Protein AF-0000000078830901 (afdb_homodimer)

Nearest PDB structures (foldseek):
  3o0t-assembly2_A-2  TM=8.264E-01  e=8.244E-10  Homo sapiens
  6cni-assembly1_A  TM=8.103E-01  e=1.243E-09  Homo sapiens
  3mxo-assembly2_A-2  TM=8.100E-01  e=1.572E-09  Homo sapiens
  6cni-assembly1_B  TM=8.307E-01  e=1.482E-09  Homo sapiens
  3mxo-assembly2_B  TM=8.062E-01  e=1.987E-09  Homo sapiens

Structure (mmCIF, N/CA/C/O backbone):
data_AF-0000000078830901-model_v1
#
loop_
_entity.id
_entity.type
_entity.pdbx_description
1 polymer 'Histidine phosphatase family protein'
#
loop_
_atom_site.group_PDB
_atom_site.id
_atom_site.type_symbol
_atom_site.label_atom_id
_atom_site.label_alt_id
_atom_site.label_comp_id
_atom_site.label_asym_id
_atom_site.label_entity_id
_atom_site.label_seq_id
_atom_site.pdbx_PDB_ins_code
_atom_site.Cartn_x
_atom_site.Cartn_y
_atom_site.Cartn_z
_atom_site.occupancy
_atom_site.B_iso_or_equiv
_atom_site.auth_seq_id
_atom_site.auth_comp_id
_atom_site.auth_asym_id
_atom_site.auth_atom_id
_atom_site.pdbx_PDB_model_num
ATOM 1 N N . MET A 1 1 ? 20.297 -3.539 -0.907 1 90.19 1 MET A N 1
ATOM 2 C CA . MET A 1 1 ? 19.047 -2.793 -1.006 1 90.19 1 MET A CA 1
ATOM 3 C C . MET A 1 1 ? 18.828 -1.934 0.234 1 90.19 1 MET A C 1
ATOM 5 O O . MET A 1 1 ? 19.125 -2.357 1.351 1 90.19 1 MET A O 1
ATOM 9 N N . GLY A 1 2 ? 18.562 -0.616 -0.024 1 96.75 2 GLY A N 1
ATOM 10 C CA . GLY A 1 2 ? 18.219 0.285 1.065 1 96.75 2 GLY A CA 1
ATOM 11 C C . GLY A 1 2 ? 16.734 0.511 1.205 1 96.75 2 GLY A C 1
ATOM 12 O O . GLY A 1 2 ? 15.953 0.179 0.302 1 96.75 2 GLY A O 1
ATOM 13 N N . VAL A 1 3 ? 16.359 1.011 2.408 1 97.69 3 VAL A N 1
ATOM 14 C CA . VAL A 1 3 ? 14.938 1.214 2.664 1 97.69 3 VAL A CA 1
ATOM 15 C C . VAL A 1 3 ? 14.711 2.609 3.24 1 97.69 3 VAL A C 1
ATOM 17 O O . VAL A 1 3 ? 15.461 3.059 4.109 1 97.69 3 VAL A O 1
ATOM 20 N N . VAL A 1 4 ? 13.75 3.285 2.725 1 98.56 4 VAL A N 1
ATOM 21 C CA . VAL A 1 4 ? 13.227 4.5 3.344 1 98.56 4 VAL A CA 1
ATOM 22 C C . VAL A 1 4 ? 11.82 4.242 3.883 1 98.56 4 VAL A C 1
ATOM 24 O O . VAL A 1 4 ? 10.906 3.914 3.121 1 98.56 4 VAL A O 1
ATOM 27 N N . TYR A 1 5 ? 11.672 4.367 5.184 1 98.69 5 TYR A N 1
ATOM 28 C CA . TYR A 1 5 ? 10.375 4.281 5.836 1 98.69 5 TYR A CA 1
ATOM 29 C C . TYR A 1 5 ? 9.742 5.66 5.977 1 98.69 5 TYR A C 1
ATOM 31 O O . TYR A 1 5 ? 10.281 6.535 6.656 1 98.69 5 TYR A O 1
ATOM 39 N N . LEU A 1 6 ? 8.641 5.867 5.324 1 98.88 6 LEU A N 1
ATOM 40 C CA . LEU A 1 6 ? 7.867 7.098 5.453 1 98.88 6 LEU A CA 1
ATOM 41 C C . LEU A 1 6 ? 6.777 6.949 6.508 1 98.88 6 LEU A C 1
ATOM 43 O O . LEU A 1 6 ? 5.91 6.078 6.395 1 98.88 6 LEU A O 1
ATOM 47 N N . VAL A 1 7 ? 6.82 7.793 7.527 1 98.88 7 VAL A N 1
ATOM 48 C CA . VAL A 1 7 ? 5.867 7.73 8.633 1 98.88 7 VAL A CA 1
ATOM 49 C C . VAL A 1 7 ? 4.977 8.969 8.617 1 98.88 7 VAL A C 1
ATOM 51 O O . VAL A 1 7 ? 5.469 10.102 8.695 1 98.88 7 VAL A O 1
ATOM 54 N N . ARG A 1 8 ? 3.713 8.773 8.516 1 98.88 8 ARG A N 1
ATOM 55 C CA . ARG A 1 8 ? 2.803 9.898 8.711 1 98.88 8 ARG A CA 1
ATOM 56 C C . ARG A 1 8 ? 2.781 10.336 10.172 1 98.88 8 ARG A C 1
ATOM 58 O O . ARG A 1 8 ? 2.793 9.492 11.078 1 98.88 8 ARG A O 1
ATOM 65 N N . HIS A 1 9 ? 2.697 11.547 10.398 1 98.5 9 HIS A N 1
ATOM 66 C CA . HIS A 1 9 ? 2.666 12.039 11.773 1 98.5 9 HIS A CA 1
ATOM 67 C C . HIS A 1 9 ? 1.438 11.516 12.516 1 98.5 9 HIS A C 1
ATOM 69 O O . HIS A 1 9 ? 0.473 11.07 11.891 1 98.5 9 HIS A O 1
ATOM 75 N N . GLY A 1 10 ? 1.514 11.594 13.875 1 98 10 GLY A N 1
ATOM 76 C CA . GLY A 1 10 ? 0.371 11.25 14.703 1 98 10 GLY A CA 1
ATOM 77 C C . GLY A 1 10 ? -0.759 12.25 14.609 1 98 10 GLY A C 1
ATOM 78 O O . GLY A 1 10 ? -0.618 13.297 13.969 1 98 10 GLY A O 1
ATOM 79 N N . GLN A 1 11 ? -1.845 11.93 15.266 1 96.25 11 GLN A N 1
ATOM 80 C CA . GLN A 1 11 ? -3.01 12.812 15.266 1 96.25 11 GLN A CA 1
ATOM 81 C C . GLN A 1 11 ? -2.654 14.195 15.797 1 96.25 11 GLN A C 1
ATOM 83 O O . GLN A 1 11 ? -2.043 14.32 16.859 1 96.25 11 GLN A O 1
ATOM 88 N N . ALA A 1 12 ? -2.998 15.164 15 1 91.94 12 ALA A N 1
ATOM 89 C CA . ALA A 1 12 ? -2.754 16.547 15.398 1 91.94 12 ALA A CA 1
ATOM 90 C C . ALA A 1 12 ? -3.9 17.078 16.25 1 91.94 12 ALA A C 1
ATOM 92 O O . ALA A 1 12 ? -5.02 16.562 16.188 1 91.94 12 ALA A O 1
ATOM 93 N N . SER A 1 13 ? -3.615 17.984 17.109 1 82.38 13 SER A N 1
ATOM 94 C CA . SER A 1 13 ? -4.594 18.578 18 1 82.38 13 SER A CA 1
ATOM 95 C C . SER A 1 13 ? -5.516 19.547 17.25 1 82.38 13 SER A C 1
ATOM 97 O O . SER A 1 13 ? -5.047 20.391 16.484 1 82.38 13 SER A O 1
ATOM 99 N N . PHE A 1 14 ? -6.781 19.062 17.109 1 61.84 14 PHE A N 1
ATOM 100 C CA . PHE A 1 14 ? -7.809 19.922 16.531 1 61.84 14 PHE A CA 1
ATOM 101 C C . PHE A 1 14 ? -8.25 20.984 17.516 1 61.84 14 PHE A C 1
ATOM 103 O O . PHE A 1 14 ? -8.453 20.703 18.703 1 61.84 14 PHE A O 1
ATOM 110 N N . GLY A 1 15 ? -8.023 22.281 17.281 1 55.53 15 GLY A N 1
ATOM 111 C CA . GLY A 1 15 ? -8.625 23.328 18.094 1 55.53 15 GLY A CA 1
ATOM 112 C C . GLY A 1 15 ? -7.617 24.047 18.969 1 55.53 15 GLY A C 1
ATOM 113 O O . GLY A 1 15 ? -7.957 25.016 19.641 1 55.53 15 GLY A O 1
ATOM 114 N N . ALA A 1 16 ? -6.531 23.312 19.156 1 53.91 16 ALA A N 1
ATOM 115 C CA . ALA A 1 16 ? -5.594 24.062 20 1 53.91 16 ALA A CA 1
ATOM 116 C C . ALA A 1 16 ? -5.121 25.328 19.281 1 53.91 16 ALA A C 1
ATOM 118 O O . ALA A 1 16 ? -5.273 25.453 18.062 1 53.91 16 ALA A O 1
ATOM 119 N N . ALA A 1 17 ? -4.957 26.281 20.016 1 54.12 17 ALA A N 1
ATOM 120 C CA . ALA A 1 17 ? -4.504 27.578 19.484 1 54.12 17 ALA A CA 1
ATOM 121 C C . ALA A 1 17 ? -3.449 27.375 18.406 1 54.12 17 ALA A C 1
ATOM 123 O O . ALA A 1 17 ? -3.434 28.109 17.406 1 54.12 17 ALA A O 1
ATOM 124 N N . ASN A 1 18 ? -2.58 26.312 18.578 1 63.12 18 ASN A N 1
ATOM 125 C CA . ASN A 1 18 ? -1.597 25.922 17.578 1 63.12 18 ASN A CA 1
ATOM 126 C C . ASN A 1 18 ? -1.885 24.516 17.031 1 63.12 18 ASN A C 1
ATOM 128 O O . ASN A 1 18 ? -1.74 23.531 17.75 1 63.12 18 ASN A O 1
ATOM 132 N N . TYR A 1 19 ? -2.432 24.453 15.758 1 69.44 19 TYR A N 1
ATOM 133 C CA . TYR A 1 19 ? -2.912 23.219 15.172 1 69.44 19 TYR A CA 1
ATOM 134 C C . TYR A 1 19 ? -1.748 22.297 14.805 1 69.44 19 TYR A C 1
ATOM 136 O O . TYR A 1 19 ? -1.925 21.094 14.648 1 69.44 19 TYR A O 1
ATOM 144 N N . ASP A 1 20 ? -0.624 22.922 14.875 1 86.5 20 ASP A N 1
ATOM 145 C CA . ASP A 1 20 ? 0.517 22.094 14.469 1 86.5 20 ASP A CA 1
ATOM 146 C C . ASP A 1 20 ? 1.185 21.453 15.68 1 86.5 20 ASP A C 1
ATOM 148 O O . ASP A 1 20 ? 2.365 21.688 15.945 1 86.5 20 ASP A O 1
ATOM 152 N N . GLN A 1 21 ? 0.426 20.734 16.5 1 92.5 21 GLN A N 1
ATOM 153 C CA . GLN A 1 21 ? 0.861 19.938 17.641 1 92.5 21 GLN A CA 1
ATOM 154 C C . GLN A 1 21 ? 0.118 18.609 17.688 1 92.5 21 GLN A C 1
ATOM 156 O O . GLN A 1 21 ? -1.025 18.5 17.234 1 92.5 21 GLN A O 1
ATOM 161 N N . LEU A 1 22 ? 0.834 17.672 18.25 1 95.69 22 LEU A N 1
ATOM 162 C CA . LEU A 1 22 ? 0.164 16.375 18.391 1 95.69 22 LEU A CA 1
ATOM 163 C C . LEU A 1 22 ? -0.873 16.438 19.516 1 95.69 22 LEU A C 1
ATOM 165 O O . LEU A 1 22 ? -0.676 17.125 20.516 1 95.69 22 LEU A O 1
ATOM 169 N N . SER A 1 23 ? -1.956 15.812 19.359 1 95.25 23 SER A N 1
ATOM 170 C CA . SER A 1 23 ? -2.857 15.516 20.469 1 95.25 23 SER A CA 1
ATOM 171 C C . SER A 1 23 ? -2.254 14.477 21.406 1 95.25 23 SER A C 1
ATOM 173 O O . SER A 1 23 ? -1.196 13.914 21.125 1 95.25 23 SER A O 1
ATOM 175 N N . GLU A 1 24 ? -2.865 14.281 22.562 1 95.81 24 GLU A N 1
ATOM 176 C CA . GLU A 1 24 ? -2.432 13.203 23.438 1 95.81 24 GLU A CA 1
ATOM 177 C C . GLU A 1 24 ? -2.471 11.852 22.734 1 95.81 24 GLU A C 1
ATOM 179 O O . GLU A 1 24 ? -1.55 11.047 22.875 1 95.81 24 GLU A O 1
ATOM 184 N N . THR A 1 25 ? -3.504 11.648 21.984 1 96.94 25 THR A N 1
ATOM 185 C CA . THR A 1 25 ? -3.625 10.43 21.188 1 96.94 25 THR A CA 1
ATOM 186 C C . THR A 1 25 ? -2.463 10.305 20.219 1 96.94 25 THR A C 1
ATOM 188 O O . THR A 1 25 ? -1.896 9.219 20.047 1 96.94 25 THR A O 1
ATOM 191 N N . GLY A 1 26 ? -2.109 11.391 19.562 1 97.62 26 GLY A N 1
ATOM 192 C CA . GLY A 1 26 ? -0.997 11.398 18.625 1 97.62 26 GLY A CA 1
ATOM 193 C C . GLY A 1 26 ? 0.316 10.977 19.266 1 97.62 26 GLY A C 1
ATOM 194 O O . GLY A 1 26 ? 1.112 10.266 18.641 1 97.62 26 GLY A O 1
ATOM 195 N N . LEU A 1 27 ? 0.481 11.414 20.469 1 98.06 27 LEU A N 1
ATOM 196 C CA . LEU A 1 27 ? 1.697 11.055 21.188 1 98.06 27 LEU A CA 1
ATOM 197 C C . LEU A 1 27 ? 1.72 9.562 21.5 1 98.06 27 LEU A C 1
ATOM 199 O O . LEU A 1 27 ? 2.75 8.898 21.328 1 98.06 27 LEU A O 1
ATOM 203 N N . VAL A 1 28 ? 0.589 9.062 21.922 1 98.5 28 VAL A N 1
ATOM 204 C CA . VAL A 1 28 ? 0.492 7.637 22.219 1 98.5 28 VAL A CA 1
ATOM 205 C C . VAL A 1 28 ? 0.688 6.816 20.953 1 98.5 28 VAL A C 1
ATOM 207 O O . VAL A 1 28 ? 1.378 5.793 20.969 1 98.5 28 VAL A O 1
ATOM 210 N N . GLN A 1 29 ? 0.143 7.242 19.859 1 98.62 29 GLN A N 1
ATOM 211 C CA . GLN A 1 29 ? 0.316 6.578 18.562 1 98.62 29 GLN A CA 1
ATOM 212 C C . GLN A 1 29 ? 1.793 6.449 18.203 1 98.62 29 GLN A C 1
ATOM 214 O O . GLN A 1 29 ? 2.254 5.371 17.828 1 98.62 29 GLN A O 1
ATOM 219 N N . ALA A 1 30 ? 2.484 7.562 18.344 1 98.69 30 ALA A N 1
ATOM 220 C CA . ALA A 1 30 ? 3.902 7.586 18 1 98.69 30 ALA A CA 1
ATOM 221 C C . ALA A 1 30 ? 4.695 6.613 18.875 1 98.69 30 ALA A C 1
ATOM 223 O O . ALA A 1 30 ? 5.57 5.902 18.375 1 98.69 30 ALA A O 1
ATOM 224 N N . ARG A 1 31 ? 4.363 6.605 20.125 1 98.56 31 ARG A N 1
ATOM 225 C CA . ARG A 1 31 ? 5.035 5.691 21.047 1 98.56 31 ARG A CA 1
ATOM 226 C C . ARG A 1 31 ? 4.777 4.238 20.656 1 98.56 31 ARG A C 1
ATOM 228 O O . ARG A 1 31 ? 5.703 3.43 20.609 1 98.56 31 ARG A O 1
ATOM 235 N N . VAL A 1 32 ? 3.523 3.916 20.375 1 98.38 32 VAL A N 1
ATOM 236 C CA . VAL A 1 32 ? 3.135 2.555 20.031 1 98.38 32 VAL A CA 1
ATOM 237 C C . VAL A 1 32 ? 3.836 2.133 18.734 1 98.38 32 VAL A C 1
ATOM 239 O O . VAL A 1 32 ? 4.301 0.997 18.625 1 98.38 32 VAL A O 1
ATOM 242 N N . LEU A 1 33 ? 3.924 3.047 17.797 1 98.31 33 LEU A N 1
ATOM 243 C CA . LEU A 1 33 ? 4.664 2.758 16.578 1 98.31 33 LEU A CA 1
ATOM 244 C C . LEU A 1 33 ? 6.121 2.418 16.891 1 98.31 33 LEU A C 1
ATOM 246 O O . LEU A 1 33 ? 6.652 1.428 16.375 1 98.31 33 LEU A O 1
ATOM 250 N N . GLY A 1 34 ? 6.754 3.277 17.719 1 98.25 34 GLY A N 1
ATOM 251 C CA . GLY A 1 34 ? 8.133 3.02 18.094 1 98.25 34 GLY A CA 1
ATOM 252 C C . GLY A 1 34 ? 8.336 1.655 18.719 1 98.25 34 GLY A C 1
ATOM 253 O O . GLY A 1 34 ? 9.289 0.948 18.391 1 98.25 34 GLY A O 1
ATOM 254 N N . GLU A 1 35 ? 7.441 1.291 19.625 1 97.56 35 GLU A N 1
ATOM 255 C CA . GLU A 1 35 ? 7.496 -0.012 20.281 1 97.56 35 GLU A CA 1
ATOM 256 C C . GLU A 1 35 ? 7.363 -1.146 19.266 1 97.56 35 GLU A C 1
ATOM 258 O O . GLU A 1 35 ? 8.062 -2.152 19.359 1 97.56 35 GLU A O 1
ATOM 263 N N . SER A 1 36 ? 6.488 -0.964 18.312 1 95.88 36 SER A N 1
ATOM 264 C CA . SER A 1 36 ? 6.25 -1.988 17.312 1 95.88 36 SER A CA 1
ATOM 265 C C . SER A 1 36 ? 7.461 -2.156 16.391 1 95.88 36 SER A C 1
ATOM 267 O O . SER A 1 36 ? 7.727 -3.258 15.906 1 95.88 36 SER A O 1
ATOM 269 N N . LEU A 1 37 ? 8.172 -1.111 16.172 1 96.62 37 LEU A N 1
ATOM 270 C CA . LEU A 1 37 ? 9.281 -1.117 15.234 1 96.62 37 LEU A CA 1
ATOM 271 C C . LEU A 1 37 ? 10.547 -1.667 15.891 1 96.62 37 LEU A C 1
ATOM 273 O O . LEU A 1 37 ? 11.484 -2.061 15.195 1 96.62 37 LEU A O 1
ATOM 277 N N . ARG A 1 38 ? 10.602 -1.671 17.156 1 94.5 38 ARG A N 1
ATOM 278 C CA . ARG A 1 38 ? 11.805 -1.983 17.922 1 94.5 38 ARG A CA 1
ATOM 279 C C . ARG A 1 38 ? 12.383 -3.332 17.5 1 94.5 38 ARG A C 1
ATOM 281 O O . ARG A 1 38 ? 13.586 -3.451 17.266 1 94.5 38 ARG A O 1
ATOM 288 N N . GLU A 1 39 ? 11.562 -4.336 17.25 1 88.38 39 GLU A N 1
ATOM 289 C CA . GLU A 1 39 ? 12.078 -5.68 17 1 88.38 39 GLU A CA 1
ATOM 290 C C . GLU A 1 39 ? 12.188 -5.957 15.508 1 88.38 39 GLU A C 1
ATOM 292 O O . GLU A 1 39 ? 12.758 -6.969 15.102 1 88.38 39 GLU A O 1
ATOM 297 N N . ARG A 1 40 ? 11.703 -5.055 14.758 1 91.06 40 ARG A N 1
ATOM 298 C CA . ARG A 1 40 ? 11.586 -5.453 13.359 1 91.06 40 ARG A CA 1
ATOM 299 C C . ARG A 1 40 ? 12.414 -4.543 12.453 1 91.06 40 ARG A C 1
ATOM 301 O O . ARG A 1 40 ? 12.766 -4.922 11.336 1 91.06 40 ARG A O 1
ATOM 308 N N . LEU A 1 41 ? 12.727 -3.363 12.883 1 91.75 41 LEU A N 1
ATOM 309 C CA . LEU A 1 41 ? 13.445 -2.426 12.023 1 91.75 41 LEU A CA 1
ATOM 310 C C . LEU A 1 41 ? 14.914 -2.812 11.906 1 91.75 41 LEU A C 1
ATOM 312 O O . LEU A 1 41 ? 15.539 -3.205 12.891 1 91.75 41 LEU A O 1
ATOM 316 N N . PRO A 1 42 ? 15.344 -2.697 10.758 1 89 42 PRO A N 1
ATOM 317 C CA . PRO A 1 42 ? 16.797 -2.781 10.633 1 89 42 PRO A CA 1
ATOM 318 C C . PRO A 1 42 ? 17.516 -1.578 11.234 1 89 42 PRO A C 1
ATOM 320 O O . PRO A 1 42 ? 16.875 -0.691 11.805 1 89 42 PRO A O 1
ATOM 323 N N . ARG A 1 43 ? 18.812 -1.627 11.094 1 91.94 43 ARG A N 1
ATOM 324 C CA . ARG A 1 43 ? 19.578 -0.472 11.555 1 91.94 43 ARG A CA 1
ATOM 325 C C . ARG A 1 43 ? 19.125 0.801 10.844 1 91.94 43 ARG A C 1
ATOM 327 O O . ARG A 1 43 ? 19 0.824 9.617 1 91.94 43 ARG A O 1
ATOM 334 N N . VAL A 1 44 ? 18.906 1.818 11.609 1 96.19 44 VAL A N 1
ATOM 335 C CA . VAL A 1 44 ? 18.484 3.107 11.07 1 96.19 44 VAL A CA 1
ATOM 336 C C . VAL A 1 44 ? 19.688 4.016 10.883 1 96.19 44 VAL A C 1
ATOM 338 O O . VAL A 1 44 ? 20.312 4.445 11.859 1 96.19 44 VAL A O 1
ATOM 341 N N . ASP A 1 45 ? 19.953 4.32 9.672 1 97.44 45 ASP A N 1
ATOM 342 C CA . ASP A 1 45 ? 21.156 5.09 9.344 1 97.44 45 ASP A CA 1
ATOM 343 C C . ASP A 1 45 ? 20.844 6.59 9.328 1 97.44 45 ASP A C 1
ATOM 345 O O . ASP A 1 45 ? 21.75 7.41 9.484 1 97.44 45 ASP A O 1
ATOM 349 N N . ALA A 1 46 ? 19.625 6.965 9.141 1 98.25 46 ALA A N 1
ATOM 350 C CA . ALA A 1 46 ? 19.234 8.375 9.109 1 98.25 46 ALA A CA 1
ATOM 351 C C . ALA A 1 46 ? 17.797 8.547 9.594 1 98.25 46 ALA A C 1
ATOM 353 O O . ALA A 1 46 ? 16.938 7.703 9.328 1 98.25 46 ALA A O 1
ATOM 354 N N . VAL A 1 47 ? 17.578 9.562 10.336 1 98.69 47 VAL A N 1
ATOM 355 C CA . VAL A 1 47 ? 16.25 10.008 10.719 1 98.69 47 VAL A CA 1
ATOM 356 C C . VAL A 1 47 ? 16 11.422 10.203 1 98.69 47 VAL A C 1
ATOM 358 O O . VAL A 1 47 ? 16.812 12.32 10.422 1 98.69 47 VAL A O 1
ATOM 361 N N . VAL A 1 48 ? 14.898 11.578 9.484 1 98.88 48 VAL A N 1
ATOM 362 C CA . VAL A 1 48 ? 14.57 12.875 8.891 1 98.88 48 VAL A CA 1
ATOM 363 C C . VAL A 1 48 ? 13.141 13.266 9.266 1 98.88 48 VAL A C 1
ATOM 365 O O . VAL A 1 48 ? 12.258 12.406 9.352 1 98.88 48 VAL A O 1
ATOM 368 N N . THR A 1 49 ? 12.891 14.516 9.547 1 98.75 49 THR A N 1
ATOM 369 C CA . THR A 1 49 ? 11.547 15.047 9.727 1 98.75 49 THR A CA 1
ATOM 370 C C . THR A 1 49 ? 11.32 16.266 8.836 1 98.75 49 THR A C 1
ATOM 372 O O . THR A 1 49 ? 12.273 16.938 8.438 1 98.75 49 THR A O 1
ATOM 375 N N . GLY A 1 50 ? 10.086 16.469 8.484 1 98.62 50 GLY A N 1
ATOM 376 C CA . GLY A 1 50 ? 9.766 17.828 8.07 1 98.62 50 GLY A CA 1
ATOM 377 C C . GLY A 1 50 ? 10.023 18.859 9.148 1 98.62 50 GLY A C 1
ATOM 378 O O . GLY A 1 50 ? 10.508 18.516 10.234 1 98.62 50 GLY A O 1
ATOM 379 N N . THR A 1 51 ? 9.656 20.125 8.867 1 98.25 51 THR A N 1
ATOM 380 C CA . THR A 1 51 ? 9.953 21.203 9.797 1 98.25 51 THR A CA 1
ATOM 381 C C . THR A 1 51 ? 8.75 21.5 10.695 1 98.25 51 THR A C 1
ATOM 383 O O . THR A 1 51 ? 8.836 22.328 11.602 1 98.25 51 THR A O 1
ATOM 386 N N . MET A 1 52 ? 7.672 20.828 10.516 1 96.75 52 MET A N 1
ATOM 387 C CA . MET A 1 52 ? 6.461 21.062 11.297 1 96.75 52 MET A CA 1
ATOM 388 C C . MET A 1 52 ? 6.566 20.422 12.672 1 96.75 52 MET A C 1
ATOM 390 O O . MET A 1 52 ? 7.195 19.375 12.82 1 96.75 52 MET A O 1
ATOM 394 N N . ALA A 1 53 ? 5.91 21.016 13.641 1 96.94 53 ALA A N 1
ATOM 395 C CA . ALA A 1 53 ? 5.992 20.531 15.016 1 96.94 53 ALA A CA 1
ATOM 396 C C . ALA A 1 53 ? 5.465 19.094 15.133 1 96.94 53 ALA A C 1
ATOM 398 O O . ALA A 1 53 ? 6.035 18.266 15.844 1 96.94 53 ALA A O 1
ATOM 399 N N . ARG A 1 54 ? 4.387 18.797 14.461 1 96.88 54 ARG A N 1
ATOM 400 C CA . ARG A 1 54 ? 3.781 17.469 14.531 1 96.88 54 ARG A CA 1
ATOM 401 C C . ARG A 1 54 ? 4.734 16.406 14 1 96.88 54 ARG A C 1
ATOM 403 O O . ARG A 1 54 ? 4.723 15.266 14.461 1 96.88 54 ARG A O 1
ATOM 410 N N . HIS A 1 55 ? 5.562 16.734 12.992 1 98.25 55 HIS A N 1
ATOM 411 C CA . HIS A 1 55 ? 6.57 15.797 12.5 1 98.25 55 HIS A CA 1
ATOM 412 C C . HIS A 1 55 ? 7.617 15.508 13.57 1 98.25 55 HIS A C 1
ATOM 414 O O . HIS A 1 55 ? 7.918 14.352 13.852 1 98.25 55 HIS A O 1
ATOM 420 N N . ARG A 1 56 ? 8.094 16.578 14.156 1 98 56 ARG A N 1
ATOM 421 C CA . ARG A 1 56 ? 9.156 16.484 15.148 1 98 56 ARG A CA 1
ATOM 422 C C . ARG A 1 56 ? 8.68 15.75 16.391 1 98 56 ARG A C 1
ATOM 424 O O . ARG A 1 56 ? 9.375 14.883 16.922 1 98 56 ARG A O 1
ATOM 431 N N . GLN A 1 57 ? 7.504 16.125 16.859 1 98.12 57 GLN A N 1
ATOM 432 C CA . GLN A 1 57 ? 6.949 15.5 18.047 1 98.12 57 GLN A CA 1
ATOM 433 C C . GLN A 1 57 ? 6.715 14.008 17.828 1 98.12 57 GLN A C 1
ATOM 435 O O . GLN A 1 57 ? 6.973 13.195 18.719 1 98.12 57 GLN A O 1
ATOM 440 N N . THR A 1 58 ? 6.215 13.633 16.641 1 98.56 58 THR A N 1
ATOM 441 C CA . THR A 1 58 ? 6.035 12.227 16.312 1 98.56 58 THR A CA 1
ATOM 442 C C . THR A 1 58 ? 7.371 11.492 16.328 1 98.56 58 THR A C 1
ATOM 444 O O . THR A 1 58 ? 7.477 10.406 16.906 1 98.56 58 THR A O 1
ATOM 447 N N . ALA A 1 59 ? 8.367 12.102 15.711 1 98.75 59 ALA A N 1
ATOM 448 C CA . ALA A 1 59 ? 9.695 11.5 15.664 1 98.75 59 ALA A CA 1
ATOM 449 C C . ALA A 1 59 ? 10.258 11.297 17.062 1 98.75 59 ALA A C 1
ATOM 451 O O . ALA A 1 59 ? 10.75 10.211 17.391 1 98.75 59 ALA A O 1
ATOM 452 N N . GLU A 1 60 ? 10.18 12.312 17.844 1 98.44 60 GLU A N 1
ATOM 453 C CA . GLU A 1 60 ? 10.734 12.266 19.188 1 98.44 60 GLU A CA 1
ATOM 454 C C . GLU A 1 60 ? 10.117 11.125 20 1 98.44 60 GLU A C 1
ATOM 456 O O . GLU A 1 60 ? 10.836 10.305 20.578 1 98.44 60 GLU A O 1
ATOM 461 N N . ALA A 1 61 ? 8.789 11.07 20.047 1 98.5 61 ALA A N 1
ATOM 462 C CA . ALA A 1 61 ? 8.086 10.047 20.812 1 98.5 61 ALA A CA 1
ATOM 463 C C . ALA A 1 61 ? 8.383 8.656 20.266 1 98.5 61 ALA A C 1
ATOM 465 O O . ALA A 1 61 ? 8.609 7.707 21.016 1 98.5 61 ALA A O 1
ATOM 466 N N . CYS A 1 62 ? 8.367 8.516 18.953 1 98.62 62 CYS A N 1
ATOM 467 C CA . CYS A 1 62 ? 8.602 7.234 18.297 1 98.62 62 CYS A CA 1
ATOM 468 C C . CYS A 1 62 ? 10.023 6.746 18.547 1 98.62 62 CYS A C 1
ATOM 470 O O . CYS A 1 62 ? 10.227 5.59 18.922 1 98.62 62 CYS A O 1
ATOM 472 N N . LEU A 1 63 ? 10.992 7.641 18.359 1 98.44 63 LEU A N 1
ATOM 473 C CA . LEU A 1 63 ? 12.398 7.266 18.484 1 98.44 63 LEU A CA 1
ATOM 474 C C . LEU A 1 63 ? 12.727 6.902 19.938 1 98.44 63 LEU A C 1
ATOM 476 O O . LEU A 1 63 ? 13.523 5.996 20.188 1 98.44 63 LEU A O 1
ATOM 480 N N . ALA A 1 64 ? 12.172 7.648 20.859 1 98.12 64 ALA A N 1
ATOM 481 C CA . ALA A 1 64 ? 12.367 7.32 22.266 1 98.12 64 ALA A CA 1
ATOM 482 C C . ALA A 1 64 ? 11.898 5.902 22.562 1 98.12 64 ALA A C 1
ATOM 484 O O . ALA A 1 64 ? 12.609 5.129 23.219 1 98.12 64 ALA A O 1
ATOM 485 N N . ALA A 1 65 ? 10.711 5.547 22.094 1 98 65 ALA A N 1
ATOM 486 C CA . ALA A 1 65 ? 10.148 4.219 22.328 1 98 65 ALA A CA 1
ATOM 487 C C . ALA A 1 65 ? 10.938 3.152 21.562 1 98 65 ALA A C 1
ATOM 489 O O . ALA A 1 65 ? 11.078 2.023 22.047 1 98 65 ALA A O 1
ATOM 490 N N . LEU A 1 66 ? 11.352 3.508 20.422 1 97.25 66 LEU A N 1
ATOM 491 C CA . LEU A 1 66 ? 12.148 2.623 19.562 1 97.25 66 LEU A CA 1
ATOM 492 C C . LEU A 1 66 ? 13.516 2.365 20.188 1 97.25 66 LEU A C 1
ATOM 494 O O . LEU A 1 66 ? 14.125 1.322 19.938 1 97.25 66 LEU A O 1
ATOM 498 N N . GLY A 1 67 ? 13.977 3.238 20.984 1 96.56 67 GLY A N 1
ATOM 499 C CA . GLY A 1 67 ? 15.328 3.186 21.516 1 96.56 67 GLY A CA 1
ATOM 500 C C . GLY A 1 67 ? 16.391 3.562 20.484 1 96.56 67 GLY A C 1
ATOM 501 O O . GLY A 1 67 ? 17.469 2.973 20.453 1 96.56 67 GLY A O 1
ATOM 502 N N . CYS A 1 68 ? 16.016 4.41 19.594 1 93.69 68 CYS A N 1
ATOM 503 C CA . CYS A 1 68 ? 16.922 4.875 18.547 1 93.69 68 CYS A CA 1
ATOM 504 C C . CYS A 1 68 ? 17.531 6.219 18.906 1 93.69 68 CYS A C 1
ATOM 506 O O . CYS A 1 68 ? 16.812 7.199 19.109 1 93.69 68 CYS A O 1
ATOM 508 N N . GLY A 1 69 ? 18.828 6.32 18.906 1 92.44 69 GLY A N 1
ATOM 509 C CA . GLY A 1 69 ? 19.547 7.523 19.312 1 92.44 69 GLY A CA 1
ATOM 510 C C . GLY A 1 69 ? 19.969 8.398 18.141 1 92.44 69 GLY A C 1
ATOM 511 O O . GLY A 1 69 ? 20.609 9.43 18.344 1 92.44 69 GLY A O 1
ATOM 512 N N . THR A 1 70 ? 19.625 8 16.969 1 92.81 70 THR A N 1
ATOM 513 C CA . THR A 1 70 ? 19.984 8.797 15.797 1 92.81 70 THR A CA 1
ATOM 514 C C . THR A 1 70 ? 19.297 10.148 15.828 1 92.81 70 THR A C 1
ATOM 516 O O . THR A 1 70 ? 18.078 10.234 16.062 1 92.81 70 THR A O 1
ATOM 519 N N . VAL A 1 71 ? 20.047 11.219 15.609 1 95.12 71 VAL A N 1
ATOM 520 C CA . VAL A 1 71 ? 19.5 12.578 15.648 1 95.12 71 VAL A CA 1
ATOM 521 C C . VAL A 1 71 ? 18.719 12.867 14.375 1 95.12 71 VAL A C 1
ATOM 523 O O . VAL A 1 71 ? 19.203 12.617 13.266 1 95.12 71 VAL A O 1
ATOM 526 N N . ALA A 1 72 ? 17.594 13.383 14.547 1 97.5 72 ALA A N 1
ATOM 527 C CA . ALA A 1 72 ? 16.75 13.703 13.398 1 97.5 72 ALA A CA 1
ATOM 528 C C . ALA A 1 72 ? 17.219 14.984 12.719 1 97.5 72 ALA A C 1
ATOM 530 O O . ALA A 1 72 ? 17.516 15.977 13.383 1 97.5 72 ALA A O 1
ATOM 531 N N . VAL A 1 73 ? 17.312 14.945 11.406 1 98 73 VAL A N 1
ATOM 532 C CA . VAL A 1 73 ? 17.594 16.125 10.602 1 98 73 VAL A CA 1
ATOM 533 C C . VAL A 1 73 ? 16.312 16.672 9.992 1 98 73 VAL A C 1
ATOM 535 O O . VAL A 1 73 ? 15.5 15.906 9.461 1 98 73 VAL A O 1
ATOM 538 N N . GLN A 1 74 ? 16.172 17.953 10.117 1 98.19 74 GLN A N 1
ATOM 539 C CA . GLN A 1 74 ? 14.953 18.578 9.602 1 98.19 74 GLN A CA 1
ATOM 540 C C . GLN A 1 74 ? 15.164 19.094 8.18 1 98.19 74 GLN A C 1
ATOM 542 O O . GLN A 1 74 ? 16.219 19.656 7.875 1 98.19 74 GLN A O 1
ATOM 547 N N . THR A 1 75 ? 14.195 18.875 7.367 1 98.06 75 THR A N 1
ATOM 548 C CA . THR A 1 75 ? 14.203 19.484 6.039 1 98.06 75 THR A CA 1
ATOM 549 C C . THR A 1 75 ? 12.789 19.859 5.602 1 98.06 75 THR A C 1
ATOM 551 O O . THR A 1 75 ? 11.859 19.078 5.781 1 98.06 75 THR A O 1
ATOM 554 N N . ALA A 1 76 ? 12.648 21 4.965 1 98.44 76 ALA A N 1
ATOM 555 C CA . ALA A 1 76 ? 11.359 21.469 4.48 1 98.44 76 ALA A CA 1
ATOM 556 C C . ALA A 1 76 ? 10.875 20.641 3.295 1 98.44 76 ALA A C 1
ATOM 558 O O . ALA A 1 76 ? 9.703 20.703 2.916 1 98.44 76 ALA A O 1
ATOM 559 N N . GLY A 1 77 ? 11.758 19.875 2.707 1 98.69 77 GLY A N 1
ATOM 560 C CA . GLY A 1 77 ? 11.414 19.016 1.586 1 98.69 77 GLY A CA 1
ATOM 561 C C . GLY A 1 77 ? 10.312 18.016 1.914 1 98.69 77 GLY A C 1
ATOM 562 O O . GLY A 1 77 ? 9.586 17.562 1.023 1 98.69 77 GLY A O 1
ATOM 563 N N . PHE A 1 78 ? 10.102 17.719 3.223 1 98.81 78 PHE A N 1
ATOM 564 C CA . PHE A 1 78 ? 9.133 16.703 3.633 1 98.81 78 PHE A CA 1
ATOM 565 C C . PHE A 1 78 ? 7.961 17.359 4.363 1 98.81 78 PHE A C 1
ATOM 567 O O . PHE A 1 78 ? 7.191 16.672 5.035 1 98.81 78 PHE A O 1
ATOM 574 N N . ASN A 1 79 ? 7.797 18.703 4.195 1 98.56 79 ASN A N 1
ATOM 575 C CA . ASN A 1 79 ? 6.66 19.391 4.785 1 98.56 79 ASN A CA 1
ATOM 576 C C . ASN A 1 79 ? 5.363 19.078 4.039 1 98.56 79 ASN A C 1
ATOM 578 O O . ASN A 1 79 ? 5.387 18.812 2.838 1 98.56 79 ASN A O 1
ATOM 582 N N . GLU A 1 80 ? 4.281 19.172 4.75 1 97.81 80 GLU A N 1
ATOM 583 C CA . GLU A 1 80 ? 2.951 19.109 4.145 1 97.81 80 GLU A CA 1
ATOM 584 C C . GLU A 1 80 ? 2.67 20.359 3.316 1 97.81 80 GLU A C 1
ATOM 586 O O . GLU A 1 80 ? 3.311 21.391 3.504 1 97.81 80 GLU A O 1
ATOM 591 N N . PHE A 1 81 ? 1.748 20.234 2.389 1 97.62 81 PHE A N 1
ATOM 592 C CA . PHE A 1 81 ? 1.273 21.375 1.626 1 97.62 81 PHE A CA 1
ATOM 593 C C . PHE A 1 81 ? 0.405 22.281 2.492 1 97.62 81 PHE A C 1
ATOM 595 O O . PHE A 1 81 ? -0.005 21.891 3.588 1 97.62 81 PHE A O 1
ATOM 602 N N . ASP A 1 82 ? 0.163 23.453 2.047 1 96.38 82 ASP A N 1
ATOM 603 C CA . ASP A 1 82 ? -0.645 24.438 2.76 1 96.38 82 ASP A CA 1
ATOM 604 C C . ASP A 1 82 ? -2.131 24.25 2.459 1 96.38 82 ASP A C 1
ATOM 606 O O . ASP A 1 82 ? -2.666 24.875 1.537 1 96.38 82 ASP A O 1
ATOM 610 N N . HIS A 1 83 ? -2.779 23.484 3.27 1 94.5 83 HIS A N 1
ATOM 611 C CA . HIS A 1 83 ? -4.184 23.172 3.035 1 94.5 83 HIS A CA 1
ATOM 612 C C . HIS A 1 83 ? -5.059 24.406 3.168 1 94.5 83 HIS A C 1
ATOM 614 O O . HIS A 1 83 ? -6.109 24.5 2.533 1 94.5 83 HIS A O 1
ATOM 620 N N . GLU A 1 84 ? -4.668 25.344 4.012 1 94.31 84 GLU A N 1
ATOM 621 C CA . GLU A 1 84 ? -5.438 26.562 4.168 1 94.31 84 GLU A CA 1
ATOM 622 C C . GLU A 1 84 ? -5.457 27.375 2.871 1 94.31 84 GLU A C 1
ATOM 624 O O . GLU A 1 84 ? -6.508 27.875 2.467 1 94.31 84 GLU A O 1
ATOM 629 N N . GLU A 1 85 ? -4.309 27.5 2.27 1 97.06 85 GLU A N 1
ATOM 630 C CA . GLU A 1 85 ? -4.266 28.219 0.999 1 97.06 85 GLU A CA 1
ATOM 631 C C . GLU A 1 85 ? -5.098 27.516 -0.065 1 97.06 85 GLU A C 1
ATOM 633 O O . GLU A 1 85 ? -5.793 28.156 -0.849 1 97.06 85 GLU A O 1
ATOM 638 N N . ILE A 1 86 ? -4.992 26.172 -0.111 1 97.5 86 ILE A N 1
ATOM 639 C CA . ILE A 1 86 ? -5.715 25.375 -1.102 1 97.5 86 ILE A CA 1
ATOM 640 C C . ILE A 1 86 ? -7.215 25.641 -0.984 1 97.5 86 ILE A C 1
ATOM 642 O O . ILE A 1 86 ? -7.887 25.891 -1.988 1 97.5 86 ILE A O 1
ATOM 646 N N . VAL A 1 87 ? -7.699 25.703 0.217 1 97.12 87 VAL A N 1
ATOM 647 C CA . VAL A 1 87 ? -9.117 25.953 0.454 1 97.12 87 VAL A CA 1
ATOM 648 C C . VAL A 1 87 ? -9.461 27.406 0.112 1 97.12 87 VAL A C 1
ATOM 650 O O . VAL A 1 87 ? -10.461 27.672 -0.558 1 97.12 87 VAL A O 1
ATOM 653 N N . ALA A 1 88 ? -8.586 28.312 0.479 1 97.69 88 ALA A N 1
ATOM 654 C CA . ALA A 1 88 ? -8.828 29.734 0.264 1 97.69 88 ALA A CA 1
ATOM 655 C C . ALA A 1 88 ? -8.844 30.078 -1.225 1 97.69 88 ALA A C 1
ATOM 657 O O . ALA A 1 88 ? -9.594 30.953 -1.661 1 97.69 88 ALA A O 1
ATOM 658 N N . ARG A 1 89 ? -7.996 29.391 -2 1 97.69 89 ARG A N 1
ATOM 659 C CA . ARG A 1 89 ? -7.961 29.656 -3.436 1 97.69 89 ARG A CA 1
ATOM 660 C C . ARG A 1 89 ? -9.188 29.062 -4.129 1 97.69 89 ARG A C 1
ATOM 662 O O . ARG A 1 89 ? -9.656 29.609 -5.129 1 97.69 89 ARG A O 1
ATOM 669 N N . HIS A 1 90 ? -9.703 27.969 -3.629 1 97.56 90 HIS A N 1
ATOM 670 C CA . HIS A 1 90 ? -10.938 27.391 -4.137 1 97.56 90 HIS A CA 1
ATOM 671 C C . HIS A 1 90 ? -12.141 28.25 -3.779 1 97.56 90 HIS A C 1
ATOM 673 O O . HIS A 1 90 ? -13.008 28.484 -4.621 1 97.56 90 HIS A O 1
ATOM 679 N N . THR A 1 91 ? -12.242 28.703 -2.551 1 97.62 91 THR A N 1
ATOM 680 C CA . THR A 1 91 ? -13.312 29.547 -2.027 1 97.62 91 THR A CA 1
ATOM 681 C C . THR A 1 91 ? -12.75 30.734 -1.243 1 97.62 91 THR A C 1
ATOM 683 O O . THR A 1 91 ? -12.57 30.641 -0.027 1 97.62 91 THR A O 1
ATOM 686 N N . PRO A 1 92 ? -12.539 31.828 -1.879 1 97.31 92 PRO A N 1
ATOM 687 C CA . PRO A 1 92 ? -11.758 32.938 -1.344 1 97.31 92 PRO A CA 1
ATOM 688 C C . PRO A 1 92 ? -12.297 33.469 -0.006 1 97.31 92 PRO A C 1
ATOM 690 O O . PRO A 1 92 ? -11.523 33.906 0.84 1 97.31 92 PRO A O 1
ATOM 693 N N . ARG A 1 93 ? -13.617 33.375 0.208 1 95.88 93 ARG A N 1
ATOM 694 C CA . ARG A 1 93 ? -14.172 33.875 1.46 1 95.88 93 ARG A CA 1
ATOM 695 C C . ARG A 1 93 ? -13.672 33.062 2.648 1 95.88 93 ARG A C 1
ATOM 697 O O . ARG A 1 93 ? -13.711 33.531 3.789 1 95.88 93 ARG A O 1
ATOM 704 N N . TYR A 1 94 ? -13.125 31.906 2.426 1 96.12 94 TYR A N 1
ATOM 705 C CA . TYR A 1 94 ? -12.664 31.031 3.506 1 96.12 94 TYR A CA 1
ATOM 706 C C . TYR A 1 94 ? -11.219 31.359 3.883 1 96.12 94 TYR A C 1
ATOM 708 O O . TYR A 1 94 ? -10.641 30.703 4.746 1 96.12 94 TYR A O 1
ATOM 716 N N . ALA A 1 95 ? -10.625 32.312 3.227 1 95.25 95 ALA A N 1
ATOM 717 C CA . ALA A 1 95 ? -9.352 32.844 3.707 1 95.25 95 ALA A CA 1
ATOM 718 C C . ALA A 1 95 ? -9.477 33.375 5.137 1 95.25 95 ALA A C 1
ATOM 720 O O . ALA A 1 95 ? -8.492 33.406 5.883 1 95.25 95 ALA A O 1
ATOM 721 N N . ASP A 1 96 ? -10.711 33.812 5.434 1 95.06 96 ASP A N 1
ATOM 722 C CA . ASP A 1 96 ? -11.047 34.156 6.812 1 95.06 96 ASP A CA 1
ATOM 723 C C . ASP A 1 96 ? -11.547 32.906 7.574 1 95.06 96 ASP A C 1
ATOM 725 O O . ASP A 1 96 ? -12.664 32.438 7.344 1 95.06 96 ASP A O 1
ATOM 729 N N . PRO A 1 97 ? -10.758 32.438 8.484 1 91.69 97 PRO A N 1
ATOM 730 C CA . PRO A 1 97 ? -11.141 31.234 9.195 1 91.69 97 PRO A CA 1
ATOM 731 C C . PRO A 1 97 ? -12.461 31.375 9.953 1 91.69 97 PRO A C 1
ATOM 733 O O . PRO A 1 97 ? -13.172 30.391 10.156 1 91.69 97 PRO A O 1
ATOM 736 N N . GLU A 1 98 ? -12.766 32.594 10.352 1 93.94 98 GLU A N 1
ATOM 737 C CA . GLU A 1 98 ? -14.008 32.812 11.07 1 93.94 98 GLU A CA 1
ATOM 738 C C . GLU A 1 98 ? -15.219 32.594 10.172 1 93.94 98 GLU A C 1
ATOM 740 O O . GLU A 1 98 ? -16.25 32.062 10.625 1 93.94 98 GLU A O 1
ATOM 745 N N . VAL A 1 99 ? -15.094 33 8.969 1 96.12 99 VAL A N 1
ATOM 746 C CA . VAL A 1 99 ? -16.172 32.781 8.008 1 96.12 99 VAL A CA 1
ATOM 747 C C . VAL A 1 99 ? -16.359 31.297 7.754 1 96.12 99 VAL A C 1
ATOM 749 O O . VAL A 1 99 ? -17.484 30.797 7.746 1 96.12 99 VAL A O 1
ATOM 752 N N . LEU A 1 100 ? -15.297 30.594 7.535 1 93.94 100 LEU A N 1
ATOM 753 C CA . LEU A 1 100 ? -15.344 29.156 7.324 1 93.94 100 LEU A CA 1
ATOM 754 C C . LEU A 1 100 ? -16.016 28.453 8.5 1 93.94 100 LEU A C 1
ATOM 756 O O . LEU A 1 100 ? -16.953 27.672 8.312 1 93.94 100 LEU A O 1
ATOM 760 N N . ARG A 1 101 ? -15.602 28.75 9.688 1 93.44 101 ARG A N 1
ATOM 761 C CA . ARG A 1 101 ? -16.156 28.141 10.891 1 93.44 101 ARG A CA 1
ATOM 762 C C . ARG A 1 101 ? -17.641 28.406 11.016 1 93.44 101 ARG A C 1
ATOM 764 O O . ARG A 1 101 ? -18.422 27.5 11.312 1 93.44 101 ARG A O 1
ATOM 771 N N . ALA A 1 102 ? -17.953 29.688 10.812 1 95.12 102 ALA A N 1
ATOM 772 C CA . ALA A 1 102 ? -19.344 30.094 10.93 1 95.12 102 ALA A CA 1
ATOM 773 C C . ALA A 1 102 ? -20.219 29.344 9.93 1 95.12 102 ALA A C 1
ATOM 775 O O . ALA A 1 102 ? -21.312 28.875 10.281 1 95.12 102 ALA A O 1
ATOM 776 N N . GLU A 1 103 ? -19.75 29.203 8.805 1 95.56 103 GLU A N 1
ATOM 777 C CA . GLU A 1 103 ? -20.562 28.562 7.77 1 95.56 103 GLU A CA 1
ATOM 778 C C . GLU A 1 103 ? -20.609 27.047 7.984 1 95.56 103 GLU A C 1
ATOM 780 O O . GLU A 1 103 ? -21.656 26.422 7.777 1 95.56 103 GLU A O 1
ATOM 785 N N . LEU A 1 104 ? -19.5 26.453 8.328 1 93.5 104 LEU A N 1
ATOM 786 C CA . LEU A 1 104 ? -19.484 25.016 8.609 1 93.5 104 LEU A CA 1
ATOM 787 C C . LEU A 1 104 ? -20.422 24.688 9.766 1 93.5 104 LEU A C 1
ATOM 789 O O . LEU A 1 104 ? -21.078 23.641 9.758 1 93.5 104 LEU A O 1
ATOM 793 N N . SER A 1 105 ? -20.516 25.625 10.75 1 94.19 105 SER A N 1
ATOM 794 C CA . SER A 1 105 ? -21.344 25.391 11.93 1 94.19 105 SER A CA 1
ATOM 795 C C . SER A 1 105 ? -22.828 25.359 11.57 1 94.19 105 SER A C 1
ATOM 797 O O . SER A 1 105 ? -23.641 24.828 12.328 1 94.19 105 SER A O 1
ATOM 799 N N . GLN A 1 106 ? -23.172 25.922 10.469 1 95.12 106 GLN A N 1
ATOM 800 C CA . GLN A 1 106 ? -24.562 26 10.023 1 95.12 106 GLN A CA 1
ATOM 801 C C . GLN A 1 106 ? -24.969 24.734 9.273 1 95.12 106 GLN A C 1
ATOM 803 O O . GLN A 1 106 ? -26.141 24.547 8.961 1 95.12 106 GLN A O 1
ATOM 808 N N . THR A 1 107 ? -24.047 23.922 9.016 1 94.38 107 THR A N 1
ATOM 809 C CA . THR A 1 107 ? -24.344 22.703 8.273 1 94.38 107 THR A CA 1
ATOM 810 C C . THR A 1 107 ? -24.734 21.562 9.219 1 94.38 107 THR A C 1
ATOM 812 O O . THR A 1 107 ? -24.438 21.625 10.414 1 94.38 107 THR A O 1
ATOM 815 N N . GLU A 1 108 ? -25.422 20.562 8.75 1 94.31 108 GLU A N 1
ATOM 816 C CA . GLU A 1 108 ? -25.859 19.406 9.531 1 94.31 108 GLU A CA 1
ATOM 817 C C . GLU A 1 108 ? -24.672 18.641 10.109 1 94.31 108 GLU A C 1
ATOM 819 O O . GLU A 1 108 ? -24.703 18.188 11.258 1 94.31 108 GLU A O 1
ATOM 824 N N . SER A 1 109 ? -23.656 18.531 9.281 1 93.62 109 SER A N 1
ATOM 825 C CA . SER A 1 109 ? -22.422 17.859 9.68 1 93.62 109 SER A CA 1
ATOM 826 C C . SER A 1 109 ? -21.203 18.672 9.258 1 93.62 109 SER A C 1
ATOM 828 O O . SER A 1 109 ? -20.672 18.5 8.156 1 93.62 109 SER A O 1
ATOM 830 N N . PRO A 1 110 ? -20.734 19.422 10.18 1 92 110 PRO A N 1
ATOM 831 C CA . PRO A 1 110 ? -19.594 20.297 9.859 1 92 110 PRO A CA 1
ATOM 832 C C . PRO A 1 110 ? -18.391 19.516 9.336 1 92 110 PRO A C 1
ATOM 834 O O . PRO A 1 110 ? -17.719 19.969 8.398 1 92 110 PRO A O 1
ATOM 837 N N . ARG A 1 111 ? -18.141 18.359 9.93 1 86.81 111 ARG A N 1
ATOM 838 C CA . ARG A 1 111 ? -17 17.547 9.508 1 86.81 111 ARG A CA 1
ATOM 839 C C . ARG A 1 111 ? -17.172 17.078 8.07 1 86.81 111 ARG A C 1
ATOM 841 O O . ARG A 1 111 ? -16.234 17.188 7.27 1 86.81 111 ARG A O 1
ATOM 848 N N . ARG A 1 112 ? -18.25 16.594 7.75 1 88.5 112 ARG A N 1
ATOM 849 C CA . ARG A 1 112 ? -18.531 16.109 6.402 1 88.5 112 ARG A CA 1
ATOM 850 C C . ARG A 1 112 ? -18.484 17.25 5.391 1 88.5 112 ARG A C 1
ATOM 852 O O . ARG A 1 112 ? -18 17.062 4.266 1 88.5 112 ARG A O 1
ATOM 859 N N . ALA A 1 113 ? -19.031 18.359 5.824 1 93.06 113 ALA A N 1
ATOM 860 C CA . ALA A 1 113 ? -19.047 19.531 4.945 1 93.06 113 ALA A CA 1
ATOM 861 C C . ALA A 1 113 ? -17.625 19.984 4.625 1 93.06 113 ALA A C 1
ATOM 863 O O . ALA A 1 113 ? -17.312 20.312 3.477 1 93.06 113 ALA A O 1
ATOM 864 N N . TYR A 1 114 ? -16.828 20 5.566 1 92.31 114 TYR A N 1
ATOM 865 C CA . TYR A 1 114 ? -15.445 20.422 5.348 1 92.31 114 TYR A CA 1
ATOM 866 C C . TYR A 1 114 ? -14.703 19.422 4.473 1 92.31 114 TYR A C 1
ATOM 868 O O . TYR A 1 114 ? -13.914 19.797 3.604 1 92.31 114 TYR A O 1
ATOM 876 N N . GLN A 1 115 ? -14.93 18.156 4.684 1 88.81 115 GLN A N 1
ATOM 877 C CA . GLN A 1 115 ? -14.297 17.109 3.885 1 88.81 115 GLN A CA 1
ATOM 878 C C . GLN A 1 115 ? -14.648 17.266 2.406 1 88.81 115 GLN A C 1
ATOM 880 O O . GLN A 1 115 ? -13.789 17.094 1.539 1 88.81 115 GLN A O 1
ATOM 885 N N . ALA A 1 116 ? -15.852 17.562 2.174 1 93.19 116 ALA A N 1
ATOM 886 C CA . ALA A 1 116 ? -16.297 17.766 0.796 1 93.19 116 ALA A CA 1
ATOM 887 C C . ALA A 1 116 ? -15.625 19 0.186 1 93.19 116 ALA A C 1
ATOM 889 O O . ALA A 1 116 ? -15.164 18.953 -0.955 1 93.19 116 ALA A O 1
ATOM 890 N N . LEU A 1 117 ? -15.656 20.047 1.021 1 95.06 117 LEU A N 1
ATOM 891 C CA . LEU A 1 117 ? -14.992 21.266 0.586 1 95.06 117 LEU A CA 1
ATOM 892 C C . LEU A 1 117 ? -13.523 21.016 0.285 1 95.06 117 LEU A C 1
ATOM 894 O O . LEU A 1 117 ? -13.016 21.438 -0.758 1 95.06 117 LEU A O 1
ATOM 898 N N . PHE A 1 118 ? -12.898 20.344 1.174 1 94.12 118 PHE A N 1
ATOM 899 C CA . PHE A 1 118 ? -11.477 20.047 1.032 1 94.12 118 PHE A CA 1
ATOM 900 C C . PHE A 1 118 ? -11.219 19.188 -0.2 1 94.12 118 PHE A C 1
ATOM 902 O O . PHE A 1 118 ? -10.273 19.438 -0.949 1 94.12 118 PHE A O 1
ATOM 909 N N . ALA A 1 119 ? -12.008 18.188 -0.421 1 93.94 119 ALA A N 1
ATOM 910 C CA . ALA A 1 119 ? -11.875 17.312 -1.584 1 93.94 119 ALA A CA 1
ATOM 911 C C . ALA A 1 119 ? -11.984 18.109 -2.881 1 93.94 119 ALA A C 1
ATOM 913 O O . ALA A 1 119 ? -11.195 17.906 -3.807 1 93.94 119 ALA A O 1
ATOM 914 N N . ASP A 1 120 ? -12.906 19.047 -2.914 1 96.88 120 ASP A N 1
ATOM 915 C CA . ASP A 1 120 ? -13.086 19.891 -4.098 1 96.88 120 ASP A CA 1
ATOM 916 C C . ASP A 1 120 ? -11.883 20.812 -4.301 1 96.88 120 ASP A C 1
ATOM 918 O O . ASP A 1 120 ? -11.422 21 -5.43 1 96.88 120 ASP A O 1
ATOM 922 N N . ALA A 1 121 ? -11.469 21.359 -3.225 1 97.69 121 ALA A N 1
ATOM 923 C CA . ALA A 1 121 ? -10.32 22.266 -3.285 1 97.69 121 ALA A CA 1
ATOM 924 C C . ALA A 1 121 ? -9.07 21.547 -3.764 1 97.69 121 ALA A C 1
ATOM 926 O O . ALA A 1 121 ? -8.328 22.062 -4.605 1 97.69 121 ALA A O 1
ATOM 927 N N . VAL A 1 122 ? -8.883 20.375 -3.264 1 96.94 122 VAL A N 1
ATOM 928 C CA . VAL A 1 122 ? -7.727 19.562 -3.635 1 96.94 122 VAL A CA 1
ATOM 929 C C . VAL A 1 122 ? -7.824 19.156 -5.105 1 96.94 122 VAL A C 1
ATOM 931 O O . VAL A 1 122 ? -6.832 19.203 -5.836 1 96.94 122 VAL A O 1
ATOM 934 N N . ALA A 1 123 ? -8.977 18.797 -5.504 1 96.69 123 ALA A N 1
ATOM 935 C CA . ALA A 1 123 ? -9.172 18.422 -6.902 1 96.69 123 ALA A CA 1
ATOM 936 C C . ALA A 1 123 ? -8.773 19.562 -7.836 1 96.69 123 ALA A C 1
ATOM 938 O O . ALA A 1 123 ? -8.109 19.328 -8.852 1 96.69 123 ALA A O 1
ATOM 939 N N . ARG A 1 124 ? -9.18 20.766 -7.516 1 97.62 124 ARG A N 1
ATOM 940 C CA . ARG A 1 124 ? -8.805 21.938 -8.297 1 97.62 124 ARG A CA 1
ATOM 941 C C . ARG A 1 124 ? -7.293 22.141 -8.297 1 97.62 124 ARG A C 1
ATOM 943 O O . ARG A 1 124 ? -6.699 22.422 -9.344 1 97.62 124 ARG A O 1
ATOM 950 N N . TRP A 1 125 ? -6.699 21.984 -7.16 1 98.06 125 TRP A N 1
ATOM 951 C CA . TRP A 1 125 ? -5.27 22.172 -6.953 1 98.06 125 TRP A CA 1
ATOM 952 C C . TRP A 1 125 ? -4.457 21.172 -7.762 1 98.06 125 TRP A C 1
ATOM 954 O O . TRP A 1 125 ? -3.512 21.531 -8.461 1 98.06 125 TRP A O 1
ATOM 964 N N . VAL A 1 126 ? -4.91 19.922 -7.816 1 97 126 VAL A N 1
ATOM 965 C CA . VAL A 1 126 ? -4.164 18.812 -8.414 1 97 126 VAL A CA 1
ATOM 966 C C . VAL A 1 126 ? -4.367 18.812 -9.93 1 97 126 VAL A C 1
ATOM 968 O O . VAL A 1 126 ? -3.51 18.328 -10.672 1 97 126 VAL A O 1
ATOM 971 N N . ALA A 1 127 ? -5.414 19.359 -10.383 1 95.62 127 ALA A N 1
ATOM 972 C CA . ALA A 1 127 ? -5.75 19.344 -11.797 1 95.62 127 ALA A CA 1
ATOM 973 C C . ALA A 1 127 ? -4.723 20.125 -12.609 1 95.62 127 ALA A C 1
ATOM 975 O O . ALA A 1 127 ? -4.562 19.891 -13.812 1 95.62 127 ALA A O 1
ATOM 976 N N . GLY A 1 128 ? -4.113 21.078 -11.984 1 96.31 128 GLY A N 1
ATOM 977 C CA . GLY A 1 128 ? -3.012 21.797 -12.625 1 96.31 128 GLY A CA 1
ATOM 978 C C . GLY A 1 128 ? -3.471 22.938 -13.5 1 96.31 128 GLY A C 1
ATOM 979 O O . GLY A 1 128 ? -2.648 23.656 -14.07 1 96.31 128 GLY A O 1
ATOM 980 N N . GLN A 1 129 ? -4.781 23.156 -13.586 1 96.44 129 GLN A N 1
ATOM 981 C CA . GLN A 1 129 ? -5.328 24.172 -14.477 1 96.44 129 GLN A CA 1
ATOM 982 C C . GLN A 1 129 ? -5.227 25.562 -13.859 1 96.44 129 GLN A C 1
ATOM 984 O O . GLN A 1 129 ? -5.398 26.562 -14.555 1 96.44 129 GLN A O 1
ATOM 989 N N . HIS A 1 130 ? -4.992 25.703 -12.578 1 97.12 130 HIS A N 1
ATOM 990 C CA . HIS A 1 130 ? -4.945 26.969 -11.875 1 97.12 130 HIS A CA 1
ATOM 991 C C . HIS A 1 130 ? -3.615 27.156 -11.148 1 97.12 130 HIS A C 1
ATOM 993 O O . HIS A 1 130 ? -3.561 27.781 -10.086 1 97.12 130 HIS A O 1
ATOM 999 N N . ASP A 1 131 ? -2.553 26.609 -11.633 1 97.5 131 ASP A N 1
ATOM 1000 C CA . ASP A 1 131 ? -1.264 26.547 -10.953 1 97.5 131 ASP A CA 1
ATOM 1001 C C . ASP A 1 131 ? -0.775 27.938 -10.57 1 97.5 131 ASP A C 1
ATOM 1003 O O . ASP A 1 131 ? -0.193 28.141 -9.5 1 97.5 131 ASP A O 1
ATOM 1007 N N . ALA A 1 132 ? -1.029 28.906 -11.328 1 97.5 132 ALA A N 1
ATOM 1008 C CA . ALA A 1 132 ? -0.531 30.266 -11.133 1 97.5 132 ALA A CA 1
ATOM 1009 C C . ALA A 1 132 ? -1.16 30.891 -9.898 1 97.5 132 ALA A C 1
ATOM 1011 O O . ALA A 1 132 ? -0.655 31.906 -9.383 1 97.5 132 ALA A O 1
ATOM 1012 N N . GLU A 1 133 ? -2.252 30.375 -9.43 1 97.62 133 GLU A N 1
ATOM 1013 C CA . GLU A 1 133 ? -2.977 30.953 -8.305 1 97.62 133 GLU A CA 1
ATOM 1014 C C . GLU A 1 133 ? -2.4 30.469 -6.977 1 97.62 133 GLU A C 1
ATOM 1016 O O . GLU A 1 133 ? -2.709 31.031 -5.922 1 97.62 133 GLU A O 1
ATOM 1021 N N . TYR A 1 134 ? -1.599 29.469 -7.031 1 98.31 134 TYR A N 1
ATOM 1022 C CA . TYR A 1 134 ? -1.098 28.859 -5.805 1 98.31 134 TYR A CA 1
ATOM 1023 C C . TYR A 1 134 ? 0.374 29.203 -5.594 1 98.31 134 TYR A C 1
ATOM 1025 O O . TYR A 1 134 ? 1.153 29.234 -6.547 1 98.31 134 TYR A O 1
ATOM 1033 N N . THR A 1 135 ? 0.769 29.391 -4.34 1 98.06 135 THR A N 1
ATOM 1034 C CA . THR A 1 135 ? 2.18 29.547 -4 1 98.06 135 THR A CA 1
ATOM 1035 C C . THR A 1 135 ? 2.965 28.297 -4.348 1 98.06 135 THR A C 1
ATOM 1037 O O . THR A 1 135 ? 4.102 28.375 -4.816 1 98.06 135 THR A O 1
ATOM 1040 N N . GLU A 1 136 ? 2.318 27.156 -4.172 1 98.5 136 GLU A N 1
ATOM 1041 C CA . GLU A 1 136 ? 2.893 25.859 -4.504 1 98.5 136 GLU A CA 1
ATOM 1042 C C . GLU A 1 136 ? 1.865 24.953 -5.184 1 98.5 136 GLU A C 1
ATOM 1044 O O . GLU A 1 136 ? 1.095 24.266 -4.512 1 98.5 136 GLU A O 1
ATOM 1049 N N . PRO A 1 137 ? 1.934 25.031 -6.504 1 98.38 137 PRO A N 1
ATOM 1050 C CA . PRO A 1 137 ? 1.051 24.094 -7.203 1 98.38 137 PRO A CA 1
ATOM 1051 C C . PRO A 1 137 ? 1.41 22.641 -6.945 1 98.38 137 PRO A C 1
ATOM 1053 O O . PRO A 1 137 ? 2.514 22.344 -6.477 1 98.38 137 PRO A O 1
ATOM 1056 N N . TRP A 1 138 ? 0.531 21.734 -7.242 1 98.19 138 TRP A N 1
ATOM 1057 C CA . TRP A 1 138 ? 0.714 20.312 -6.98 1 98.19 138 TRP A CA 1
ATOM 1058 C C . TRP A 1 138 ? 2.006 19.812 -7.613 1 98.19 138 TRP A C 1
ATOM 1060 O O . TRP A 1 138 ? 2.756 19.062 -6.992 1 98.19 138 TRP A O 1
ATOM 1070 N N . SER A 1 139 ? 2.236 20.234 -8.836 1 97.75 139 SER A N 1
ATOM 1071 C CA . SER A 1 139 ? 3.439 19.797 -9.539 1 97.75 139 SER A CA 1
ATOM 1072 C C . SER A 1 139 ? 4.699 20.203 -8.781 1 97.75 139 SER A C 1
ATOM 1074 O O . SER A 1 139 ? 5.641 19.422 -8.656 1 97.75 139 SER A O 1
ATOM 1076 N N . ALA A 1 140 ? 4.711 21.406 -8.266 1 98.56 140 ALA A N 1
ATOM 1077 C CA . ALA A 1 140 ? 5.852 21.906 -7.5 1 98.56 140 ALA A CA 1
ATOM 1078 C C . ALA A 1 140 ? 5.977 21.172 -6.164 1 98.56 140 ALA A C 1
ATOM 1080 O O . ALA A 1 140 ? 7.082 20.844 -5.727 1 98.56 140 ALA A O 1
ATOM 1081 N N . PHE A 1 141 ? 4.832 20.969 -5.539 1 98.69 141 PHE A N 1
ATOM 1082 C CA . PHE A 1 141 ? 4.812 20.219 -4.293 1 98.69 141 PHE A CA 1
ATOM 1083 C C . PHE A 1 141 ? 5.395 18.812 -4.496 1 98.69 141 PHE A C 1
ATOM 1085 O O . PHE A 1 141 ? 6.262 18.391 -3.734 1 98.69 141 PHE A O 1
ATOM 1092 N N . GLY A 1 142 ? 4.93 18.094 -5.523 1 98.44 142 GLY A N 1
ATOM 1093 C CA . GLY A 1 142 ? 5.453 16.781 -5.844 1 98.44 142 GLY A CA 1
ATOM 1094 C C . GLY A 1 142 ? 6.949 16.781 -6.105 1 98.44 142 GLY A C 1
ATOM 1095 O O . GLY A 1 142 ? 7.672 15.914 -5.609 1 98.44 142 GLY A O 1
ATOM 1096 N N . GLU A 1 143 ? 7.367 17.734 -6.867 1 98.31 143 GLU A N 1
ATOM 1097 C CA . GLU A 1 143 ? 8.789 17.844 -7.188 1 98.31 143 GLU A CA 1
ATOM 1098 C C . GLU A 1 143 ? 9.625 18.047 -5.926 1 98.31 143 GLU A C 1
ATOM 1100 O O . GLU A 1 143 ? 10.695 17.469 -5.781 1 98.31 143 GLU A O 1
ATOM 1105 N N . ARG A 1 144 ? 9.164 18.906 -5.09 1 98.62 144 ARG A N 1
ATOM 1106 C CA . ARG A 1 144 ? 9.859 19.172 -3.836 1 98.62 144 ARG A CA 1
ATOM 1107 C C . ARG A 1 144 ? 10.008 17.891 -3.021 1 98.62 144 ARG A C 1
ATOM 1109 O O . ARG A 1 144 ? 11.094 17.594 -2.516 1 98.62 144 ARG A O 1
ATOM 1116 N N . CYS A 1 145 ? 8.953 17.156 -2.869 1 98.62 145 CYS A N 1
ATOM 1117 C CA . CYS A 1 145 ? 8.969 15.906 -2.119 1 98.62 145 CYS A CA 1
ATOM 1118 C C . CYS A 1 145 ? 9.938 14.906 -2.744 1 98.62 145 CYS A C 1
ATOM 1120 O O . CYS A 1 145 ? 10.719 14.258 -2.037 1 98.62 145 CYS A O 1
ATOM 1122 N N . ARG A 1 146 ? 9.891 14.75 -4.047 1 98 146 ARG A N 1
ATOM 1123 C CA . ARG A 1 146 ? 10.742 13.805 -4.758 1 98 146 ARG A CA 1
ATOM 1124 C C . ARG A 1 146 ? 12.211 14.188 -4.641 1 98 146 ARG A C 1
ATOM 1126 O O . ARG A 1 146 ? 13.07 13.328 -4.453 1 98 146 ARG A O 1
ATOM 1133 N N . ARG A 1 147 ? 12.453 15.445 -4.742 1 98.44 147 ARG A N 1
ATOM 1134 C CA . ARG A 1 147 ? 13.828 15.93 -4.613 1 98.44 147 ARG A CA 1
ATOM 1135 C C . ARG A 1 147 ? 14.367 15.656 -3.215 1 98.44 147 ARG A C 1
ATOM 1137 O O . ARG A 1 147 ? 15.547 15.32 -3.055 1 98.44 147 ARG A O 1
ATOM 1144 N N . ALA A 1 148 ? 13.555 15.883 -2.229 1 98.75 148 ALA A N 1
ATOM 1145 C CA . ALA A 1 148 ? 13.969 15.594 -0.856 1 98.75 148 ALA A CA 1
ATOM 1146 C C . ALA A 1 148 ? 14.312 14.117 -0.684 1 98.75 148 ALA A C 1
ATOM 1148 O O . ALA A 1 148 ? 15.32 13.781 -0.054 1 98.75 148 ALA A O 1
ATOM 1149 N N . MET A 1 149 ? 13.516 13.258 -1.24 1 98.31 149 MET A N 1
ATOM 1150 C CA . MET A 1 149 ? 13.758 11.82 -1.207 1 98.31 149 MET A CA 1
ATOM 1151 C C . MET A 1 149 ? 15.062 11.477 -1.926 1 98.31 149 MET A C 1
ATOM 1153 O O . MET A 1 149 ? 15.883 10.719 -1.408 1 98.31 149 MET A O 1
ATOM 1157 N N . ASP A 1 150 ? 15.234 12.047 -3.074 1 97.81 150 ASP A N 1
ATOM 1158 C CA . ASP A 1 150 ? 16.453 11.836 -3.852 1 97.81 150 ASP A CA 1
ATOM 1159 C C . ASP A 1 150 ? 17.688 12.258 -3.061 1 97.81 150 ASP A C 1
ATOM 1161 O O . ASP A 1 150 ? 18.672 11.516 -3 1 97.81 150 ASP A O 1
ATOM 1165 N N . ALA A 1 151 ? 17.625 13.438 -2.525 1 98.38 151 ALA A N 1
ATOM 1166 C CA . ALA A 1 151 ? 18.75 13.977 -1.769 1 98.38 151 ALA A CA 1
ATOM 1167 C C . ALA A 1 151 ? 19.078 13.086 -0.574 1 98.38 151 ALA A C 1
ATOM 1169 O O . ALA A 1 151 ? 20.25 12.82 -0.293 1 98.38 151 ALA A O 1
ATOM 1170 N N . LEU A 1 152 ? 18.062 12.633 0.115 1 98.31 152 LEU A N 1
ATOM 1171 C CA . LEU A 1 152 ? 18.25 11.758 1.269 1 98.31 152 LEU A CA 1
ATOM 1172 C C . LEU A 1 152 ? 18.969 10.477 0.868 1 98.31 152 LEU A C 1
ATOM 1174 O O . LEU A 1 152 ? 19.953 10.086 1.5 1 98.31 152 LEU A O 1
ATOM 1178 N N . ILE A 1 153 ? 18.484 9.812 -0.174 1 97.88 153 ILE A N 1
ATOM 1179 C CA . ILE A 1 153 ? 19.047 8.547 -0.63 1 97.88 153 ILE A CA 1
ATOM 1180 C C . ILE A 1 153 ? 20.484 8.758 -1.089 1 97.88 153 ILE A C 1
ATOM 1182 O O . ILE A 1 153 ? 21.359 7.941 -0.794 1 97.88 153 ILE A O 1
ATOM 1186 N N . GLN A 1 154 ? 20.688 9.836 -1.802 1 97.12 154 GLN A N 1
ATOM 1187 C CA . GLN A 1 154 ? 22.031 10.156 -2.277 1 97.12 154 GLN A CA 1
ATOM 1188 C C . GLN A 1 154 ? 23 10.367 -1.111 1 97.12 154 GLN A C 1
ATOM 1190 O O . GLN A 1 154 ? 24.125 9.875 -1.135 1 97.12 154 GLN A O 1
ATOM 1195 N N . GLU A 1 155 ? 22.578 11.078 -0.157 1 97 155 GLU A N 1
ATOM 1196 C CA . GLU A 1 155 ? 23.422 11.367 1.007 1 97 155 GLU A CA 1
ATOM 1197 C C . GLU A 1 155 ? 23.734 10.102 1.789 1 97 155 GLU A C 1
ATOM 1199 O O . GLU A 1 155 ? 24.859 9.922 2.252 1 97 155 GLU A O 1
ATOM 1204 N N . MET A 1 156 ? 22.781 9.188 1.971 1 95.38 156 MET A N 1
ATOM 1205 C CA . MET A 1 156 ? 22.938 7.957 2.74 1 95.38 156 MET A CA 1
ATOM 1206 C C . MET A 1 156 ? 23.844 6.965 2.002 1 95.38 156 MET A C 1
ATOM 1208 O O . MET A 1 156 ? 24.656 6.281 2.619 1 95.38 156 MET A O 1
ATOM 1212 N N . GLY A 1 157 ? 23.672 6.945 0.712 1 94.81 157 GLY A N 1
ATOM 1213 C CA . GLY A 1 157 ? 24.375 5.934 -0.062 1 94.81 157 GLY A CA 1
ATOM 1214 C C . GLY A 1 157 ? 23.625 4.621 -0.151 1 94.81 157 GLY A C 1
ATOM 1215 O O . GLY A 1 157 ? 22.469 4.527 0.29 1 94.81 157 GLY A O 1
ATOM 1216 N N . ALA A 1 158 ? 24.312 3.643 -0.67 1 95.12 158 ALA A N 1
ATOM 1217 C CA . ALA A 1 158 ? 23.672 2.367 -0.978 1 95.12 158 ALA A CA 1
ATOM 1218 C C . ALA A 1 158 ? 23.438 1.548 0.289 1 95.12 158 ALA A C 1
ATOM 1220 O O . ALA A 1 158 ? 24.219 1.619 1.233 1 95.12 158 ALA A O 1
ATOM 1221 N N . SER A 1 159 ? 22.328 0.8 0.344 1 95.75 159 SER A N 1
ATOM 1222 C CA . SER A 1 159 ? 22.047 -0.232 1.337 1 95.75 159 SER A CA 1
ATOM 1223 C C . SER A 1 159 ? 21.922 0.364 2.734 1 95.75 159 SER A C 1
ATOM 1225 O O . SER A 1 159 ? 22.422 -0.213 3.705 1 95.75 159 SER A O 1
ATOM 1227 N N . LYS A 1 160 ? 21.438 1.594 2.836 1 97.38 160 LYS A N 1
ATOM 1228 C CA . LYS A 1 160 ? 21.172 2.266 4.105 1 97.38 160 LYS A CA 1
ATOM 1229 C C . LYS A 1 160 ? 19.672 2.432 4.332 1 97.38 160 LYS A C 1
ATOM 1231 O O . LYS A 1 160 ? 18.891 2.404 3.381 1 97.38 160 LYS A O 1
ATOM 1236 N N . ASN A 1 161 ? 19.297 2.566 5.605 1 97.62 161 ASN A N 1
ATOM 1237 C CA . ASN A 1 161 ? 17.891 2.666 5.973 1 97.62 161 ASN A CA 1
ATOM 1238 C C . ASN A 1 161 ? 17.578 3.992 6.664 1 97.62 161 ASN A C 1
ATOM 1240 O O . ASN A 1 161 ? 18.359 4.461 7.496 1 97.62 161 ASN A O 1
ATOM 1244 N N . ALA A 1 162 ? 16.484 4.594 6.273 1 98.44 162 ALA A N 1
ATOM 1245 C CA . ALA A 1 162 ? 16.094 5.867 6.871 1 98.44 162 ALA A CA 1
ATOM 1246 C C . ALA A 1 162 ? 14.656 5.82 7.371 1 98.44 162 ALA A C 1
ATOM 1248 O O . ALA A 1 162 ? 13.82 5.102 6.816 1 98.44 162 ALA A O 1
ATOM 1249 N N . LEU A 1 163 ? 14.398 6.531 8.438 1 98.69 163 LEU A N 1
ATOM 1250 C CA . LEU A 1 163 ? 13.055 6.875 8.906 1 98.69 163 LEU A CA 1
ATOM 1251 C C . LEU A 1 163 ? 12.734 8.336 8.594 1 98.69 163 LEU A C 1
ATOM 1253 O O . LEU A 1 163 ? 13.477 9.234 8.984 1 98.69 163 LEU A O 1
ATOM 1257 N N . VAL A 1 164 ? 11.68 8.531 7.871 1 98.94 164 VAL A N 1
ATOM 1258 C CA . VAL A 1 164 ? 11.25 9.883 7.523 1 98.94 164 VAL A CA 1
ATOM 1259 C C . VAL A 1 164 ? 9.867 10.156 8.125 1 98.94 164 VAL A C 1
ATOM 1261 O O . VAL A 1 164 ? 8.898 9.477 7.785 1 98.94 164 VAL A O 1
ATOM 1264 N N . PHE A 1 165 ? 9.766 11.102 9.047 1 98.94 165 PHE A N 1
ATOM 1265 C CA . PHE A 1 165 ? 8.5 11.523 9.633 1 98.94 165 PHE A CA 1
ATOM 1266 C C . PHE A 1 165 ? 7.926 12.719 8.875 1 98.94 165 PHE A C 1
ATOM 1268 O O . PHE A 1 165 ? 8.555 13.773 8.797 1 98.94 165 PHE A O 1
ATOM 1275 N N . THR A 1 166 ? 6.793 12.555 8.344 1 98.81 166 THR A N 1
ATOM 1276 C CA . THR A 1 166 ? 6.234 13.516 7.406 1 98.81 166 THR A CA 1
ATOM 1277 C C . THR A 1 166 ? 4.707 13.477 7.43 1 98.81 166 THR A C 1
ATOM 1279 O O . THR A 1 166 ? 4.105 13.141 8.453 1 98.81 166 THR A O 1
ATOM 1282 N N . SER A 1 167 ? 4.031 13.938 6.344 1 98.12 167 SER A N 1
ATOM 1283 C CA . SER A 1 167 ? 2.58 14.055 6.273 1 98.12 167 SER A CA 1
ATOM 1284 C C . SER A 1 167 ? 2.014 13.227 5.125 1 98.12 167 SER A C 1
ATOM 1286 O O . SER A 1 167 ? 2.766 12.719 4.293 1 98.12 167 SER A O 1
ATOM 1288 N N . GLY A 1 168 ? 0.722 13.102 5.18 1 97.81 168 GLY A N 1
ATOM 1289 C CA . GLY A 1 168 ? 0.02 12.305 4.191 1 97.81 168 GLY A CA 1
ATOM 1290 C C . GLY A 1 168 ? 0.22 12.797 2.771 1 97.81 168 GLY A C 1
ATOM 1291 O O . GLY A 1 168 ? 0.322 12 1.836 1 97.81 168 GLY A O 1
ATOM 1292 N N . GLY A 1 169 ? 0.2 14.156 2.6 1 97.94 169 GLY A N 1
ATOM 1293 C CA . GLY A 1 169 ? 0.404 14.703 1.268 1 97.94 169 GLY A CA 1
ATOM 1294 C C . GLY A 1 169 ? 1.742 14.32 0.665 1 97.94 169 GLY A C 1
ATOM 1295 O O . GLY A 1 169 ? 1.822 13.984 -0.518 1 97.94 169 GLY A O 1
ATOM 1296 N N . THR A 1 170 ? 2.76 14.398 1.447 1 98.69 170 THR A N 1
ATOM 1297 C CA . THR A 1 170 ? 4.102 14.047 0.996 1 98.69 170 THR A CA 1
ATOM 1298 C C . THR A 1 170 ? 4.168 12.57 0.605 1 98.69 170 THR A C 1
ATOM 1300 O O . THR A 1 170 ? 4.691 12.227 -0.456 1 98.69 170 THR A O 1
ATOM 130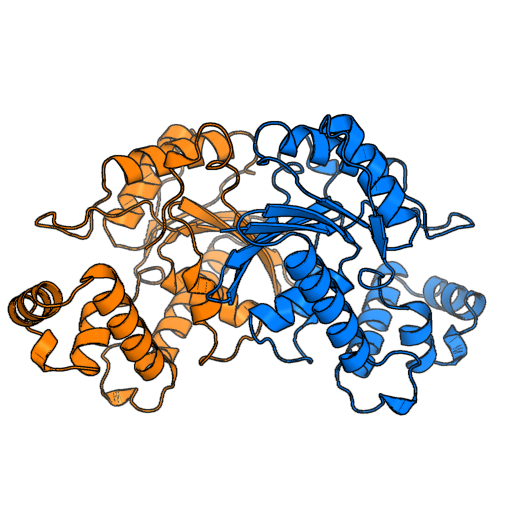3 N N . ILE A 1 171 ? 3.639 11.719 1.438 1 98.75 171 ILE A N 1
ATOM 1304 C CA . ILE A 1 171 ? 3.607 10.281 1.159 1 98.75 171 ILE A CA 1
ATOM 1305 C C . ILE A 1 171 ? 2.834 10.023 -0.132 1 98.75 171 ILE A C 1
ATOM 1307 O O . ILE A 1 171 ? 3.262 9.227 -0.971 1 98.75 171 ILE A O 1
ATOM 1311 N N . THR A 1 172 ? 1.743 10.75 -0.315 1 98.31 172 THR A N 1
ATOM 1312 C CA . THR A 1 172 ? 0.921 10.641 -1.516 1 98.31 172 THR A CA 1
ATOM 1313 C C . THR A 1 172 ? 1.729 11 -2.76 1 98.31 172 THR A C 1
ATOM 1315 O O . THR A 1 172 ? 1.722 10.258 -3.744 1 98.31 172 THR A O 1
ATOM 1318 N N . ALA A 1 173 ? 2.465 12.086 -2.721 1 98.38 173 ALA A N 1
ATOM 1319 C CA . ALA A 1 173 ? 3.242 12.555 -3.867 1 98.38 173 ALA A CA 1
ATOM 1320 C C . ALA A 1 173 ? 4.332 11.555 -4.23 1 98.38 173 ALA A C 1
ATOM 1322 O O . ALA A 1 173 ? 4.551 11.266 -5.41 1 98.38 173 ALA A O 1
ATOM 1323 N N . ILE A 1 174 ? 4.98 11.008 -3.25 1 98.5 174 ILE A N 1
ATOM 1324 C CA . ILE A 1 174 ? 6.066 10.062 -3.48 1 98.5 174 ILE A CA 1
ATOM 1325 C C . ILE A 1 174 ? 5.504 8.766 -4.059 1 98.5 174 ILE A C 1
ATOM 1327 O O . ILE A 1 174 ? 6.023 8.25 -5.051 1 98.5 174 ILE A O 1
ATOM 1331 N N . CYS A 1 175 ? 4.438 8.242 -3.482 1 98.12 175 CYS A N 1
ATOM 1332 C CA . CYS A 1 175 ? 3.85 6.992 -3.941 1 98.12 175 CYS A CA 1
ATOM 1333 C C . CYS A 1 175 ? 3.234 7.156 -5.324 1 98.12 175 CYS A C 1
ATOM 1335 O O . CYS A 1 175 ? 3.244 6.223 -6.129 1 98.12 175 CYS A O 1
ATOM 1337 N N . GLN A 1 176 ? 2.625 8.344 -5.543 1 97.38 176 GLN A N 1
ATOM 1338 C CA . GLN A 1 176 ? 2.102 8.633 -6.871 1 97.38 176 GLN A CA 1
ATOM 1339 C C . GLN A 1 176 ? 3.174 8.445 -7.941 1 97.38 176 GLN A C 1
ATOM 1341 O O . GLN A 1 176 ? 2.914 7.863 -8.992 1 97.38 176 GLN A O 1
ATOM 1346 N N . GLU A 1 177 ? 4.336 8.961 -7.676 1 96.94 177 GLU A N 1
ATOM 1347 C CA . GLU A 1 177 ? 5.445 8.836 -8.617 1 96.94 177 GLU A CA 1
ATOM 1348 C C . GLU A 1 177 ? 5.855 7.375 -8.789 1 96.94 177 GLU A C 1
ATOM 1350 O O . GLU A 1 177 ? 6.059 6.91 -9.914 1 96.94 177 GLU A O 1
ATOM 1355 N N . LEU A 1 178 ? 5.961 6.656 -7.742 1 97.38 178 LEU A N 1
ATOM 1356 C CA . LEU A 1 178 ? 6.43 5.273 -7.762 1 97.38 178 LEU A CA 1
ATOM 1357 C C . LEU A 1 178 ? 5.457 4.383 -8.531 1 97.38 178 LEU A C 1
ATOM 1359 O O . LEU A 1 178 ? 5.875 3.422 -9.18 1 97.38 178 LEU A O 1
ATOM 1363 N N . LEU A 1 179 ? 4.164 4.711 -8.484 1 97 179 LEU A N 1
ATOM 1364 C CA . LEU A 1 179 ? 3.137 3.859 -9.07 1 97 179 LEU A CA 1
ATOM 1365 C C . LEU A 1 179 ? 2.615 4.457 -10.375 1 97 179 LEU A C 1
ATOM 1367 O O . LEU A 1 179 ? 1.732 3.881 -11.016 1 97 179 LEU A O 1
ATOM 1371 N N . HIS A 1 180 ? 3.088 5.641 -10.727 1 96.56 180 HIS A N 1
ATOM 1372 C CA . HIS A 1 180 ? 2.684 6.355 -11.938 1 96.56 180 HIS A CA 1
ATOM 1373 C C . HIS A 1 180 ? 1.174 6.578 -11.961 1 96.56 180 HIS A C 1
ATOM 1375 O O . HIS A 1 180 ? 0.523 6.309 -12.977 1 96.56 180 HIS A O 1
ATOM 1381 N N . ILE A 1 181 ? 0.669 7.023 -10.844 1 96.81 181 ILE A N 1
ATOM 1382 C CA . ILE A 1 181 ? -0.743 7.375 -10.758 1 96.81 181 ILE A CA 1
ATOM 1383 C C . ILE A 1 181 ? -0.967 8.773 -11.328 1 96.81 181 ILE A C 1
ATOM 1385 O O . ILE A 1 181 ? -0.179 9.688 -11.086 1 96.81 181 ILE A O 1
ATOM 1389 N N . LEU A 1 182 ? -2.039 8.953 -12.07 1 95.69 182 LEU A N 1
ATOM 1390 C CA . LEU A 1 182 ? -2.369 10.273 -12.617 1 95.69 182 LEU A CA 1
ATOM 1391 C C . LEU A 1 182 ? -2.719 11.25 -11.5 1 95.69 182 LEU A C 1
ATOM 1393 O O . LEU A 1 182 ? -3.289 10.852 -10.477 1 95.69 182 LEU A O 1
ATOM 1397 N N . ASP A 1 183 ? -2.455 12.57 -11.758 1 95.69 183 ASP A N 1
ATOM 1398 C CA . ASP A 1 183 ? -2.662 13.609 -10.75 1 95.69 183 ASP A CA 1
ATOM 1399 C C . ASP A 1 183 ? -4.09 13.578 -10.211 1 95.69 183 ASP A C 1
ATOM 1401 O O . ASP A 1 183 ? -4.297 13.641 -9 1 95.69 183 ASP A O 1
ATOM 1405 N N . GLU A 1 184 ? -5.039 13.375 -11.086 1 93.81 184 GLU A N 1
ATOM 1406 C CA . GLU A 1 184 ? -6.445 13.477 -10.703 1 93.81 184 GLU A CA 1
ATOM 1407 C C . GLU A 1 184 ? -6.852 12.336 -9.773 1 93.81 184 GLU A C 1
ATOM 1409 O O . GLU A 1 184 ? -7.891 12.398 -9.117 1 93.81 184 GLU A O 1
ATOM 1414 N N . HIS A 1 185 ? -5.992 11.281 -9.648 1 94.81 185 HIS A N 1
ATOM 1415 C CA . HIS A 1 185 ? -6.34 10.125 -8.828 1 94.81 185 HIS A CA 1
ATOM 1416 C C . HIS A 1 185 ? -5.395 9.992 -7.637 1 94.81 185 HIS A C 1
ATOM 1418 O O . HIS A 1 185 ? -5.559 9.094 -6.812 1 94.81 185 HIS A O 1
ATOM 1424 N N . ALA A 1 186 ? -4.43 10.875 -7.516 1 93.44 186 ALA A N 1
ATOM 1425 C CA . ALA A 1 186 ? -3.359 10.734 -6.531 1 93.44 186 ALA A CA 1
ATOM 1426 C C . ALA A 1 186 ? -3.922 10.695 -5.113 1 93.44 186 ALA A C 1
ATOM 1428 O O . ALA A 1 186 ? -3.469 9.898 -4.281 1 93.44 186 ALA A O 1
ATOM 1429 N N . PHE A 1 187 ? -4.941 11.445 -4.828 1 93.75 187 PHE A N 1
ATOM 1430 C CA . PHE A 1 187 ? -5.398 11.609 -3.453 1 93.75 187 PHE A CA 1
ATOM 1431 C C . PHE A 1 187 ? -6.312 10.461 -3.041 1 93.75 187 PHE A C 1
ATOM 1433 O O . PHE A 1 187 ? -6.73 10.383 -1.885 1 93.75 187 PHE A O 1
ATOM 1440 N N . ARG A 1 188 ? -6.598 9.523 -3.912 1 90.94 188 ARG A N 1
ATOM 1441 C CA . ARG A 1 188 ? -7.262 8.289 -3.504 1 90.94 188 ARG A CA 1
ATOM 1442 C C . ARG A 1 188 ? -6.434 7.539 -2.463 1 90.94 188 ARG A C 1
ATOM 1444 O O . ARG A 1 188 ? -6.988 6.898 -1.568 1 90.94 188 ARG A O 1
ATOM 1451 N N . LEU A 1 189 ? -5.133 7.656 -2.658 1 92.44 189 LEU A N 1
ATOM 1452 C CA . LEU A 1 189 ? -4.207 7.055 -1.705 1 92.44 189 LEU A CA 1
ATOM 1453 C C . LEU A 1 189 ? -4.281 7.758 -0.355 1 92.44 189 LEU A C 1
ATOM 1455 O O . LEU A 1 189 ? -4.113 7.125 0.69 1 92.44 189 LEU A O 1
ATOM 1459 N N . ASN A 1 190 ? -4.531 9 -0.405 1 93.38 190 ASN A N 1
ATOM 1460 C CA . ASN A 1 190 ? -4.445 9.859 0.772 1 93.38 190 ASN A CA 1
ATOM 1461 C C . ASN A 1 190 ? -5.602 9.609 1.734 1 93.38 190 ASN A C 1
ATOM 1463 O O . ASN A 1 190 ? -5.441 9.734 2.949 1 93.38 190 ASN A O 1
ATOM 1467 N N . LEU A 1 191 ? -6.711 9.156 1.223 1 88.81 191 LEU A N 1
ATOM 1468 C CA . LEU A 1 191 ? -7.969 9.07 1.951 1 88.81 191 LEU A CA 1
ATOM 1469 C C . LEU A 1 191 ? -7.867 8.062 3.096 1 88.81 191 LEU A C 1
ATOM 1471 O O . LEU A 1 191 ? -8.602 8.164 4.082 1 88.81 191 LEU A O 1
ATOM 1475 N N . THR A 1 192 ? -6.914 7.176 2.988 1 93.69 192 THR A N 1
ATOM 1476 C CA . THR A 1 192 ? -6.918 6.102 3.975 1 93.69 192 THR A CA 1
ATOM 1477 C C . THR A 1 192 ? -5.613 6.09 4.766 1 93.69 192 THR A C 1
ATOM 1479 O O . THR A 1 192 ? -5.363 5.172 5.551 1 93.69 192 THR A O 1
ATOM 1482 N N . LEU A 1 193 ? -4.762 7.035 4.555 1 97.56 193 LEU A N 1
ATOM 1483 C CA . LEU A 1 193 ? -3.496 7.035 5.281 1 97.56 193 LEU A CA 1
ATOM 1484 C C . LEU A 1 193 ? -3.725 7.273 6.77 1 97.56 193 LEU A C 1
ATOM 1486 O O . LEU A 1 193 ? -4.285 8.305 7.16 1 97.56 193 LEU A O 1
ATOM 1490 N N . ALA A 1 194 ? -3.34 6.379 7.562 1 98.12 194 ALA A N 1
ATOM 1491 C CA . ALA A 1 194 ? -3.531 6.43 9.008 1 98.12 194 ALA A CA 1
ATOM 1492 C C . ALA A 1 194 ? -2.465 7.297 9.672 1 98.12 194 ALA A C 1
ATOM 1494 O O . ALA A 1 194 ? -1.327 7.359 9.203 1 98.12 194 ALA A O 1
ATOM 1495 N N . ASN A 1 195 ? -2.842 8 10.758 1 98.12 195 ASN A N 1
ATOM 1496 C CA . ASN A 1 195 ? -1.833 8.609 11.617 1 98.12 195 ASN A CA 1
ATOM 1497 C C . ASN A 1 195 ? -0.871 7.566 12.18 1 98.12 195 ASN A C 1
ATOM 1499 O O . ASN A 1 195 ? -1.303 6.543 12.719 1 98.12 195 ASN A O 1
ATOM 1503 N N . CYS A 1 196 ? 0.405 7.82 11.969 1 98.69 196 CYS A N 1
ATOM 1504 C CA . CYS A 1 196 ? 1.478 6.922 12.391 1 98.69 196 CYS A CA 1
ATOM 1505 C C . CYS A 1 196 ? 1.451 5.629 11.578 1 98.69 196 CYS A C 1
ATOM 1507 O O . CYS A 1 196 ? 1.853 4.574 12.078 1 98.69 196 CYS A O 1
ATOM 1509 N N . GLY A 1 197 ? 0.866 5.707 10.391 1 98.5 197 GLY A N 1
ATOM 1510 C CA . GLY A 1 197 ? 1.064 4.637 9.422 1 98.5 197 GLY A CA 1
ATOM 1511 C C . GLY A 1 197 ? 2.451 4.641 8.812 1 98.5 197 GLY A C 1
ATOM 1512 O O . GLY A 1 197 ? 3.094 5.688 8.719 1 98.5 197 GLY A O 1
ATOM 1513 N N . LEU A 1 198 ? 2.881 3.496 8.391 1 98.38 198 LEU A N 1
ATOM 1514 C CA . LEU A 1 198 ? 4.23 3.334 7.859 1 98.38 198 LEU A CA 1
ATOM 1515 C C . LEU A 1 198 ? 4.191 2.891 6.398 1 98.38 198 LEU A C 1
ATOM 1517 O O . LEU A 1 198 ? 3.477 1.946 6.055 1 98.38 198 LEU A O 1
ATOM 1521 N N . THR A 1 199 ? 4.867 3.574 5.527 1 98.75 199 THR A N 1
ATOM 1522 C CA . THR A 1 199 ? 5.059 3.227 4.125 1 98.75 199 THR A CA 1
ATOM 1523 C C . THR A 1 199 ? 6.527 2.953 3.83 1 98.75 199 THR A C 1
ATOM 1525 O O . THR A 1 199 ? 7.402 3.734 4.215 1 98.75 199 THR A O 1
ATOM 1528 N N . LYS A 1 200 ? 6.75 1.864 3.18 1 98.12 200 LYS A N 1
ATOM 1529 C CA . LYS A 1 200 ? 8.109 1.384 2.949 1 98.12 200 LYS A CA 1
ATOM 1530 C C . LYS A 1 200 ? 8.492 1.496 1.475 1 98.12 200 LYS A C 1
ATOM 1532 O O . LYS A 1 200 ? 7.812 0.938 0.609 1 98.12 200 LYS A O 1
ATOM 1537 N N . VAL A 1 201 ? 9.555 2.199 1.204 1 98.38 201 VAL A N 1
ATOM 1538 C CA . VAL A 1 201 ? 10.125 2.316 -0.132 1 98.38 201 VAL A CA 1
ATOM 1539 C C . VAL A 1 201 ? 11.5 1.65 -0.167 1 98.38 201 VAL A C 1
ATOM 1541 O O . VAL A 1 201 ? 12.383 1.996 0.621 1 98.38 201 VAL A O 1
ATOM 1544 N N . ILE A 1 202 ? 11.68 0.716 -1.053 1 97.38 202 ILE A N 1
ATOM 1545 C CA . ILE A 1 202 ? 12.984 0.091 -1.231 1 97.38 202 ILE A CA 1
ATOM 1546 C C . ILE A 1 202 ? 13.703 0.728 -2.42 1 97.38 202 ILE A C 1
ATOM 1548 O O . ILE A 1 202 ? 13.07 1.152 -3.385 1 97.38 202 ILE A O 1
ATOM 1552 N N . TYR A 1 203 ? 14.992 0.826 -2.299 1 97.5 203 TYR A N 1
ATOM 1553 C CA . TYR A 1 203 ? 15.75 1.429 -3.389 1 97.5 203 TYR A CA 1
ATOM 1554 C C . TYR A 1 203 ? 17.062 0.684 -3.619 1 97.5 203 TYR A C 1
ATOM 1556 O O . TYR A 1 203 ? 17.609 0.074 -2.697 1 97.5 203 TYR A O 1
ATOM 1564 N N . SER A 1 204 ? 17.547 0.631 -4.801 1 95 204 SER A N 1
ATOM 1565 C CA . SER A 1 204 ? 18.828 0.094 -5.262 1 95 204 SER A CA 1
ATOM 1566 C C . SER A 1 204 ? 19.359 0.879 -6.457 1 95 204 SER A C 1
ATOM 1568 O O . SER A 1 204 ? 18.828 1.938 -6.797 1 95 204 SER A O 1
ATOM 1570 N N . GLU A 1 205 ? 20.438 0.402 -7.012 1 91.25 205 GLU A N 1
ATOM 1571 C CA . GLU A 1 205 ? 20.984 1.039 -8.203 1 91.25 205 GLU A CA 1
ATOM 1572 C C . GLU A 1 205 ? 20 0.986 -9.359 1 91.25 205 GLU A C 1
ATOM 1574 O O . GLU A 1 205 ? 20.031 1.836 -10.258 1 91.25 205 GLU A O 1
ATOM 1579 N N . ARG A 1 206 ? 19.125 0.044 -9.266 1 87.69 206 ARG A N 1
ATOM 1580 C CA . ARG A 1 206 ? 18.188 -0.192 -10.367 1 87.69 206 ARG A CA 1
ATOM 1581 C C . ARG A 1 206 ? 17 0.761 -10.297 1 87.69 206 ARG A C 1
ATOM 1583 O O . ARG A 1 206 ? 16.328 0.988 -11.297 1 87.69 206 ARG A O 1
ATOM 1590 N N . GLY A 1 207 ? 16.734 1.238 -9.047 1 93.56 207 GLY A N 1
ATOM 1591 C CA . GLY A 1 207 ? 15.609 2.15 -8.906 1 93.56 207 GLY A CA 1
ATOM 1592 C C . GLY A 1 207 ? 14.953 2.086 -7.543 1 93.56 207 GLY A C 1
ATOM 1593 O O . GLY A 1 207 ? 15.547 1.589 -6.586 1 93.56 207 GLY A O 1
ATOM 1594 N N . ARG A 1 208 ? 13.742 2.775 -7.477 1 96.75 208 ARG A N 1
ATOM 1595 C CA . ARG A 1 208 ? 12.938 2.803 -6.258 1 96.75 208 ARG A CA 1
ATOM 1596 C C . ARG A 1 208 ? 11.594 2.119 -6.477 1 96.75 208 ARG A C 1
ATOM 1598 O O . ARG A 1 208 ? 10.984 2.266 -7.535 1 96.75 208 ARG A O 1
ATOM 1605 N N . TYR A 1 209 ? 11.148 1.386 -5.426 1 96.94 209 TYR A N 1
ATOM 1606 C CA . TYR A 1 209 ? 9.898 0.646 -5.516 1 96.94 209 TYR A CA 1
ATOM 1607 C C . TYR A 1 209 ? 9.109 0.745 -4.211 1 96.94 209 TYR A C 1
ATOM 1609 O O . TYR A 1 209 ? 9.695 0.716 -3.125 1 96.94 209 TYR A O 1
ATOM 1617 N N . LEU A 1 210 ? 7.812 0.886 -4.371 1 98 210 LEU A N 1
ATOM 1618 C CA . LEU A 1 210 ? 6.945 0.814 -3.199 1 98 210 LEU A CA 1
ATOM 1619 C C . LEU A 1 210 ? 6.848 -0.616 -2.682 1 98 210 LEU A C 1
ATOM 1621 O O . LEU A 1 210 ? 6.41 -1.514 -3.404 1 98 210 LEU A O 1
ATOM 1625 N N . SER A 1 211 ? 7.25 -0.849 -1.493 1 97.75 211 SER A N 1
ATOM 1626 C CA . SER A 1 211 ? 7.203 -2.176 -0.888 1 97.75 211 SER A CA 1
ATOM 1627 C C . SER A 1 211 ? 5.91 -2.381 -0.106 1 97.75 211 SER A C 1
ATOM 1629 O O . SER A 1 211 ? 5.203 -3.367 -0.315 1 97.75 211 SER A O 1
ATOM 1631 N N . THR A 1 212 ? 5.625 -1.475 0.801 1 98.06 212 THR A N 1
ATOM 1632 C CA . THR A 1 212 ? 4.418 -1.482 1.618 1 98.06 212 THR A CA 1
ATOM 1633 C C . THR A 1 212 ? 3.809 -0.085 1.697 1 98.06 212 THR A C 1
ATOM 1635 O O . THR A 1 212 ? 4.531 0.906 1.816 1 98.06 212 THR A O 1
ATOM 1638 N N . LEU A 1 213 ? 2.494 -0.076 1.654 1 98.31 213 LEU A N 1
ATOM 1639 C CA . LEU A 1 213 ? 1.784 1.188 1.81 1 98.31 213 LEU A CA 1
ATOM 1640 C C . LEU A 1 213 ? 0.918 1.176 3.064 1 98.31 213 LEU A C 1
ATOM 1642 O O . LEU A 1 213 ? 0.117 0.259 3.262 1 98.31 213 LEU A O 1
ATOM 1646 N N . ASN A 1 214 ? 1.13 2.221 3.92 1 98.5 214 ASN A N 1
ATOM 1647 C CA . ASN A 1 214 ? 0.205 2.551 5 1 98.5 214 ASN A CA 1
ATOM 1648 C C . ASN A 1 214 ? 0.022 1.379 5.961 1 98.5 214 ASN A C 1
ATOM 1650 O O . ASN A 1 214 ? -1.104 1.048 6.336 1 98.5 214 ASN A O 1
ATOM 1654 N N . GLU A 1 215 ? 1.117 0.736 6.25 1 97.75 215 GLU A N 1
ATOM 1655 C CA . GLU A 1 215 ? 1.094 -0.302 7.277 1 97.75 215 GLU A CA 1
ATOM 1656 C C . GLU A 1 215 ? 0.715 0.275 8.641 1 97.75 215 GLU A C 1
ATOM 1658 O O . GLU A 1 215 ? 1.299 1.265 9.086 1 97.75 215 GLU A O 1
ATOM 1663 N N . HIS A 1 216 ? -0.304 -0.324 9.305 1 97.69 216 HIS A N 1
ATOM 1664 C CA . HIS A 1 216 ? -0.718 0.164 10.617 1 97.69 216 HIS A CA 1
ATOM 1665 C C . HIS A 1 216 ? -1.274 -0.967 11.477 1 97.69 216 HIS A C 1
ATOM 1667 O O . HIS A 1 216 ? -2.207 -0.76 12.258 1 97.69 216 HIS A O 1
ATOM 1673 N N . SER A 1 217 ? -0.721 -2.168 11.281 1 95.12 217 SER A N 1
ATOM 1674 C CA . SER A 1 217 ? -1.182 -3.328 12.039 1 95.12 217 SER A CA 1
ATOM 1675 C C . SER A 1 217 ? -0.992 -3.121 13.539 1 95.12 217 SER A C 1
ATOM 1677 O O . SER A 1 217 ? -1.68 -3.748 14.344 1 95.12 217 SER A O 1
ATOM 1679 N N . HIS A 1 218 ? -0.051 -2.291 13.906 1 95.44 218 HIS A N 1
ATOM 1680 C CA . HIS A 1 218 ? 0.21 -2.002 15.312 1 95.44 218 HIS A CA 1
ATOM 1681 C C . HIS A 1 218 ? -0.973 -1.287 15.953 1 95.44 218 HIS A C 1
ATOM 1683 O O . HIS A 1 218 ? -1.013 -1.121 17.172 1 95.44 218 HIS A O 1
ATOM 1689 N N . PHE A 1 219 ? -1.903 -0.851 15.195 1 96.38 219 PHE A N 1
ATOM 1690 C CA . PHE A 1 219 ? -3.109 -0.231 15.727 1 96.38 219 PHE A CA 1
ATOM 1691 C C . PHE A 1 219 ? -4.297 -1.179 15.625 1 96.38 219 PHE A C 1
ATOM 1693 O O . PHE A 1 219 ? -5.445 -0.765 15.797 1 96.38 219 PHE A O 1
ATOM 1700 N N . GLU A 1 220 ? -4.121 -2.408 15.32 1 93.94 220 GLU A N 1
ATOM 1701 C CA . GLU A 1 220 ? -5.195 -3.391 15.227 1 93.94 220 GLU A CA 1
ATOM 1702 C C . GLU A 1 220 ? -5.332 -4.188 16.516 1 93.94 220 GLU A C 1
ATOM 1704 O O . GLU A 1 220 ? -4.465 -4.113 17.391 1 93.94 220 GLU A O 1
ATOM 1709 N N . GLY A 1 221 ? -6.422 -4.93 16.719 1 92.25 221 GLY A N 1
ATOM 1710 C CA . GLY A 1 221 ? -6.652 -5.688 17.938 1 92.25 221 GLY A CA 1
ATOM 1711 C C . GLY A 1 221 ? -6.922 -4.809 19.141 1 92.25 221 GLY A C 1
ATOM 1712 O O . GLY A 1 221 ? -7.797 -3.939 19.094 1 92.25 221 GLY A O 1
ATOM 1713 N N . ALA A 1 222 ? -6.059 -4.938 20.188 1 91.44 222 ALA A N 1
ATOM 1714 C CA . ALA A 1 222 ? -6.27 -4.238 21.453 1 91.44 222 ALA A CA 1
ATOM 1715 C C . ALA A 1 222 ? -6.035 -2.74 21.297 1 91.44 222 ALA A C 1
ATOM 1717 O O . ALA A 1 222 ? -6.52 -1.94 22.094 1 91.44 222 ALA A O 1
ATOM 1718 N N . GLN A 1 223 ? -5.34 -2.334 20.25 1 94.44 223 GLN A N 1
ATOM 1719 C CA . GLN A 1 223 ? -4.973 -0.933 20.078 1 94.44 223 GLN A CA 1
ATOM 1720 C C . GLN A 1 223 ? -5.848 -0.263 19.016 1 94.44 223 GLN A C 1
ATOM 1722 O O . GLN A 1 223 ? -5.496 0.799 18.5 1 94.44 223 GLN A O 1
ATOM 1727 N N . ARG A 1 224 ? -6.93 -0.787 18.703 1 93.88 224 ARG A N 1
ATOM 1728 C CA . ARG A 1 224 ? -7.785 -0.343 17.609 1 93.88 224 ARG A CA 1
ATOM 1729 C C . ARG A 1 224 ? -8.258 1.091 17.828 1 93.88 224 ARG A C 1
ATOM 1731 O O . ARG A 1 224 ? -8.5 1.823 16.859 1 93.88 224 ARG A O 1
ATOM 1738 N N . ALA A 1 225 ? -8.391 1.489 19.047 1 95.56 225 ALA A N 1
ATOM 1739 C CA . ALA A 1 225 ? -8.875 2.828 19.375 1 95.56 225 ALA A CA 1
ATOM 1740 C C . ALA A 1 225 ? -7.883 3.895 18.922 1 95.56 225 ALA A C 1
ATOM 1742 O O . ALA A 1 225 ? -8.227 5.074 18.828 1 95.56 225 ALA A O 1
ATOM 1743 N N . LEU A 1 226 ? -6.66 3.484 18.625 1 97.31 226 LEU A N 1
ATOM 1744 C CA . LEU A 1 226 ? -5.609 4.426 18.25 1 97.31 226 LEU A CA 1
ATOM 1745 C C . LEU A 1 226 ? -5.602 4.652 16.734 1 97.31 226 LEU A C 1
ATOM 1747 O O . LEU A 1 226 ? -4.895 5.535 16.25 1 97.31 226 LEU A O 1
ATOM 1751 N N . LEU A 1 227 ? -6.352 3.852 16.016 1 96.81 227 LEU A N 1
ATOM 1752 C CA . LEU A 1 227 ? -6.418 4.039 14.57 1 96.81 227 LEU A CA 1
ATOM 1753 C C . LEU A 1 227 ? -7.238 5.273 14.219 1 96.81 227 LEU A C 1
ATOM 1755 O O . LEU A 1 227 ? -8.453 5.309 14.453 1 96.81 227 LEU A O 1
ATOM 1759 N N . THR A 1 228 ? -6.641 6.309 13.766 1 95.44 228 THR A N 1
ATOM 1760 C CA . THR A 1 228 ? -7.301 7.543 13.359 1 95.44 228 THR A CA 1
ATOM 1761 C C . THR A 1 228 ? -6.797 8 11.992 1 95.44 228 THR A C 1
ATOM 1763 O O . THR A 1 228 ? -5.746 7.547 11.531 1 95.44 228 THR A O 1
ATOM 1766 N N . TYR A 1 229 ? -7.668 8.727 11.453 1 89.81 229 TYR A N 1
ATOM 1767 C CA . TYR A 1 229 ? -7.395 9.305 10.148 1 89.81 229 TYR A CA 1
ATOM 1768 C C . TYR A 1 229 ? -7.523 10.82 10.18 1 89.81 229 TYR A C 1
ATOM 1770 O O . TYR A 1 229 ? -8.039 11.391 11.141 1 89.81 229 TYR A O 1
ATOM 1778 N N . ARG A 1 230 ? -7.094 11.633 9.188 1 75 230 ARG A N 1
ATOM 1779 C CA . ARG A 1 230 ? -7.289 13.062 8.969 1 75 230 ARG A CA 1
ATOM 1780 C C . ARG A 1 230 ? -6.891 13.867 10.195 1 75 230 ARG A C 1
ATOM 1782 O O . ARG A 1 230 ? -7.086 13.422 11.328 1 75 230 ARG A O 1
ATOM 1789 N N . MET B 1 1 ? -18.172 -0.44 8.453 1 90.25 1 MET B N 1
ATOM 1790 C CA . MET B 1 1 ? -17.156 -0.655 7.441 1 90.25 1 MET B CA 1
ATOM 1791 C C . MET B 1 1 ? -16.672 -2.104 7.449 1 90.25 1 MET B C 1
ATOM 1793 O O . MET B 1 1 ? -16.531 -2.711 8.516 1 90.25 1 MET B O 1
ATOM 1797 N N . GLY B 1 2 ? -16.719 -2.721 6.227 1 96.81 2 GLY B N 1
ATOM 1798 C CA . GLY B 1 2 ? -16.188 -4.066 6.078 1 96.81 2 GLY B CA 1
ATOM 1799 C C . GLY B 1 2 ? -14.781 -4.09 5.508 1 96.81 2 GLY B C 1
ATOM 1800 O O . GLY B 1 2 ? -14.305 -3.086 4.973 1 96.81 2 GLY B O 1
ATOM 1801 N N . VAL B 1 3 ? -14.117 -5.266 5.711 1 97.75 3 VAL B N 1
ATOM 1802 C CA . VAL B 1 3 ? -12.742 -5.371 5.246 1 97.75 3 VAL B CA 1
ATOM 1803 C C . VAL B 1 3 ? -12.555 -6.672 4.465 1 97.75 3 VAL B C 1
ATOM 1805 O O . VAL B 1 3 ? -13.047 -7.727 4.875 1 97.75 3 VAL B O 1
ATOM 1808 N N . VAL B 1 4 ? -11.922 -6.57 3.355 1 98.62 4 VAL B N 1
ATOM 1809 C CA . VAL B 1 4 ? -11.422 -7.738 2.639 1 98.62 4 VAL B CA 1
ATOM 1810 C C . VAL B 1 4 ? -9.898 -7.758 2.688 1 98.62 4 VAL B C 1
ATOM 1812 O O . VAL B 1 4 ? -9.242 -6.84 2.188 1 98.62 4 VAL B O 1
ATOM 1815 N N . TYR B 1 5 ? -9.352 -8.789 3.303 1 98.69 5 TYR B N 1
ATOM 1816 C CA . TYR B 1 5 ? -7.914 -9.023 3.324 1 98.69 5 TYR B CA 1
ATOM 1817 C C . TYR B 1 5 ? -7.488 -9.922 2.172 1 98.69 5 TYR B C 1
ATOM 1819 O O . TYR B 1 5 ? -7.91 -11.078 2.094 1 98.69 5 TYR B O 1
ATOM 1827 N N . LEU B 1 6 ? -6.707 -9.406 1.284 1 98.88 6 LEU B N 1
ATOM 1828 C CA . LEU B 1 6 ? -6.133 -10.18 0.192 1 98.88 6 LEU B CA 1
ATOM 1829 C C . LEU B 1 6 ? -4.75 -10.703 0.567 1 98.88 6 LEU B C 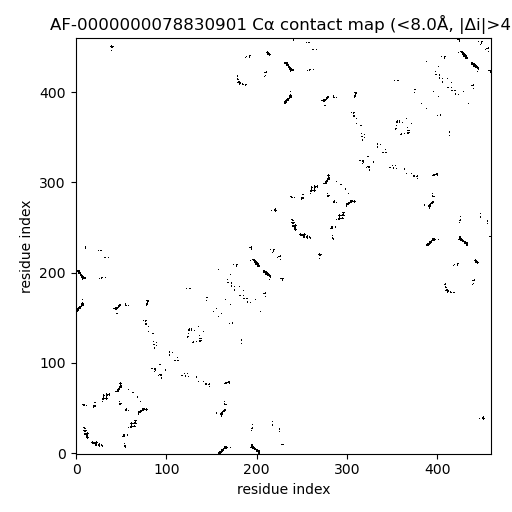1
ATOM 1831 O O . LEU B 1 6 ? -3.844 -9.922 0.861 1 98.88 6 LEU B O 1
ATOM 1835 N N . VAL B 1 7 ? -4.594 -12.016 0.545 1 98.88 7 VAL B N 1
ATOM 1836 C CA . VAL B 1 7 ? -3.34 -12.656 0.928 1 98.88 7 VAL B CA 1
ATOM 1837 C C . VAL B 1 7 ? -2.699 -13.312 -0.293 1 98.88 7 VAL B C 1
ATOM 1839 O O . VAL B 1 7 ? -3.303 -14.18 -0.929 1 98.88 7 VAL B O 1
ATOM 1842 N N . ARG B 1 8 ? -1.521 -12.914 -0.61 1 98.88 8 ARG B N 1
ATOM 1843 C CA . ARG B 1 8 ? -0.778 -13.648 -1.627 1 98.88 8 ARG B CA 1
ATOM 1844 C C . ARG B 1 8 ? -0.35 -15.016 -1.108 1 98.88 8 ARG B C 1
ATOM 1846 O O . ARG B 1 8 ? 0.056 -15.148 0.048 1 98.88 8 ARG B O 1
ATOM 1853 N N . HIS B 1 9 ? -0.371 -15.961 -1.911 1 98.5 9 HIS B N 1
ATOM 1854 C CA . HIS B 1 9 ? 0.032 -17.297 -1.486 1 98.5 9 HIS B CA 1
ATOM 1855 C C . HIS B 1 9 ? 1.498 -17.328 -1.069 1 98.5 9 HIS B C 1
ATOM 1857 O O . HIS B 1 9 ? 2.262 -16.422 -1.412 1 98.5 9 HIS B O 1
ATOM 1863 N N . GLY B 1 10 ? 1.851 -18.391 -0.307 1 98 10 GLY B N 1
ATOM 1864 C CA . GLY B 1 10 ? 3.24 -18.609 0.064 1 98 10 GLY B CA 1
ATOM 1865 C C . GLY B 1 10 ? 4.113 -19.031 -1.107 1 98 10 GLY B C 1
ATOM 1866 O O . GLY B 1 10 ? 3.611 -19.25 -2.213 1 98 10 GLY B O 1
ATOM 1867 N N . GLN B 1 11 ? 5.383 -19.125 -0.838 1 96.25 11 GLN B N 1
ATOM 1868 C CA . GLN B 1 11 ? 6.336 -19.516 -1.871 1 96.25 11 GLN B CA 1
ATOM 1869 C C . GLN B 1 11 ? 5.965 -20.875 -2.477 1 96.25 11 GLN B C 1
ATOM 1871 O O . GLN B 1 11 ? 5.723 -21.844 -1.749 1 96.25 11 GLN B O 1
ATOM 1876 N N . ALA B 1 12 ? 5.883 -20.859 -3.77 1 92 12 ALA B N 1
ATOM 1877 C CA . ALA B 1 12 ? 5.57 -22.094 -4.492 1 92 12 ALA B CA 1
ATOM 1878 C C . ALA B 1 12 ? 6.836 -22.906 -4.766 1 92 12 ALA B C 1
ATOM 1880 O O . ALA B 1 12 ? 7.941 -22.359 -4.766 1 92 12 ALA B O 1
ATOM 1881 N N . SER B 1 13 ? 6.699 -24.156 -4.848 1 82.44 13 SER B N 1
ATOM 1882 C CA . SER B 1 13 ? 7.812 -25.062 -5.098 1 82.44 13 SER B CA 1
ATOM 1883 C C . SER B 1 13 ? 8.25 -25.016 -6.555 1 82.44 13 SER B C 1
ATOM 1885 O O . SER B 1 13 ? 7.426 -25.109 -7.465 1 82.44 13 SER B O 1
ATOM 1887 N N . PHE B 1 14 ? 9.445 -24.375 -6.734 1 62 14 PHE B N 1
ATOM 1888 C CA . PHE B 1 14 ? 10.055 -24.344 -8.055 1 62 14 PHE B CA 1
ATOM 1889 C C . PHE B 1 14 ? 10.625 -25.703 -8.414 1 62 14 PHE B C 1
ATOM 1891 O O . PHE B 1 14 ? 11.258 -26.359 -7.582 1 62 14 PHE B O 1
ATOM 1898 N N . GLY B 1 15 ? 10.164 -26.375 -9.445 1 55.31 15 GLY B N 1
ATOM 1899 C CA . GLY B 1 15 ? 10.82 -27.578 -9.945 1 55.31 15 GLY B CA 1
ATOM 1900 C C . GLY B 1 15 ? 10.078 -28.844 -9.609 1 55.31 15 GLY B C 1
ATOM 1901 O O . GLY B 1 15 ? 10.461 -29.938 -10.055 1 55.31 15 GLY B O 1
ATOM 1902 N N . ALA B 1 16 ? 9.242 -28.672 -8.602 1 54.03 16 ALA B N 1
ATOM 1903 C CA . ALA B 1 16 ? 8.539 -29.938 -8.344 1 54.03 16 ALA B CA 1
ATOM 1904 C C . ALA B 1 16 ? 7.668 -30.328 -9.531 1 54.03 16 ALA B C 1
ATOM 1906 O O . ALA B 1 16 ? 7.398 -29.5 -10.414 1 54.03 16 ALA B O 1
ATOM 1907 N N . ALA B 1 17 ? 7.617 -31.531 -9.75 1 53.09 17 ALA B N 1
ATOM 1908 C CA . ALA B 1 17 ? 6.828 -32.062 -10.852 1 53.09 17 ALA B CA 1
ATOM 1909 C C . ALA B 1 17 ? 5.516 -31.312 -11.008 1 53.09 17 ALA B C 1
ATOM 1911 O O . ALA B 1 17 ? 5.062 -31.062 -12.133 1 53.09 17 ALA B O 1
ATOM 1912 N N . ASN B 1 18 ? 4.926 -30.875 -9.844 1 61.81 18 ASN B N 1
ATOM 1913 C CA . ASN B 1 18 ? 3.742 -30.016 -9.82 1 61.81 18 ASN B CA 1
ATOM 1914 C C . ASN B 1 18 ? 4.047 -28.656 -9.203 1 61.81 18 ASN B C 1
ATOM 1916 O O . ASN B 1 18 ? 4.297 -28.547 -8 1 61.81 18 ASN B O 1
ATOM 1920 N N . TYR B 1 19 ? 4.176 -27.594 -10.094 1 68.5 19 TYR B N 1
ATOM 1921 C CA . TYR B 1 19 ? 4.641 -26.281 -9.672 1 68.5 19 TYR B CA 1
ATOM 1922 C C . TYR B 1 19 ? 3.586 -25.578 -8.828 1 68.5 19 TYR B C 1
ATOM 1924 O O . TYR B 1 19 ? 3.898 -24.641 -8.086 1 68.5 19 TYR B O 1
ATOM 1932 N N . ASP B 1 20 ? 2.453 -26.203 -8.875 1 86.19 20 ASP B N 1
ATOM 1933 C CA . ASP B 1 20 ? 1.397 -25.531 -8.125 1 86.19 20 ASP B CA 1
ATOM 1934 C C . ASP B 1 20 ? 1.262 -26.109 -6.719 1 86.19 20 ASP B C 1
ATOM 1936 O O . ASP B 1 20 ? 0.201 -26.625 -6.352 1 86.19 20 ASP B O 1
ATOM 1940 N N . GLN B 1 21 ? 2.336 -26.141 -5.949 1 92.56 21 GLN B N 1
ATOM 1941 C CA . GLN B 1 21 ? 2.42 -26.531 -4.543 1 92.56 21 GLN B CA 1
ATOM 1942 C C . GLN B 1 21 ? 3.334 -25.578 -3.766 1 92.56 21 GLN B C 1
ATOM 1944 O O . GLN B 1 21 ? 4.277 -25.016 -4.328 1 92.56 21 GLN B O 1
ATOM 1949 N N . LEU B 1 22 ? 2.988 -25.5 -2.508 1 95.75 22 LEU B N 1
ATOM 1950 C CA . LEU B 1 22 ? 3.859 -24.672 -1.682 1 95.75 22 LEU B CA 1
ATOM 1951 C C . LEU B 1 22 ? 5.184 -25.375 -1.407 1 95.75 22 LEU B C 1
ATOM 1953 O O . LEU B 1 22 ? 5.223 -26.594 -1.274 1 95.75 22 LEU B O 1
ATOM 1957 N N . SER B 1 23 ? 6.238 -24.688 -1.385 1 95.31 23 SER B N 1
ATOM 1958 C CA . SER B 1 23 ? 7.488 -25.188 -0.81 1 95.31 23 SER B CA 1
ATOM 1959 C C . SER B 1 23 ? 7.387 -25.297 0.707 1 95.31 23 SER B C 1
ATOM 1961 O O . SER B 1 23 ? 6.391 -24.891 1.304 1 95.31 23 SER B O 1
ATOM 1963 N N . GLU B 1 24 ? 8.359 -25.922 1.339 1 95.81 24 GLU B N 1
ATOM 1964 C CA . GLU B 1 24 ? 8.406 -25.953 2.797 1 95.81 24 GLU B CA 1
ATOM 1965 C C . GLU B 1 24 ? 8.414 -24.547 3.377 1 95.81 24 GLU B C 1
ATOM 1967 O O . GLU B 1 24 ? 7.719 -24.266 4.355 1 95.81 24 GLU B O 1
ATOM 1972 N N . THR B 1 25 ? 9.164 -23.703 2.752 1 96.94 25 THR B N 1
ATOM 1973 C CA . THR B 1 25 ? 9.203 -22.297 3.16 1 96.94 25 THR B CA 1
ATOM 1974 C C . THR B 1 25 ? 7.816 -21.672 3.057 1 96.94 25 THR B C 1
ATOM 1976 O O . THR B 1 25 ? 7.398 -20.938 3.949 1 96.94 25 THR B O 1
ATOM 1979 N N . GLY B 1 26 ? 7.117 -21.953 1.982 1 97.69 26 GLY B N 1
ATOM 1980 C CA . GLY B 1 26 ? 5.77 -21.438 1.794 1 97.69 26 GLY B CA 1
ATOM 1981 C C . GLY B 1 26 ? 4.816 -21.828 2.902 1 97.69 26 GLY B C 1
ATOM 1982 O O . GLY B 1 26 ? 3.979 -21.031 3.326 1 97.69 26 GLY B O 1
ATOM 1983 N N . LEU B 1 27 ? 4.98 -23.031 3.328 1 98.06 27 LEU B N 1
ATOM 1984 C CA . LEU B 1 27 ? 4.137 -23.516 4.41 1 98.06 27 LEU B CA 1
ATOM 1985 C C . LEU B 1 27 ? 4.441 -22.797 5.715 1 98.06 27 LEU B C 1
ATOM 1987 O O . LEU B 1 27 ? 3.527 -22.406 6.441 1 98.06 27 LEU B O 1
ATOM 1991 N N . VAL B 1 28 ? 5.711 -22.609 5.961 1 98.5 28 VAL B N 1
ATOM 1992 C CA . VAL B 1 28 ? 6.117 -21.891 7.172 1 98.5 28 VAL B CA 1
ATOM 1993 C C . VAL B 1 28 ? 5.645 -20.453 7.102 1 98.5 28 VAL B C 1
ATOM 1995 O O . VAL B 1 28 ? 5.16 -19.891 8.094 1 98.5 28 VAL B O 1
ATOM 1998 N N . GLN B 1 29 ? 5.723 -19.812 5.973 1 98.62 29 GLN B N 1
ATOM 1999 C CA . GLN B 1 29 ? 5.242 -18.453 5.777 1 98.62 29 GLN B CA 1
ATOM 2000 C C . GLN B 1 29 ? 3.766 -18.328 6.141 1 98.62 29 GLN B C 1
ATOM 2002 O O . GLN B 1 29 ? 3.373 -17.422 6.863 1 98.62 29 GLN B O 1
ATOM 2007 N N . ALA B 1 30 ? 3.012 -19.266 5.621 1 98.69 30 ALA B N 1
ATOM 2008 C CA . ALA B 1 30 ? 1.571 -19.25 5.859 1 98.69 30 ALA B CA 1
ATOM 2009 C C . ALA B 1 30 ? 1.26 -19.391 7.348 1 98.69 30 ALA B C 1
ATOM 2011 O O . ALA B 1 30 ? 0.387 -18.688 7.871 1 98.69 30 ALA B O 1
ATOM 2012 N N . ARG B 1 31 ? 1.978 -20.266 7.973 1 98.56 31 ARG B N 1
ATOM 2013 C CA . ARG B 1 31 ? 1.788 -20.453 9.406 1 98.56 31 ARG B CA 1
ATOM 2014 C C . ARG B 1 31 ? 2.123 -19.188 10.18 1 98.56 31 ARG B C 1
ATOM 2016 O O . ARG B 1 31 ? 1.364 -18.766 11.055 1 98.56 31 ARG B O 1
ATOM 2023 N N . VAL B 1 32 ? 3.25 -18.578 9.844 1 98.31 32 VAL B N 1
ATOM 2024 C CA . VAL B 1 32 ? 3.703 -17.359 10.523 1 98.31 32 VAL B CA 1
ATOM 2025 C C . VAL B 1 32 ? 2.691 -16.234 10.32 1 98.31 32 VAL B C 1
ATOM 2027 O O . VAL B 1 32 ? 2.393 -15.484 11.242 1 98.31 32 VAL B O 1
ATOM 2030 N N . LEU B 1 33 ? 2.166 -16.141 9.117 1 98.25 33 LEU B N 1
ATOM 2031 C CA . LEU B 1 33 ? 1.118 -15.156 8.859 1 98.25 33 LEU B CA 1
ATOM 2032 C C . LEU B 1 33 ? -0.084 -15.398 9.766 1 98.25 33 LEU B C 1
ATOM 2034 O O . LEU B 1 33 ? -0.597 -14.461 10.391 1 98.25 33 LEU B O 1
ATOM 2038 N N . GLY B 1 34 ? -0.53 -16.672 9.82 1 98.25 34 GLY B N 1
ATOM 2039 C CA . GLY B 1 34 ? -1.654 -17 10.688 1 98.25 34 GLY B CA 1
ATOM 2040 C C . GLY B 1 34 ? -1.428 -16.609 12.133 1 98.25 34 GLY B C 1
ATOM 2041 O O . GLY B 1 34 ? -2.318 -16.047 12.781 1 98.25 34 GLY B O 1
ATOM 2042 N N . GLU B 1 35 ? -0.245 -16.906 12.633 1 97.5 35 GLU B N 1
ATOM 2043 C CA . GLU B 1 35 ? 0.117 -16.547 14.008 1 97.5 35 GLU B CA 1
ATOM 2044 C C . GLU B 1 35 ? 0.084 -15.039 14.219 1 97.5 35 GLU B C 1
ATOM 2046 O O . GLU B 1 35 ? -0.389 -14.562 15.25 1 97.5 35 GLU B O 1
ATOM 2051 N N . SER B 1 36 ? 0.565 -14.32 13.234 1 95.88 36 SER B N 1
ATOM 2052 C CA . SER B 1 36 ? 0.613 -12.867 13.336 1 95.88 36 SER B CA 1
ATOM 2053 C C . SER B 1 36 ? -0.788 -12.266 13.32 1 95.88 36 SER B C 1
ATOM 2055 O O . SER B 1 36 ? -1.03 -11.234 13.953 1 95.88 36 SER B O 1
ATOM 2057 N N . LEU B 1 37 ? -1.675 -12.891 12.648 1 96.62 37 LEU B N 1
ATOM 2058 C CA . LEU B 1 37 ? -3.02 -12.359 12.469 1 96.62 37 LEU B CA 1
ATOM 2059 C C . LEU B 1 37 ? -3.9 -12.68 13.672 1 96.62 37 LEU B C 1
ATOM 2061 O O . LEU B 1 37 ? -4.941 -12.047 13.867 1 96.62 37 LEU B O 1
ATOM 2065 N N . ARG B 1 38 ? -3.541 -13.625 14.422 1 94.56 38 ARG B N 1
ATOM 2066 C CA . ARG B 1 38 ? -4.371 -14.172 15.492 1 94.56 38 ARG B CA 1
ATOM 2067 C C . ARG B 1 38 ? -4.832 -13.07 16.438 1 94.56 38 ARG B C 1
ATOM 2069 O O . ARG B 1 38 ? -6.012 -13.008 16.797 1 94.56 38 ARG B O 1
ATOM 2076 N N . GLU B 1 39 ? -3.988 -12.102 16.766 1 88.44 39 GLU B N 1
ATOM 2077 C CA . GLU B 1 39 ? -4.332 -11.109 17.781 1 88.44 39 GLU B CA 1
ATOM 2078 C C . GLU B 1 39 ? -4.883 -9.836 17.156 1 88.44 39 GLU B C 1
ATOM 2080 O O . GLU B 1 39 ? -5.375 -8.953 17.859 1 88.44 39 GLU B O 1
ATOM 2085 N N . ARG B 1 40 ? -4.828 -9.797 15.898 1 91.19 40 ARG B N 1
ATOM 2086 C CA . ARG B 1 40 ? -5.113 -8.484 15.336 1 91.19 40 ARG B CA 1
ATOM 2087 C C . ARG B 1 40 ? -6.32 -8.531 14.406 1 91.19 40 ARG B C 1
ATOM 2089 O O . ARG B 1 40 ? -6.961 -7.508 14.156 1 91.19 40 ARG B O 1
ATOM 2096 N N . LEU B 1 41 ? -6.648 -9.664 13.883 1 91.88 41 LEU B N 1
ATOM 2097 C CA . LEU B 1 41 ? -7.738 -9.742 12.914 1 91.88 41 LEU B CA 1
ATOM 2098 C C . LEU B 1 41 ? -9.094 -9.617 13.609 1 91.88 41 LEU B C 1
ATOM 2100 O O . LEU B 1 41 ? -9.289 -10.188 14.688 1 91.88 41 LEU B O 1
ATOM 2104 N N . PRO B 1 42 ? -9.891 -8.898 12.984 1 89.12 42 PRO B N 1
ATOM 2105 C CA . PRO B 1 42 ? -11.273 -8.969 13.453 1 89.12 42 PRO B CA 1
ATOM 2106 C C . PRO B 1 42 ? -11.938 -10.312 13.148 1 89.12 42 PRO B C 1
ATOM 2108 O O . PRO B 1 42 ? -11.289 -11.219 12.617 1 89.12 42 PRO B O 1
ATOM 2111 N N . ARG B 1 43 ? -13.188 -10.367 13.523 1 91.94 43 ARG B N 1
ATOM 2112 C CA . ARG B 1 43 ? -13.93 -11.57 13.18 1 91.94 43 ARG B CA 1
ATOM 2113 C C . ARG B 1 43 ? -13.93 -11.812 11.672 1 91.94 43 ARG B C 1
ATOM 2115 O O . ARG B 1 43 ? -14.203 -10.891 10.891 1 91.94 43 ARG B O 1
ATOM 2122 N N . VAL B 1 44 ? -13.633 -13.016 11.297 1 96.19 44 VAL B N 1
ATOM 2123 C CA . VAL B 1 44 ? -13.602 -13.398 9.883 1 96.19 44 VAL B CA 1
ATOM 2124 C C . VAL B 1 44 ? -14.938 -14.031 9.492 1 96.19 44 VAL B C 1
ATOM 2126 O O . VAL B 1 44 ? -15.273 -15.125 9.945 1 96.19 44 VAL B O 1
ATOM 2129 N N . ASP B 1 45 ? -15.625 -13.367 8.633 1 97.44 45 ASP B N 1
ATOM 2130 C CA . ASP B 1 45 ? -16.969 -13.805 8.25 1 97.44 45 ASP B CA 1
ATOM 2131 C C . ASP B 1 45 ? -16.922 -14.719 7.031 1 97.44 45 ASP B C 1
ATOM 2133 O O . ASP B 1 45 ? -17.828 -15.516 6.809 1 97.44 45 ASP B O 1
ATOM 2137 N N . ALA B 1 46 ? -15.891 -14.641 6.246 1 98.25 46 ALA B N 1
ATOM 2138 C CA . ALA B 1 46 ? -15.75 -15.469 5.051 1 98.25 46 ALA B CA 1
ATOM 2139 C C . ALA B 1 46 ? -14.273 -15.727 4.742 1 98.25 46 ALA B C 1
ATOM 2141 O O . ALA B 1 46 ? -13.43 -14.852 4.938 1 98.25 46 ALA B O 1
ATOM 2142 N N . VAL B 1 47 ? -13.992 -16.906 4.348 1 98.69 47 VAL B N 1
ATOM 2143 C CA . VAL B 1 47 ? -12.688 -17.281 3.812 1 98.69 47 VAL B CA 1
ATOM 2144 C C . VAL B 1 47 ? -12.836 -17.766 2.375 1 98.69 47 VAL B C 1
ATOM 2146 O O . VAL B 1 47 ? -13.664 -18.641 2.096 1 98.69 47 VAL B O 1
ATOM 2149 N N . VAL B 1 48 ? -12.07 -17.172 1.478 1 98.88 48 VAL B N 1
ATOM 2150 C CA . VAL B 1 48 ? -12.156 -17.531 0.065 1 98.88 48 VAL B CA 1
ATOM 2151 C C . VAL B 1 48 ? -10.758 -17.844 -0.473 1 98.88 48 VAL B C 1
ATOM 2153 O O . VAL B 1 48 ? -9.773 -17.219 -0.071 1 98.88 48 VAL B O 1
ATOM 2156 N N . THR B 1 49 ? -10.625 -18.812 -1.319 1 98.75 49 THR B N 1
ATOM 2157 C CA . THR B 1 49 ? -9.391 -19.094 -2.047 1 98.75 49 THR B CA 1
ATOM 2158 C C . THR B 1 49 ? -9.648 -19.172 -3.547 1 98.75 49 THR B C 1
ATOM 2160 O O . THR B 1 49 ? -10.773 -19.453 -3.971 1 98.75 49 THR B O 1
ATOM 2163 N N . GLY B 1 50 ? -8.648 -18.859 -4.309 1 98.56 50 GLY B N 1
ATOM 2164 C CA . GLY B 1 50 ? -8.688 -19.375 -5.664 1 98.56 50 GLY B CA 1
ATOM 2165 C C . GLY B 1 50 ? -8.734 -20.891 -5.723 1 98.56 50 GLY B C 1
ATOM 2166 O O . GLY B 1 50 ? -8.805 -21.562 -4.688 1 98.56 50 GLY B O 1
ATOM 2167 N N . THR B 1 51 ? -8.664 -21.453 -6.949 1 98.25 51 THR B N 1
ATOM 2168 C CA . THR B 1 51 ? -8.805 -22.891 -7.121 1 98.25 51 THR B CA 1
ATOM 2169 C C . THR B 1 51 ? 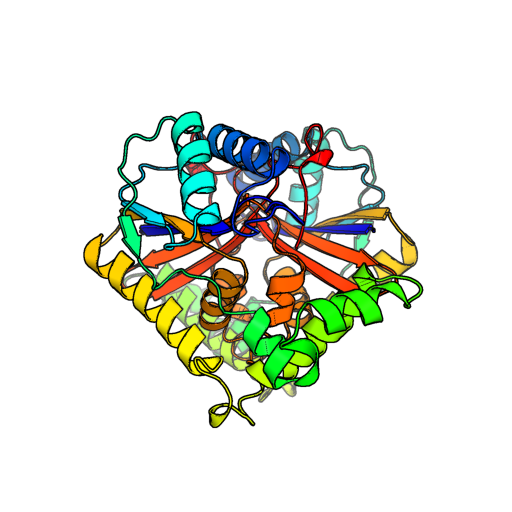-7.434 -23.562 -7.203 1 98.25 51 THR B C 1
ATOM 2171 O O . THR B 1 51 ? -7.34 -24.781 -7.266 1 98.25 51 THR B O 1
ATOM 2174 N N . MET B 1 52 ? -6.387 -22.844 -7.168 1 96.69 52 MET B N 1
ATOM 2175 C CA . MET B 1 52 ? -5.035 -23.391 -7.281 1 96.69 52 MET B CA 1
ATOM 2176 C C . MET B 1 52 ? -4.59 -24 -5.961 1 96.69 52 MET B C 1
ATOM 2178 O O . MET B 1 52 ? -4.969 -23.531 -4.891 1 96.69 52 MET B O 1
ATOM 2182 N N . ALA B 1 53 ? -3.75 -25.016 -6.043 1 96.88 53 ALA B N 1
ATOM 2183 C CA . ALA B 1 53 ? -3.309 -25.734 -4.852 1 96.88 53 ALA B CA 1
ATOM 2184 C C . ALA B 1 53 ? -2.562 -24.812 -3.895 1 96.88 53 ALA B C 1
ATOM 2186 O O . ALA B 1 53 ? -2.742 -24.891 -2.678 1 96.88 53 ALA B O 1
ATOM 2187 N N . ARG B 1 54 ? -1.732 -23.938 -4.41 1 96.88 54 ARG B N 1
ATOM 2188 C CA . ARG B 1 54 ? -0.945 -23.047 -3.576 1 96.88 54 ARG B CA 1
ATOM 2189 C C . ARG B 1 54 ? -1.847 -22.109 -2.785 1 96.88 54 ARG B C 1
ATOM 2191 O O . ARG B 1 54 ? -1.511 -21.703 -1.667 1 96.88 54 ARG B O 1
ATOM 2198 N N . HIS B 1 55 ? -2.998 -21.703 -3.352 1 98.25 55 HIS B N 1
ATOM 2199 C CA . HIS B 1 55 ? -3.953 -20.875 -2.613 1 98.25 55 HIS B CA 1
ATOM 2200 C C . HIS B 1 55 ? -4.539 -21.656 -1.435 1 98.25 55 HIS B C 1
ATOM 2202 O O . HIS B 1 55 ? -4.551 -21.156 -0.305 1 98.25 55 HIS B O 1
ATOM 2208 N N . ARG B 1 56 ? -4.957 -22.859 -1.731 1 98 56 ARG B N 1
ATOM 2209 C CA . ARG B 1 56 ? -5.613 -23.703 -0.732 1 98 56 ARG B CA 1
ATOM 2210 C C . ARG B 1 56 ? -4.645 -24.078 0.384 1 98 56 ARG B C 1
ATOM 2212 O O . ARG B 1 56 ? -4.996 -24.016 1.564 1 98 56 ARG B O 1
ATOM 2219 N N . GLN B 1 57 ? -3.461 -24.469 -0.012 1 98.06 57 GLN B N 1
ATOM 2220 C CA . GLN B 1 57 ? -2.457 -24.875 0.968 1 98.06 57 GLN B CA 1
ATOM 2221 C C . GLN B 1 57 ? -2.084 -23.703 1.876 1 98.06 57 GLN B C 1
ATOM 2223 O O . GLN B 1 57 ? -1.912 -23.875 3.084 1 98.06 57 GLN B O 1
ATOM 2228 N N . THR B 1 58 ? -1.951 -22.516 1.296 1 98.56 58 THR B N 1
ATOM 2229 C CA . THR B 1 58 ? -1.681 -21.312 2.092 1 98.56 58 THR B CA 1
ATOM 2230 C C . THR B 1 58 ? -2.809 -21.062 3.088 1 98.56 58 THR B C 1
ATOM 2232 O O . THR B 1 58 ? -2.555 -20.797 4.266 1 98.56 58 THR B O 1
ATOM 2235 N N . ALA B 1 59 ? -4.027 -21.156 2.6 1 98.75 59 ALA B N 1
ATOM 2236 C CA . ALA B 1 59 ? -5.191 -20.938 3.453 1 98.75 59 ALA B CA 1
ATOM 2237 C C . ALA B 1 59 ? -5.227 -21.938 4.605 1 98.75 59 ALA B C 1
ATOM 2239 O O . ALA B 1 59 ? -5.414 -21.547 5.762 1 98.75 59 ALA B O 1
ATOM 2240 N N . GLU B 1 60 ? -5.051 -23.156 4.27 1 98.44 60 GLU B N 1
ATOM 2241 C CA . GLU B 1 60 ? -5.125 -24.219 5.277 1 98.44 60 GLU B CA 1
ATOM 2242 C C . GLU B 1 60 ? -4.113 -23.984 6.395 1 98.44 60 GLU B C 1
ATOM 2244 O O . GLU B 1 60 ? -4.473 -23.984 7.574 1 98.44 60 GLU B O 1
ATOM 2249 N N . ALA B 1 61 ? -2.848 -23.781 6.027 1 98.5 61 ALA B N 1
ATOM 2250 C CA . ALA B 1 61 ? -1.79 -23.578 7.012 1 98.5 61 ALA B CA 1
ATOM 2251 C C . ALA B 1 61 ? -2.033 -22.297 7.82 1 98.5 61 ALA B C 1
ATOM 2253 O O . ALA B 1 61 ? -1.856 -22.281 9.039 1 98.5 61 ALA B O 1
ATOM 2254 N N . CYS B 1 62 ? -2.426 -21.234 7.156 1 98.62 62 CYS B N 1
ATOM 2255 C CA . CYS B 1 62 ? -2.666 -19.953 7.805 1 98.62 62 CYS B CA 1
ATOM 2256 C C . CYS B 1 62 ? -3.834 -20.047 8.781 1 98.62 62 CYS B C 1
ATOM 2258 O O . CYS B 1 62 ? -3.729 -19.609 9.922 1 98.62 62 CYS B O 1
ATOM 2260 N N . LEU B 1 63 ? -4.93 -20.625 8.32 1 98.44 63 LEU B N 1
ATOM 2261 C CA . LEU B 1 63 ? -6.141 -20.703 9.133 1 98.44 63 LEU B CA 1
ATOM 2262 C C . LEU B 1 63 ? -5.922 -21.594 10.352 1 98.44 63 LEU B C 1
ATOM 2264 O O . LEU B 1 63 ? -6.449 -21.312 11.43 1 98.44 63 LEU B O 1
ATOM 2268 N N . ALA B 1 64 ? -5.219 -22.688 10.148 1 98.12 64 ALA B N 1
ATOM 2269 C CA . ALA B 1 64 ? -4.895 -23.547 11.273 1 98.12 64 ALA B CA 1
ATOM 2270 C C . ALA B 1 64 ? -4.141 -22.781 12.352 1 98.12 64 ALA B C 1
ATOM 2272 O O . ALA B 1 64 ? -4.477 -22.875 13.539 1 98.12 64 ALA B O 1
ATOM 2273 N N . ALA B 1 65 ? -3.143 -22.016 11.953 1 98 65 ALA B N 1
ATOM 2274 C CA . ALA B 1 65 ? -2.344 -21.25 12.898 1 98 65 ALA B CA 1
ATOM 2275 C C . ALA B 1 65 ? -3.164 -20.109 13.508 1 98 65 ALA B C 1
ATOM 2277 O O . ALA B 1 65 ? -2.973 -19.75 14.672 1 98 65 ALA B O 1
ATOM 2278 N N . LEU B 1 66 ? -3.977 -19.547 12.711 1 97.25 66 LEU B N 1
ATOM 2279 C CA . LEU B 1 66 ? -4.859 -18.453 13.133 1 97.25 66 LEU B CA 1
ATOM 2280 C C . LEU B 1 66 ? -5.898 -18.969 14.125 1 97.25 66 LEU B C 1
ATOM 2282 O O . LEU B 1 66 ? -6.395 -18.203 14.953 1 97.25 66 LEU B O 1
ATOM 2286 N N . GLY B 1 67 ? -6.195 -20.203 14.086 1 96.5 67 GLY B N 1
ATOM 2287 C CA . GLY B 1 67 ? -7.277 -20.766 14.875 1 96.5 67 GLY B CA 1
ATOM 2288 C C . GLY B 1 67 ? -8.656 -20.406 14.344 1 96.5 67 GLY B C 1
ATOM 2289 O O . GLY B 1 67 ? -9.578 -20.172 15.117 1 96.5 67 GLY B O 1
ATOM 2290 N N . CYS B 1 68 ? -8.734 -20.234 13.07 1 93.62 68 CYS B N 1
ATOM 2291 C CA . CYS B 1 68 ? -9.984 -19.891 12.406 1 93.62 68 CYS B CA 1
ATOM 2292 C C . CYS B 1 68 ? -10.648 -21.125 11.812 1 93.62 68 CYS B C 1
ATOM 2294 O O . CYS B 1 68 ? -10.062 -21.812 10.977 1 93.62 68 CYS B O 1
ATOM 2296 N N . GLY B 1 69 ? -11.883 -21.391 12.156 1 92.38 69 GLY B N 1
ATOM 2297 C CA . GLY B 1 69 ? -12.594 -22.578 11.734 1 92.38 69 GLY B CA 1
ATOM 2298 C C . GLY B 1 69 ? -13.5 -22.344 10.539 1 92.38 69 GLY B C 1
ATOM 2299 O O . GLY B 1 69 ? -14.195 -23.25 10.086 1 92.38 69 GLY B O 1
ATOM 2300 N N . THR B 1 70 ? -13.5 -21.156 10.031 1 92.88 70 THR B N 1
ATOM 2301 C CA . THR B 1 70 ? -14.336 -20.859 8.875 1 92.88 70 THR B CA 1
ATOM 2302 C C . THR B 1 70 ? -13.891 -21.656 7.656 1 92.88 70 THR B C 1
ATOM 2304 O O . THR B 1 70 ? -12.695 -21.688 7.34 1 92.88 70 THR B O 1
ATOM 2307 N N . VAL B 1 71 ? -14.828 -22.281 6.969 1 95.12 71 VAL B N 1
ATOM 2308 C CA . VAL B 1 71 ? -14.523 -23.125 5.809 1 95.12 71 VAL B CA 1
ATOM 2309 C C . VAL B 1 71 ? -14.242 -22.234 4.598 1 95.12 71 VAL B C 1
ATOM 2311 O O . VAL B 1 71 ? -15.023 -21.328 4.297 1 95.12 71 VAL B O 1
ATOM 2314 N N . ALA B 1 72 ? -13.219 -22.531 3.953 1 97.5 72 ALA B N 1
ATOM 2315 C CA . ALA B 1 72 ? -12.844 -21.75 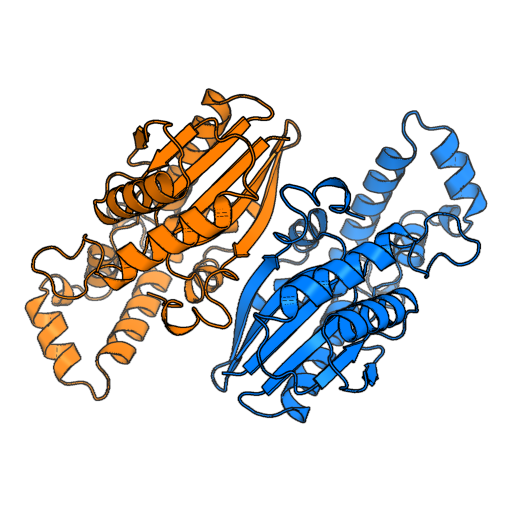2.768 1 97.5 72 ALA B CA 1
ATOM 2316 C C . ALA B 1 72 ? -13.703 -22.141 1.567 1 97.5 72 ALA B C 1
ATOM 2318 O O . ALA B 1 72 ? -13.922 -23.328 1.313 1 97.5 72 ALA B O 1
ATOM 2319 N N . VAL B 1 73 ? -14.203 -21.156 0.861 1 98 73 VAL B N 1
ATOM 2320 C CA . VAL B 1 73 ? -14.914 -21.375 -0.393 1 98 73 VAL B CA 1
ATOM 2321 C C . VAL B 1 73 ? -13.992 -21.078 -1.572 1 98 73 VAL B C 1
ATOM 2323 O O . VAL B 1 73 ? -13.305 -20.047 -1.581 1 98 73 VAL B O 1
ATOM 2326 N N . GLN B 1 74 ? -14.023 -21.984 -2.5 1 98.19 74 GLN B N 1
ATOM 2327 C CA . GLN B 1 74 ? -13.148 -21.812 -3.654 1 98.19 74 GLN B CA 1
ATOM 2328 C C . GLN B 1 74 ? -13.883 -21.125 -4.801 1 98.19 74 GLN B C 1
ATOM 2330 O O . GLN B 1 74 ? -15.047 -21.422 -5.062 1 98.19 74 GLN B O 1
ATOM 2335 N N . THR B 1 75 ? -13.211 -20.219 -5.43 1 98.06 75 THR B N 1
ATOM 2336 C CA . THR B 1 75 ? -13.75 -19.625 -6.648 1 98.06 75 THR B CA 1
ATOM 2337 C C . THR B 1 75 ? -12.625 -19.328 -7.641 1 98.06 75 THR B C 1
ATOM 2339 O O . THR B 1 75 ? -11.578 -18.812 -7.254 1 98.06 75 THR B O 1
ATOM 2342 N N . ALA B 1 76 ? -12.875 -19.578 -8.914 1 98.44 76 ALA B N 1
ATOM 2343 C CA . ALA B 1 76 ? -11.898 -19.328 -9.969 1 98.44 76 ALA B CA 1
ATOM 2344 C C . ALA B 1 76 ? -11.711 -17.828 -10.195 1 98.44 76 ALA B C 1
ATOM 2346 O O . ALA B 1 76 ? -10.75 -17.406 -10.844 1 98.44 76 ALA B O 1
ATOM 2347 N N . GLY B 1 77 ? -12.609 -17.016 -9.672 1 98.69 77 GLY B N 1
ATOM 2348 C CA . GLY B 1 77 ? -12.516 -15.562 -9.789 1 98.69 77 GLY B CA 1
ATOM 2349 C C . GLY B 1 77 ? -11.234 -15 -9.211 1 98.69 77 GLY B C 1
ATOM 2350 O O . GLY B 1 77 ? -10.773 -13.93 -9.633 1 98.69 77 GLY B O 1
ATOM 2351 N N . PHE B 1 78 ? -10.57 -15.75 -8.297 1 98.75 78 PHE B N 1
ATOM 2352 C CA . PHE B 1 78 ? -9.375 -15.25 -7.625 1 98.75 78 PHE B CA 1
ATOM 2353 C C . PHE B 1 78 ? -8.141 -16.031 -8.062 1 98.75 78 PHE B C 1
ATOM 2355 O O . PHE B 1 78 ? -7.098 -15.977 -7.406 1 98.75 78 PHE B O 1
ATOM 2362 N N . ASN B 1 79 ? -8.242 -16.75 -9.219 1 98.5 79 ASN B N 1
ATOM 2363 C CA . ASN B 1 79 ? -7.098 -17.469 -9.766 1 98.5 79 ASN B CA 1
ATOM 2364 C C . ASN B 1 79 ? -6.082 -16.516 -10.391 1 98.5 79 ASN B C 1
ATOM 2366 O O . ASN B 1 79 ? -6.445 -15.445 -10.875 1 98.5 79 ASN B O 1
ATOM 2370 N N . GLU B 1 80 ? -4.855 -16.938 -10.383 1 97.81 80 GLU B N 1
ATOM 2371 C CA . GLU B 1 80 ? -3.799 -16.25 -11.117 1 97.81 80 GLU B CA 1
ATOM 2372 C C . GLU B 1 80 ? -3.988 -16.406 -12.625 1 97.81 80 GLU B C 1
ATOM 2374 O O . GLU B 1 80 ? -4.68 -17.312 -13.078 1 97.81 80 GLU B O 1
ATOM 2379 N N . PHE B 1 81 ? -3.41 -15.484 -13.359 1 97.62 81 PHE B N 1
ATOM 2380 C CA . PHE B 1 81 ? -3.391 -15.586 -14.812 1 97.62 81 PHE B CA 1
ATOM 2381 C C . PHE B 1 81 ? -2.436 -16.688 -15.266 1 97.62 81 PHE B C 1
ATOM 2383 O O . PHE B 1 81 ? -1.63 -17.172 -14.477 1 97.62 81 PHE B O 1
ATOM 2390 N N . ASP B 1 82 ? -2.533 -17.078 -16.484 1 96.38 82 ASP B N 1
ATOM 2391 C CA . ASP B 1 82 ? -1.7 -18.125 -17.062 1 96.38 82 ASP B CA 1
ATOM 2392 C C . ASP B 1 82 ? -0.383 -17.562 -17.578 1 96.38 82 ASP B C 1
ATOM 2394 O O . ASP B 1 82 ? -0.277 -17.203 -18.75 1 96.38 82 ASP B O 1
ATOM 2398 N N . HIS B 1 83 ? 0.598 -17.562 -16.75 1 94.56 83 HIS B N 1
ATOM 2399 C CA . HIS B 1 83 ? 1.881 -16.969 -17.094 1 94.56 83 HIS B CA 1
ATOM 2400 C C . HIS B 1 83 ? 2.547 -17.734 -18.234 1 94.56 83 HIS B C 1
ATOM 2402 O O . HIS B 1 83 ? 3.309 -17.172 -19.016 1 94.56 83 HIS B O 1
ATOM 2408 N N . GLU B 1 84 ? 2.318 -19.016 -18.312 1 94.38 84 GLU B N 1
ATOM 2409 C CA . GLU B 1 84 ? 2.896 -19.828 -19.391 1 94.38 84 GLU B CA 1
ATOM 2410 C C . GLU B 1 84 ? 2.371 -19.375 -20.75 1 94.38 84 GLU B C 1
ATOM 2412 O O . GLU B 1 84 ? 3.141 -19.25 -21.703 1 94.38 84 GLU B O 1
ATOM 2417 N N . GLU B 1 85 ? 1.089 -19.188 -20.812 1 97.06 85 GLU B N 1
ATOM 2418 C CA . GLU B 1 85 ? 0.523 -18.719 -22.078 1 97.06 85 GLU B CA 1
ATOM 2419 C C . GLU B 1 85 ? 1.064 -17.344 -22.438 1 97.06 85 GLU B C 1
ATOM 2421 O O . GLU B 1 85 ? 1.355 -17.062 -23.609 1 97.06 85 GLU B O 1
ATOM 2426 N N . ILE B 1 86 ? 1.155 -16.453 -21.438 1 97.44 86 ILE B N 1
ATOM 2427 C CA . ILE B 1 86 ? 1.627 -15.086 -21.656 1 97.44 86 ILE B CA 1
ATOM 2428 C C . ILE B 1 86 ? 3.023 -15.117 -22.281 1 97.44 86 ILE B C 1
ATOM 2430 O O . ILE B 1 86 ? 3.289 -14.422 -23.25 1 97.44 86 ILE B O 1
ATOM 2434 N N . VAL B 1 87 ? 3.854 -15.977 -21.781 1 97.12 87 VAL B N 1
ATOM 2435 C CA . VAL B 1 87 ? 5.219 -16.094 -22.281 1 97.12 87 VAL B CA 1
ATOM 2436 C C . VAL B 1 87 ? 5.199 -16.734 -23.672 1 97.12 87 VAL B C 1
ATOM 2438 O O . VAL B 1 87 ? 5.871 -16.25 -24.594 1 97.12 87 VAL B O 1
ATOM 2441 N N . ALA B 1 88 ? 4.379 -17.719 -23.859 1 97.69 88 ALA B N 1
ATOM 2442 C CA . ALA B 1 88 ? 4.312 -18.453 -25.125 1 97.69 88 ALA B CA 1
ATOM 2443 C C . ALA B 1 88 ? 3.797 -17.562 -26.234 1 97.69 88 ALA B C 1
ATOM 2445 O O . ALA B 1 88 ? 4.215 -17.688 -27.391 1 97.69 88 ALA B O 1
ATOM 2446 N N . ARG B 1 89 ? 2.848 -16.656 -25.906 1 97.75 89 ARG B N 1
ATOM 2447 C CA . ARG B 1 89 ? 2.309 -15.766 -26.922 1 97.75 89 ARG B CA 1
ATOM 2448 C C . ARG B 1 89 ? 3.312 -14.68 -27.281 1 97.75 89 ARG B C 1
ATOM 2450 O O . ARG B 1 89 ? 3.348 -14.219 -28.422 1 97.75 89 ARG B O 1
ATOM 2457 N N . HIS B 1 90 ? 4.129 -14.266 -26.344 1 97.56 90 HIS B N 1
ATOM 2458 C CA . HIS B 1 90 ? 5.203 -13.32 -26.609 1 97.56 90 HIS B CA 1
ATOM 2459 C C . HIS B 1 90 ? 6.316 -13.953 -27.438 1 97.56 90 HIS B C 1
ATOM 2461 O O . HIS B 1 90 ? 6.812 -13.352 -28.375 1 97.56 90 HIS B O 1
ATOM 2467 N N . THR B 1 91 ? 6.734 -15.148 -27.094 1 97.62 91 THR B N 1
ATOM 2468 C CA . THR B 1 91 ? 7.781 -15.914 -27.766 1 97.62 91 THR B CA 1
ATOM 2469 C C . THR B 1 91 ? 7.328 -17.359 -28 1 97.62 91 THR B C 1
ATOM 2471 O O . THR B 1 91 ? 7.57 -18.234 -27.172 1 97.62 91 THR B O 1
ATOM 2474 N N . PRO B 1 92 ? 6.758 -17.641 -29.141 1 97.31 92 PRO B N 1
ATOM 2475 C CA . PRO B 1 92 ? 6.035 -18.891 -29.406 1 97.31 92 PRO B CA 1
ATOM 2476 C C . PRO B 1 92 ? 6.895 -20.125 -29.172 1 97.31 92 PRO B C 1
ATOM 2478 O O . PRO B 1 92 ? 6.375 -21.172 -28.781 1 97.31 92 PRO B O 1
ATOM 2481 N N . ARG B 1 93 ? 8.211 -20.031 -29.422 1 95.88 93 ARG B N 1
ATOM 2482 C CA . ARG B 1 93 ? 9.055 -21.203 -29.25 1 95.88 93 ARG B CA 1
ATOM 2483 C C . ARG B 1 93 ? 9.102 -21.641 -27.781 1 95.88 93 ARG B C 1
ATOM 2485 O O . ARG B 1 93 ? 9.438 -22.781 -27.484 1 95.88 93 ARG B O 1
ATOM 2492 N N . TYR B 1 94 ? 8.703 -20.812 -26.859 1 96.12 94 TYR B N 1
ATOM 2493 C CA . TYR B 1 94 ? 8.75 -21.125 -25.438 1 96.12 94 TYR B CA 1
ATOM 2494 C C . TYR B 1 94 ? 7.477 -21.828 -25 1 96.12 94 TYR B C 1
ATOM 2496 O O . TYR B 1 94 ? 7.312 -22.141 -23.812 1 96.12 94 TYR B O 1
ATOM 2504 N N . ALA B 1 95 ? 6.551 -22.062 -25.906 1 95.31 95 ALA B N 1
ATOM 2505 C CA . ALA B 1 95 ? 5.438 -22.969 -25.609 1 95.31 95 ALA B CA 1
ATOM 2506 C C . ALA B 1 95 ? 5.941 -24.344 -25.203 1 95.31 95 ALA B C 1
ATOM 2508 O O . ALA B 1 95 ? 5.254 -25.078 -24.484 1 95.31 95 ALA B O 1
ATOM 2509 N N . ASP B 1 96 ? 7.129 -24.656 -25.75 1 95.06 96 ASP B N 1
ATOM 2510 C CA . ASP B 1 96 ? 7.836 -25.859 -25.312 1 95.06 96 ASP B CA 1
ATOM 2511 C C . ASP B 1 96 ? 8.734 -25.547 -24.109 1 95.06 96 ASP B C 1
ATOM 2513 O O . ASP B 1 96 ? 9.773 -24.906 -24.266 1 95.06 96 ASP B O 1
ATOM 2517 N N . PRO B 1 97 ? 8.352 -26.031 -22.984 1 91.69 97 PRO B N 1
ATOM 2518 C CA . PRO B 1 97 ? 9.133 -25.719 -21.781 1 91.69 97 PRO B CA 1
ATOM 2519 C C . PRO B 1 97 ? 10.586 -26.188 -21.875 1 91.69 97 PRO B C 1
ATOM 2521 O O . PRO B 1 97 ? 11.469 -25.594 -21.25 1 91.69 97 PRO B O 1
ATOM 2524 N N . GLU B 1 98 ? 10.812 -27.219 -22.656 1 93.94 98 GLU B N 1
ATOM 2525 C CA . GLU B 1 98 ? 12.18 -27.719 -22.812 1 93.94 98 GLU B CA 1
ATOM 2526 C C . GLU B 1 98 ? 13.055 -26.703 -23.547 1 93.94 98 GLU B C 1
ATOM 2528 O O . GLU B 1 98 ? 14.234 -26.562 -23.25 1 93.94 98 GLU B O 1
ATOM 2533 N N . VAL B 1 99 ? 12.477 -26.109 -24.516 1 96.06 99 VAL B N 1
ATOM 2534 C CA . VAL B 1 99 ? 13.203 -25.094 -25.281 1 96.06 99 VAL B CA 1
ATOM 2535 C C . VAL B 1 99 ? 13.516 -23.906 -24.375 1 96.06 99 VAL B C 1
ATOM 2537 O O . VAL B 1 99 ? 14.641 -23.406 -24.359 1 96.06 99 VAL B O 1
ATOM 2540 N N . LEU B 1 100 ? 12.562 -23.438 -23.625 1 93.94 100 LEU B N 1
ATOM 2541 C CA . LEU B 1 100 ? 12.758 -22.328 -22.688 1 93.94 100 LEU B CA 1
ATOM 2542 C C . LEU B 1 100 ? 13.875 -22.656 -21.703 1 93.94 100 LEU B C 1
ATOM 2544 O O . LEU B 1 100 ? 14.805 -21.859 -21.531 1 93.94 100 LEU B O 1
ATOM 2548 N N . ARG B 1 101 ? 13.828 -23.797 -21.094 1 93.56 101 ARG B N 1
ATOM 2549 C CA . ARG B 1 101 ? 14.82 -24.203 -20.109 1 93.56 101 ARG B CA 1
ATOM 2550 C C . ARG B 1 101 ? 16.219 -24.25 -20.734 1 93.56 101 ARG B C 1
ATOM 2552 O O . ARG B 1 101 ? 17.188 -23.766 -20.141 1 93.56 101 ARG B O 1
ATOM 2559 N N . ALA B 1 102 ? 16.234 -24.875 -21.891 1 95.06 102 ALA B N 1
ATOM 2560 C CA . ALA B 1 102 ? 17.516 -25.031 -22.578 1 95.06 102 ALA B CA 1
ATOM 2561 C C . ALA B 1 102 ? 18.125 -23.656 -22.891 1 95.06 102 ALA B C 1
ATOM 2563 O O . ALA B 1 102 ? 19.328 -23.453 -22.688 1 95.06 102 ALA B O 1
ATOM 2564 N N . GLU B 1 103 ? 17.359 -22.797 -23.281 1 95.56 103 GLU B N 1
ATOM 2565 C CA . GLU B 1 103 ? 17.875 -21.484 -23.672 1 95.56 103 GLU B CA 1
ATOM 2566 C C . GLU B 1 103 ? 18.219 -20.656 -22.438 1 95.56 103 GLU B C 1
ATOM 2568 O O . GLU B 1 103 ? 19.219 -19.938 -22.438 1 95.56 103 GLU B O 1
ATOM 2573 N N . LEU B 1 104 ? 17.375 -20.703 -21.422 1 93.44 104 LEU B N 1
ATOM 2574 C CA . LEU B 1 104 ? 17.672 -19.984 -20.188 1 93.44 104 LEU B CA 1
ATOM 2575 C C . LEU B 1 104 ? 18.984 -20.484 -19.578 1 93.44 104 LEU B C 1
ATOM 2577 O O . LEU B 1 104 ? 19.75 -19.703 -19.016 1 93.44 104 LEU B O 1
ATOM 2581 N N . SER B 1 105 ? 19.234 -21.812 -19.734 1 94.25 105 SER B N 1
ATOM 2582 C CA . SER B 1 105 ? 20.422 -22.422 -19.141 1 94.25 105 SER B CA 1
ATOM 2583 C C . SER B 1 105 ? 21.703 -21.906 -19.812 1 94.25 105 SER B C 1
ATOM 2585 O O . SER B 1 105 ? 22.781 -22.016 -19.234 1 94.25 105 SER B O 1
ATOM 2587 N N . GLN B 1 106 ? 21.562 -21.406 -20.984 1 95.12 106 GLN B N 1
ATOM 2588 C CA . GLN B 1 106 ? 22.719 -20.922 -21.75 1 95.12 106 GLN B CA 1
ATOM 2589 C C . GLN B 1 106 ? 23.047 -19.469 -21.375 1 95.12 106 GLN B C 1
ATOM 2591 O O . GLN B 1 106 ? 24.078 -18.938 -21.797 1 95.12 106 GLN B O 1
ATOM 2596 N N . THR B 1 107 ? 22.234 -18.875 -20.641 1 94.38 107 THR B N 1
ATOM 2597 C CA . THR B 1 107 ? 22.453 -17.484 -20.25 1 94.38 107 THR B CA 1
ATOM 2598 C C . THR B 1 107 ? 23.297 -17.406 -18.984 1 94.38 107 THR B C 1
ATOM 2600 O O . THR B 1 107 ? 23.406 -18.375 -18.234 1 94.38 107 THR B O 1
ATOM 2603 N N . GLU B 1 108 ? 23.938 -16.281 -18.734 1 94.38 108 GLU B N 1
ATOM 2604 C CA . GLU B 1 108 ? 24.781 -16.047 -17.562 1 94.38 108 GLU B CA 1
ATOM 2605 C C . GLU B 1 108 ? 23.969 -16.172 -16.266 1 94.38 108 GLU B C 1
ATOM 2607 O O . GLU B 1 108 ? 24.453 -16.734 -15.281 1 94.38 108 GLU B O 1
ATOM 2612 N N . SER B 1 109 ? 22.781 -15.633 -16.344 1 93.69 109 SER B N 1
ATOM 2613 C CA . SER B 1 109 ? 21.859 -15.688 -15.219 1 93.69 109 SER B CA 1
ATOM 2614 C C . SER B 1 109 ? 20.453 -16.078 -15.664 1 93.69 109 SER B C 1
ATOM 2616 O O . SER B 1 109 ? 19.641 -15.227 -16.016 1 93.69 109 SER B O 1
ATOM 2618 N N . PRO B 1 110 ? 20.203 -17.328 -15.539 1 92 110 PRO B N 1
ATOM 2619 C CA . PRO B 1 110 ? 18.906 -17.828 -16 1 92 110 PRO B CA 1
ATOM 2620 C C . PRO B 1 110 ? 17.734 -17.125 -15.336 1 92 110 PRO B C 1
ATOM 2622 O O . PRO B 1 110 ? 16.734 -16.812 -16 1 92 110 PRO B O 1
ATOM 2625 N N . ARG B 1 111 ? 17.875 -16.859 -14.047 1 86.94 111 ARG B N 1
ATOM 2626 C CA . ARG B 1 111 ? 16.797 -16.188 -13.312 1 86.94 111 ARG B CA 1
ATOM 2627 C C . ARG B 1 111 ? 16.547 -14.789 -13.852 1 86.94 111 ARG B C 1
ATOM 2629 O O . ARG B 1 111 ? 15.406 -14.398 -14.094 1 86.94 111 ARG B O 1
ATOM 2636 N N . ARG B 1 112 ? 17.547 -14.07 -14.031 1 88.5 112 ARG B N 1
ATOM 2637 C CA . ARG B 1 112 ? 17.438 -12.711 -14.547 1 88.5 112 ARG B CA 1
ATOM 2638 C C . ARG B 1 112 ? 16.891 -12.703 -15.961 1 88.5 112 ARG B C 1
ATOM 2640 O O . ARG B 1 112 ? 16.109 -11.82 -16.328 1 88.5 112 ARG B O 1
ATOM 2647 N N . ALA B 1 113 ? 17.375 -13.656 -16.719 1 93.12 113 ALA B N 1
ATOM 2648 C CA . ALA B 1 113 ? 16.906 -13.758 -18.109 1 93.12 113 ALA B CA 1
ATOM 2649 C C . ALA B 1 113 ? 15.414 -14.031 -18.172 1 93.12 113 ALA B C 1
ATOM 2651 O O . ALA B 1 113 ? 14.703 -13.438 -18.984 1 93.12 113 ALA B O 1
ATOM 2652 N N . TYR B 1 114 ? 14.977 -14.883 -17.391 1 92.25 114 TYR B N 1
ATOM 2653 C CA . TYR B 1 114 ? 13.555 -15.195 -17.375 1 92.25 114 TYR B CA 1
ATOM 2654 C C . TYR B 1 114 ? 12.734 -14.008 -16.891 1 92.25 114 TYR B C 1
ATOM 2656 O O . TYR B 1 114 ? 11.656 -13.727 -17.438 1 92.25 114 TYR B O 1
ATOM 2664 N N . GLN B 1 115 ? 13.203 -13.305 -15.891 1 88.88 115 GLN B N 1
ATOM 2665 C CA . GLN B 1 115 ? 12.508 -12.125 -15.375 1 88.88 115 GLN B CA 1
ATOM 2666 C C . GLN B 1 115 ? 12.336 -11.07 -16.469 1 88.88 115 GLN B C 1
ATOM 2668 O O . GLN B 1 115 ? 11.273 -10.445 -16.562 1 88.88 115 GLN B O 1
ATOM 2673 N N . ALA B 1 116 ? 13.344 -10.906 -17.219 1 93.19 116 ALA B N 1
ATOM 2674 C CA . ALA B 1 116 ? 13.273 -9.945 -18.312 1 93.19 116 ALA B CA 1
ATOM 2675 C C . ALA B 1 116 ? 12.266 -10.391 -19.375 1 93.19 116 ALA B C 1
ATOM 2677 O O . ALA B 1 116 ? 11.469 -9.586 -19.859 1 93.19 116 ALA B O 1
ATOM 2678 N N . LEU B 1 117 ? 12.391 -11.688 -19.672 1 95.12 117 LEU B N 1
ATOM 2679 C CA . LEU B 1 117 ? 11.445 -12.258 -20.625 1 95.12 117 LEU B CA 1
ATOM 2680 C C . LEU B 1 117 ? 10.016 -12.094 -20.141 1 95.12 117 LEU B C 1
ATOM 2682 O O . LEU B 1 117 ? 9.141 -11.664 -20.891 1 95.12 117 LEU B O 1
ATOM 2686 N N . PHE B 1 118 ? 9.828 -12.414 -18.922 1 94.12 118 PHE B N 1
ATOM 2687 C CA . PHE B 1 118 ? 8.5 -12.328 -18.328 1 94.12 118 PHE B CA 1
ATOM 2688 C C . PHE B 1 118 ? 7.996 -10.891 -18.312 1 94.12 118 PHE B C 1
ATOM 2690 O O . PHE B 1 118 ? 6.832 -10.641 -18.625 1 94.12 118 PHE B O 1
ATOM 2697 N N . ALA B 1 119 ? 8.812 -9.961 -17.938 1 93.94 119 ALA B N 1
ATOM 2698 C CA . ALA B 1 119 ? 8.453 -8.547 -17.922 1 93.94 119 ALA B CA 1
ATOM 2699 C C . ALA B 1 119 ? 8 -8.086 -19.312 1 93.94 119 ALA B C 1
ATOM 2701 O O . ALA B 1 119 ? 6.996 -7.387 -19.438 1 93.94 119 ALA B O 1
ATOM 2702 N N . ASP B 1 120 ? 8.719 -8.523 -20.328 1 96.88 120 ASP B N 1
ATOM 2703 C CA . ASP B 1 120 ? 8.367 -8.164 -21.703 1 96.88 120 ASP B CA 1
ATOM 2704 C C . ASP B 1 120 ? 7.035 -8.789 -22.109 1 96.88 120 ASP B C 1
ATOM 2706 O O . ASP B 1 120 ? 6.215 -8.141 -22.766 1 96.88 120 ASP B O 1
ATOM 2710 N N . ALA B 1 121 ? 6.914 -10.016 -21.766 1 97.69 121 ALA B N 1
ATOM 2711 C CA . ALA B 1 121 ? 5.691 -10.734 -22.109 1 97.69 121 ALA B CA 1
ATOM 2712 C C . ALA B 1 121 ? 4.477 -10.094 -21.438 1 97.69 121 ALA B C 1
ATOM 2714 O O . ALA B 1 121 ? 3.432 -9.914 -22.078 1 97.69 121 ALA B O 1
ATOM 2715 N N . VAL B 1 122 ? 4.641 -9.734 -20.203 1 96.94 122 VAL B N 1
ATOM 2716 C CA . VAL B 1 122 ? 3.562 -9.109 -19.453 1 96.94 122 VAL B CA 1
ATOM 2717 C C . VAL B 1 122 ? 3.24 -7.738 -20.047 1 96.94 122 VAL B C 1
ATOM 2719 O O . VAL B 1 122 ? 2.07 -7.375 -20.172 1 96.94 122 VAL B O 1
ATOM 2722 N N . ALA B 1 123 ? 4.246 -7.027 -20.375 1 96.75 123 ALA B N 1
ATOM 2723 C CA . ALA B 1 123 ? 4.031 -5.711 -20.969 1 96.75 123 ALA B CA 1
ATOM 2724 C C . ALA B 1 123 ? 3.184 -5.816 -22.234 1 96.75 123 ALA B C 1
ATOM 2726 O O . ALA B 1 123 ? 2.268 -5.02 -22.453 1 96.75 123 ALA B O 1
ATOM 2727 N N . ARG B 1 124 ? 3.477 -6.777 -23.078 1 97.62 124 ARG B N 1
ATOM 2728 C CA . ARG B 1 124 ? 2.691 -7.012 -24.281 1 97.62 124 ARG B CA 1
ATOM 2729 C C . ARG B 1 124 ? 1.251 -7.371 -23.953 1 97.62 124 ARG B C 1
ATOM 2731 O O . ARG B 1 124 ? 0.314 -6.867 -24.562 1 97.62 124 ARG B O 1
ATOM 2738 N N . TRP B 1 125 ? 1.091 -8.211 -22.969 1 98.06 125 TRP B N 1
ATOM 2739 C CA . TRP B 1 125 ? -0.209 -8.711 -22.531 1 98.06 125 TRP B CA 1
ATOM 2740 C C . TRP B 1 125 ? -1.071 -7.574 -21.984 1 98.06 125 TRP B C 1
ATOM 2742 O O . TRP B 1 125 ? -2.238 -7.438 -22.359 1 98.06 125 TRP B O 1
ATOM 2752 N N . VAL B 1 126 ? -0.481 -6.66 -21.25 1 97 126 VAL B N 1
ATOM 2753 C CA . VAL B 1 126 ? -1.198 -5.613 -20.531 1 97 126 VAL B CA 1
ATOM 2754 C C . VAL B 1 126 ? -1.5 -4.453 -21.469 1 97 126 VAL B C 1
ATOM 2756 O O . VAL B 1 126 ? -2.471 -3.717 -21.266 1 97 126 VAL B O 1
ATOM 2759 N N . ALA B 1 127 ? -0.744 -4.301 -22.469 1 95.62 127 ALA B N 1
ATOM 2760 C CA . ALA B 1 127 ? -0.89 -3.184 -23.406 1 95.62 127 ALA B CA 1
ATOM 2761 C C . ALA B 1 127 ? -2.234 -3.242 -24.125 1 95.62 127 ALA B C 1
ATOM 2763 O O . ALA B 1 127 ? -2.74 -2.221 -24.594 1 95.62 127 ALA B O 1
ATOM 2764 N N . GLY B 1 128 ? -2.738 -4.422 -24.266 1 96.38 128 GLY B N 1
ATOM 2765 C CA . GLY B 1 128 ? -4.078 -4.574 -24.812 1 96.38 128 GLY B CA 1
ATOM 2766 C C . GLY B 1 128 ? -4.109 -4.59 -26.328 1 96.38 128 GLY B C 1
ATOM 2767 O O . GLY B 1 128 ? -5.172 -4.754 -26.938 1 96.38 128 GLY B O 1
ATOM 2768 N N . GLN B 1 129 ? -2.943 -4.465 -26.969 1 96.44 129 GLN B N 1
ATOM 2769 C CA . GLN B 1 1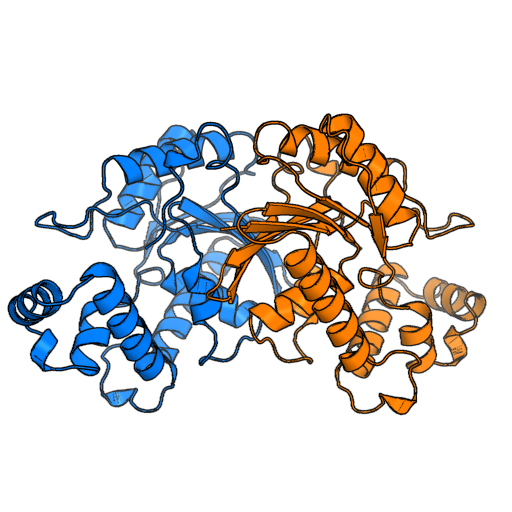29 ? -2.871 -4.371 -28.422 1 96.44 129 GLN B CA 1
ATOM 2770 C C . GLN B 1 129 ? -2.984 -5.75 -29.062 1 96.44 129 GLN B C 1
ATOM 2772 O O . GLN B 1 129 ? -3.203 -5.859 -30.266 1 96.44 129 GLN B O 1
ATOM 2777 N N . HIS B 1 130 ? -2.814 -6.832 -28.344 1 97.12 130 HIS B N 1
ATOM 2778 C CA . HIS B 1 130 ? -2.83 -8.195 -28.875 1 97.12 130 HIS B CA 1
ATOM 2779 C C . HIS B 1 130 ? -3.861 -9.055 -28.156 1 97.12 130 HIS B C 1
ATOM 2781 O O . HIS B 1 130 ? -3.664 -10.258 -27.984 1 97.12 130 HIS B O 1
ATOM 2787 N N . ASP B 1 131 ? -4.926 -8.508 -27.672 1 97.5 131 ASP B N 1
ATOM 2788 C CA . ASP B 1 131 ? -5.898 -9.172 -26.812 1 97.5 131 ASP B CA 1
ATOM 2789 C C . ASP B 1 131 ? -6.445 -10.43 -27.469 1 97.5 131 ASP B C 1
ATOM 2791 O O . ASP B 1 131 ? -6.672 -11.438 -26.797 1 97.5 131 ASP B O 1
ATOM 2795 N N . ALA B 1 132 ? -6.598 -10.453 -28.703 1 97.5 132 ALA B N 1
ATOM 2796 C CA . ALA B 1 132 ? -7.207 -11.555 -29.438 1 97.5 132 ALA B CA 1
ATOM 2797 C C . ALA B 1 132 ? -6.316 -12.797 -29.406 1 97.5 132 ALA B C 1
ATOM 2799 O O . ALA B 1 132 ? -6.773 -13.906 -29.688 1 97.5 132 ALA B O 1
ATOM 2800 N N . GLU B 1 133 ? -5.07 -12.625 -29.109 1 97.62 133 GLU B N 1
ATOM 2801 C CA . GLU B 1 133 ? -4.117 -13.727 -29.109 1 97.62 133 GLU B CA 1
ATOM 2802 C C . GLU B 1 133 ? -4.148 -14.5 -27.797 1 97.62 133 GLU B C 1
ATOM 2804 O O . GLU B 1 133 ? -3.605 -15.602 -27.703 1 97.62 133 GLU B O 1
ATOM 2809 N N . TYR B 1 134 ? -4.754 -13.945 -26.828 1 98.31 134 TYR B N 1
ATOM 2810 C CA . TYR B 1 134 ? -4.727 -14.547 -25.5 1 98.31 134 TYR B CA 1
ATOM 2811 C C . TYR B 1 134 ? -6.082 -15.141 -25.141 1 98.31 134 TYR B C 1
ATOM 2813 O O . TYR B 1 134 ? -7.129 -14.578 -25.469 1 98.31 134 TYR B O 1
ATOM 2821 N N . THR B 1 135 ? -6.078 -16.266 -24.438 1 98.06 135 THR B N 1
ATOM 2822 C CA . THR B 1 135 ? -7.309 -16.844 -23.891 1 98.06 135 THR B CA 1
ATOM 2823 C C . THR B 1 135 ? -7.965 -15.875 -22.906 1 98.06 135 THR B C 1
ATOM 2825 O O . THR B 1 135 ? -9.195 -15.758 -22.875 1 98.06 135 THR B O 1
ATOM 2828 N N . GLU B 1 136 ? -7.133 -15.172 -22.172 1 98.5 136 GLU B N 1
ATOM 2829 C CA . GLU B 1 136 ? -7.582 -14.164 -21.203 1 98.5 136 GLU B CA 1
ATOM 2830 C C . GLU B 1 136 ? -6.703 -12.922 -21.266 1 98.5 136 GLU B C 1
ATOM 2832 O O . GLU B 1 136 ? -5.664 -12.852 -20.609 1 98.5 136 GLU B O 1
ATOM 2837 N N . PRO B 1 137 ? -7.211 -11.992 -22.062 1 98.38 137 PRO B N 1
ATOM 2838 C CA . PRO B 1 137 ? -6.477 -10.727 -22.062 1 98.38 137 PRO B CA 1
ATOM 2839 C C . PRO B 1 137 ? -6.5 -10.031 -20.703 1 98.38 137 PRO B C 1
ATOM 2841 O O . PRO B 1 137 ? -7.328 -10.367 -19.844 1 98.38 137 PRO B O 1
ATOM 2844 N N . TRP B 1 138 ? -5.637 -9.094 -20.5 1 98.19 138 TRP B N 1
ATOM 2845 C CA . TRP B 1 138 ? -5.504 -8.391 -19.219 1 98.19 138 TRP B CA 1
ATOM 2846 C C . TRP B 1 138 ? -6.84 -7.789 -18.797 1 98.19 138 TRP B C 1
ATOM 2848 O O . TRP B 1 138 ? -7.219 -7.879 -17.625 1 98.19 138 TRP B O 1
ATOM 2858 N N . SER B 1 139 ? -7.516 -7.184 -19.719 1 97.75 139 SER B N 1
ATOM 2859 C CA . SER B 1 139 ? -8.805 -6.562 -19.422 1 97.75 139 SER B CA 1
ATOM 2860 C C . SER B 1 139 ? -9.797 -7.582 -18.891 1 97.75 139 SER B C 1
ATOM 2862 O O . SER B 1 139 ? -10.516 -7.312 -17.922 1 97.75 139 SER B O 1
ATOM 2864 N N . ALA B 1 140 ? -9.82 -8.75 -19.469 1 98.56 140 ALA B N 1
ATOM 2865 C CA . ALA B 1 140 ? -10.711 -9.82 -19.031 1 98.56 140 ALA B CA 1
ATOM 2866 C C . ALA B 1 140 ? -10.281 -10.367 -17.672 1 98.56 140 ALA B C 1
ATOM 2868 O O . ALA B 1 140 ? -11.125 -10.648 -16.812 1 98.56 140 ALA B O 1
ATOM 2869 N N . PHE B 1 141 ? -8.984 -10.523 -17.531 1 98.69 141 PHE B N 1
ATOM 2870 C CA . PHE B 1 141 ? -8.445 -10.961 -16.25 1 98.69 141 PHE B CA 1
ATOM 2871 C C . PHE B 1 141 ? -8.844 -9.992 -15.141 1 98.69 141 PHE B C 1
ATOM 2873 O O . PHE B 1 141 ? -9.344 -10.414 -14.094 1 98.69 141 PHE B O 1
ATOM 2880 N N . GLY B 1 142 ? -8.633 -8.695 -15.344 1 98.44 142 GLY B N 1
ATOM 2881 C CA . GLY B 1 142 ? -9.023 -7.68 -14.383 1 98.44 142 GLY B CA 1
ATOM 2882 C C . GLY B 1 142 ? -10.508 -7.715 -14.047 1 98.44 142 GLY B C 1
ATOM 2883 O O . GLY B 1 142 ? -10.883 -7.633 -12.883 1 98.44 142 GLY B O 1
ATOM 2884 N N . GLU B 1 143 ? -11.289 -7.812 -15.062 1 98.31 143 GLU B N 1
ATOM 2885 C CA . GLU B 1 143 ? -12.734 -7.867 -14.867 1 98.31 143 GLU B CA 1
ATOM 2886 C C . GLU B 1 143 ? -13.133 -9.07 -14.023 1 98.31 143 GLU B C 1
ATOM 2888 O O . GLU B 1 143 ? -14 -8.961 -13.156 1 98.31 143 GLU B O 1
ATOM 2893 N N . ARG B 1 144 ? -12.562 -10.188 -14.336 1 98.62 144 ARG B N 1
ATOM 2894 C CA . ARG B 1 144 ? -12.844 -11.398 -13.57 1 98.62 144 ARG B CA 1
ATOM 2895 C C . ARG B 1 144 ? -12.523 -11.195 -12.086 1 98.62 144 ARG B C 1
ATOM 2897 O O . ARG B 1 144 ? -13.328 -11.547 -11.219 1 98.62 144 ARG B O 1
ATOM 2904 N N . CYS B 1 145 ? -11.375 -10.664 -11.797 1 98.62 145 CYS B N 1
ATOM 2905 C CA . CYS B 1 145 ? -10.953 -10.414 -10.422 1 98.62 145 CYS B CA 1
ATOM 2906 C C . CYS B 1 145 ? -11.914 -9.453 -9.727 1 98.62 145 CYS B C 1
ATOM 2908 O O . CYS B 1 145 ? -12.312 -9.68 -8.586 1 98.62 145 CYS B O 1
ATOM 2910 N N . ARG B 1 146 ? -12.273 -8.375 -10.383 1 97.94 146 ARG B N 1
ATOM 2911 C CA . ARG B 1 146 ? -13.164 -7.363 -9.82 1 97.94 146 ARG B CA 1
ATOM 2912 C C . ARG B 1 146 ? -14.555 -7.93 -9.562 1 97.94 146 ARG B C 1
ATOM 2914 O O . ARG B 1 146 ? -15.164 -7.645 -8.531 1 97.94 146 ARG B O 1
ATOM 2921 N N . ARG B 1 147 ? -15.008 -8.703 -10.477 1 98.44 147 ARG B N 1
ATOM 2922 C CA . ARG B 1 147 ? -16.312 -9.328 -10.32 1 98.44 147 ARG B CA 1
ATOM 2923 C C . ARG B 1 147 ? -16.328 -10.273 -9.125 1 98.44 147 ARG B C 1
ATOM 2925 O O . ARG B 1 147 ? -17.312 -10.359 -8.398 1 98.44 147 ARG B O 1
ATOM 2932 N N . ALA B 1 148 ? -15.281 -11.031 -8.984 1 98.75 148 ALA B N 1
ATOM 2933 C CA . ALA B 1 148 ? -15.172 -11.93 -7.84 1 98.75 148 ALA B CA 1
ATOM 2934 C C . ALA B 1 148 ? -15.219 -11.156 -6.527 1 98.75 148 ALA B C 1
ATOM 2936 O O . ALA B 1 148 ? -15.898 -11.562 -5.582 1 98.75 148 ALA B O 1
ATOM 2937 N N . MET B 1 149 ? -14.523 -10.055 -6.469 1 98.31 149 MET B N 1
ATOM 2938 C CA . MET B 1 149 ? -14.523 -9.188 -5.297 1 98.31 149 MET B CA 1
ATOM 2939 C C . MET B 1 149 ? -15.914 -8.625 -5.035 1 98.31 149 MET B C 1
ATOM 2941 O O . MET B 1 149 ? -16.391 -8.641 -3.9 1 98.31 149 MET B O 1
ATOM 2945 N N . ASP B 1 150 ? -16.547 -8.172 -6.074 1 97.81 150 ASP B N 1
ATOM 2946 C CA . ASP B 1 150 ? -17.891 -7.637 -5.973 1 97.81 150 ASP B CA 1
ATOM 2947 C C . ASP B 1 150 ? -18.859 -8.688 -5.426 1 97.81 150 ASP B C 1
ATOM 2949 O O . ASP B 1 150 ? -19.641 -8.406 -4.52 1 97.81 150 ASP B O 1
ATOM 2953 N N . ALA B 1 151 ? -18.812 -9.844 -6.012 1 98.38 151 ALA B N 1
ATOM 2954 C CA . ALA B 1 151 ? -19.688 -10.93 -5.602 1 98.38 151 ALA B CA 1
ATOM 2955 C C . A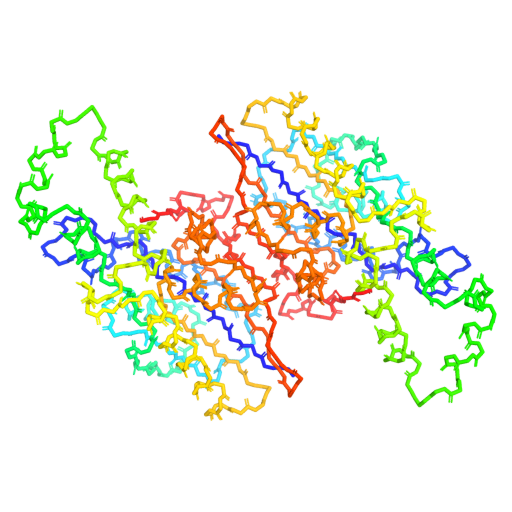LA B 1 151 ? -19.484 -11.297 -4.137 1 98.38 151 ALA B C 1
ATOM 2957 O O . ALA B 1 151 ? -20.438 -11.516 -3.396 1 98.38 151 ALA B O 1
ATOM 2958 N N . LEU B 1 152 ? -18.234 -11.359 -3.736 1 98.31 152 LEU B N 1
ATOM 2959 C CA . LEU B 1 152 ? -17.891 -11.68 -2.354 1 98.31 152 LEU B CA 1
ATOM 2960 C C . LEU B 1 152 ? -18.5 -10.664 -1.396 1 98.31 152 LEU B C 1
ATOM 2962 O O . LEU B 1 152 ? -19.156 -11.031 -0.419 1 98.31 152 LEU B O 1
ATOM 2966 N N . ILE B 1 153 ? -18.297 -9.375 -1.657 1 97.88 153 ILE B N 1
ATOM 2967 C CA . ILE B 1 153 ? -18.766 -8.305 -0.795 1 97.88 153 ILE B CA 1
ATOM 2968 C C . ILE B 1 153 ? -20.297 -8.32 -0.75 1 97.88 153 ILE B C 1
ATOM 2970 O O . ILE B 1 153 ? -20.891 -8.148 0.314 1 97.88 153 ILE B O 1
ATOM 2974 N N . GLN B 1 154 ? -20.875 -8.523 -1.902 1 97.12 154 GLN B N 1
ATOM 2975 C CA . GLN B 1 154 ? -22.344 -8.578 -1.977 1 97.12 154 GLN B CA 1
ATOM 2976 C C . GLN B 1 154 ? -22.891 -9.734 -1.143 1 97.12 154 GLN B C 1
ATOM 2978 O O . GLN B 1 154 ? -23.875 -9.57 -0.419 1 97.12 154 GLN B O 1
ATOM 2983 N N . GLU B 1 155 ? -22.297 -10.844 -1.259 1 97 155 GLU B N 1
ATOM 2984 C CA . GLU B 1 155 ? -22.75 -12.031 -0.53 1 97 155 GLU B CA 1
ATOM 2985 C C . GLU B 1 155 ? -22.594 -11.836 0.977 1 97 155 GLU B C 1
ATOM 2987 O O . GLU B 1 155 ? -23.469 -12.242 1.748 1 97 155 GLU B O 1
ATOM 2992 N N . MET B 1 156 ? -21.5 -11.234 1.457 1 95.44 156 MET B N 1
ATOM 2993 C CA . MET B 1 156 ? -21.219 -11.031 2.875 1 95.44 156 MET B CA 1
ATOM 2994 C C . MET B 1 156 ? -22.141 -9.977 3.473 1 95.44 156 MET B C 1
ATOM 2996 O O . MET B 1 156 ? -22.609 -10.125 4.605 1 95.44 156 MET B O 1
ATOM 3000 N N . GLY B 1 157 ? -22.391 -8.969 2.695 1 94.88 157 GLY B N 1
ATOM 3001 C CA . GLY B 1 157 ? -23.141 -7.844 3.229 1 94.88 157 GLY B CA 1
ATOM 3002 C C . GLY B 1 157 ? -22.266 -6.812 3.91 1 94.88 157 GLY B C 1
ATOM 3003 O O . GLY B 1 157 ? -21.047 -6.914 3.877 1 94.88 157 GLY B O 1
ATOM 3004 N N . ALA B 1 158 ? -22.922 -5.891 4.543 1 95.19 158 ALA B N 1
ATOM 3005 C CA . ALA B 1 158 ? -22.234 -4.734 5.102 1 95.19 158 ALA B CA 1
ATOM 3006 C C . ALA B 1 158 ? -21.484 -5.109 6.375 1 95.19 158 ALA B C 1
ATOM 3008 O O . ALA B 1 158 ? -21.922 -5.98 7.129 1 95.19 158 ALA B O 1
ATOM 3009 N N . SER B 1 159 ? -20.312 -4.496 6.598 1 95.81 159 SER B N 1
ATOM 3010 C CA . SER B 1 159 ? -19.562 -4.516 7.855 1 95.81 159 SER B CA 1
ATOM 3011 C C . SER B 1 159 ? -19.094 -5.926 8.188 1 95.81 159 SER B C 1
ATOM 3013 O O . SER B 1 159 ? -19.125 -6.34 9.352 1 95.81 159 SER B O 1
ATOM 3015 N N . LYS B 1 160 ? -18.812 -6.734 7.168 1 97.38 160 LYS B N 1
ATOM 3016 C CA . LYS B 1 160 ? -18.25 -8.07 7.324 1 97.38 160 LYS B CA 1
ATOM 3017 C C . LYS B 1 160 ? -16.797 -8.117 6.84 1 97.38 160 LYS B C 1
ATOM 3019 O O . LYS B 1 160 ? -16.375 -7.273 6.055 1 97.38 160 LYS B O 1
ATOM 3024 N N . ASN B 1 161 ? -16.047 -9.102 7.363 1 97.62 161 ASN B N 1
ATOM 3025 C CA . ASN B 1 161 ? -14.633 -9.227 7.047 1 97.62 161 ASN B CA 1
ATOM 3026 C C . ASN B 1 161 ? -14.328 -10.555 6.359 1 97.62 161 ASN B C 1
ATOM 3028 O O . ASN B 1 161 ? -14.859 -11.594 6.746 1 97.62 161 ASN B O 1
ATOM 3032 N N . ALA B 1 162 ? -13.523 -10.484 5.336 1 98.44 162 ALA B N 1
ATOM 3033 C CA . ALA B 1 162 ? -13.164 -11.695 4.613 1 98.44 162 ALA B CA 1
ATOM 3034 C C . ALA B 1 162 ? -11.648 -11.82 4.469 1 98.44 162 ALA B C 1
ATOM 3036 O O . ALA B 1 162 ? -10.938 -10.812 4.41 1 98.44 162 ALA B O 1
ATOM 3037 N N . LEU B 1 163 ? -11.172 -13.047 4.473 1 98.69 163 LEU B N 1
ATOM 3038 C CA . LEU B 1 163 ? -9.82 -13.406 4.051 1 98.69 163 LEU B CA 1
ATOM 3039 C C . LEU B 1 163 ? -9.844 -14.07 2.678 1 98.69 163 LEU B C 1
ATOM 3041 O O . LEU B 1 163 ? -10.555 -15.062 2.475 1 98.69 163 LEU B O 1
ATOM 3045 N N . VAL B 1 164 ? -9.125 -13.5 1.765 1 98.94 164 VAL B N 1
ATOM 3046 C CA . VAL B 1 164 ? -9.039 -14.047 0.416 1 98.94 164 VAL B CA 1
ATOM 3047 C C . VAL B 1 164 ? -7.602 -14.461 0.114 1 98.94 164 VAL B C 1
ATOM 3049 O O . VAL B 1 164 ? -6.699 -13.617 0.103 1 98.94 164 VAL B O 1
ATOM 3052 N N . PHE B 1 165 ? -7.348 -15.75 -0.078 1 98.94 165 PHE B N 1
ATOM 3053 C CA . PHE B 1 165 ? -6.043 -16.266 -0.467 1 98.94 165 PHE B CA 1
ATOM 3054 C C . PHE B 1 165 ? -5.934 -16.391 -1.982 1 98.94 165 PHE B C 1
ATOM 3056 O O . PHE B 1 165 ? -6.711 -17.109 -2.609 1 98.94 165 PHE B O 1
ATOM 3063 N N . THR B 1 166 ? -5.02 -15.711 -2.533 1 98.81 166 THR B N 1
ATOM 3064 C CA . THR B 1 166 ? -4.949 -15.555 -3.98 1 98.81 166 THR B CA 1
ATOM 3065 C C . THR B 1 166 ? -3.514 -15.312 -4.43 1 98.81 166 THR B C 1
ATOM 3067 O O . THR B 1 166 ? -2.568 -15.758 -3.777 1 98.81 166 THR B O 1
ATOM 3070 N N . SER B 1 167 ? -3.305 -14.695 -5.629 1 98.12 167 SER B N 1
ATOM 3071 C CA . SER B 1 167 ? -1.989 -14.5 -6.23 1 98.12 167 SER B CA 1
ATOM 3072 C C . SER B 1 167 ? -1.708 -13.023 -6.473 1 98.12 167 SER B C 1
ATOM 3074 O O . SER B 1 167 ? -2.6 -12.18 -6.328 1 98.12 167 SER B O 1
ATOM 3076 N N . GLY B 1 168 ? -0.468 -12.781 -6.766 1 97.88 168 GLY B N 1
ATOM 3077 C CA . GLY B 1 168 ? -0.011 -11.422 -6.973 1 97.88 168 GLY B CA 1
ATOM 3078 C C . GLY B 1 168 ? -0.733 -10.719 -8.109 1 97.88 168 GLY B C 1
ATOM 3079 O O . GLY B 1 168 ? -1.009 -9.516 -8.023 1 97.88 168 GLY B O 1
ATOM 3080 N N . GLY B 1 169 ? -0.979 -11.469 -9.227 1 97.94 169 GLY B N 1
ATOM 3081 C CA . GLY B 1 169 ? -1.687 -10.867 -10.344 1 97.94 169 GLY B CA 1
ATOM 3082 C C . GLY B 1 169 ? -3.072 -10.367 -9.969 1 97.94 169 GLY B C 1
ATOM 3083 O O . GLY B 1 169 ? -3.477 -9.281 -10.383 1 97.94 169 GLY B O 1
ATOM 3084 N N . THR B 1 170 ? -3.785 -11.148 -9.242 1 98.69 170 THR B N 1
ATOM 3085 C CA . THR B 1 170 ? -5.129 -10.789 -8.805 1 9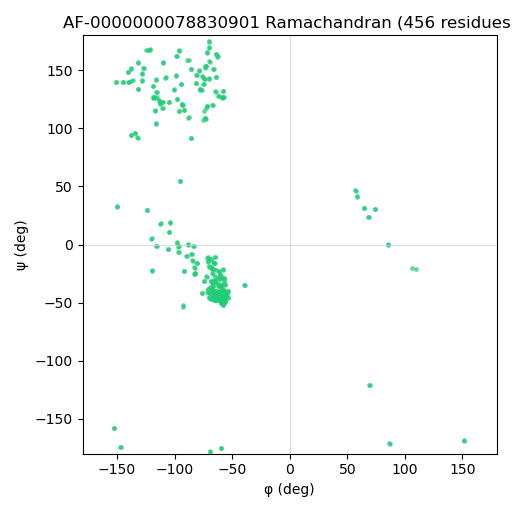8.69 170 THR B CA 1
ATOM 3086 C C . THR B 1 170 ? -5.09 -9.555 -7.91 1 98.69 170 THR B C 1
ATOM 3088 O O . THR B 1 170 ? -5.871 -8.617 -8.102 1 98.69 170 THR B O 1
ATOM 3091 N N . ILE B 1 171 ? -4.195 -9.539 -6.957 1 98.75 171 ILE B N 1
ATOM 3092 C CA . ILE B 1 171 ? -4.035 -8.398 -6.062 1 98.75 171 ILE B CA 1
ATOM 3093 C C . ILE B 1 171 ? -3.689 -7.148 -6.871 1 98.75 171 ILE B C 1
ATOM 3095 O O . ILE B 1 171 ? -4.238 -6.07 -6.629 1 98.75 171 ILE B O 1
ATOM 3099 N N . THR B 1 172 ? -2.842 -7.316 -7.871 1 98.31 172 THR B N 1
ATOM 3100 C CA . THR B 1 172 ? -2.443 -6.227 -8.758 1 98.31 172 THR B CA 1
ATOM 3101 C C . THR B 1 172 ? -3.654 -5.652 -9.484 1 98.31 172 THR B C 1
ATOM 3103 O O . THR B 1 172 ? -3.852 -4.434 -9.508 1 98.31 172 THR B O 1
ATOM 3106 N N . ALA B 1 173 ? -4.5 -6.496 -10.031 1 98.38 173 ALA B N 1
ATOM 3107 C CA . ALA B 1 173 ? -5.668 -6.059 -10.797 1 98.38 173 ALA B CA 1
ATOM 3108 C C . ALA B 1 173 ? -6.652 -5.305 -9.906 1 98.38 173 ALA B C 1
ATOM 3110 O O . ALA B 1 173 ? -7.191 -4.27 -10.305 1 98.38 173 ALA B O 1
ATOM 3111 N N . ILE B 1 174 ? -6.855 -5.785 -8.727 1 98.5 174 ILE B N 1
ATOM 3112 C CA . ILE B 1 174 ? -7.797 -5.164 -7.801 1 98.5 174 ILE B CA 1
ATOM 3113 C C . ILE B 1 174 ? -7.266 -3.807 -7.352 1 98.5 174 ILE B C 1
ATOM 3115 O O . ILE B 1 174 ? -7.988 -2.809 -7.371 1 98.5 174 ILE B O 1
ATOM 3119 N N . CYS B 1 175 ? -5.996 -3.734 -6.973 1 98.12 175 CYS B N 1
ATOM 3120 C CA . CYS B 1 175 ? -5.398 -2.49 -6.5 1 98.12 175 CYS B CA 1
ATOM 3121 C C . CYS B 1 175 ? -5.301 -1.469 -7.625 1 98.12 175 CYS B C 1
ATOM 3123 O O . CYS B 1 175 ? -5.43 -0.266 -7.395 1 98.12 175 CYS B O 1
ATOM 3125 N N . GLN B 1 176 ? -4.988 -1.985 -8.836 1 97.38 176 GLN B N 1
ATOM 3126 C CA . GLN B 1 176 ? -4.973 -1.104 -10 1 97.38 176 GLN B CA 1
ATOM 3127 C C . GLN B 1 176 ? -6.297 -0.353 -10.133 1 97.38 176 GLN B C 1
ATOM 3129 O O . GLN B 1 176 ? -6.309 0.852 -10.398 1 97.38 176 GLN B O 1
ATOM 3134 N N . GLU B 1 177 ? -7.367 -1.058 -9.984 1 96.94 177 GLU B N 1
ATOM 3135 C CA . GLU B 1 177 ? -8.688 -0.443 -10.078 1 96.94 177 GLU B CA 1
ATOM 3136 C C . GLU B 1 177 ? -8.906 0.575 -8.961 1 96.94 177 GLU B C 1
ATOM 3138 O O . GLU B 1 177 ? -9.391 1.681 -9.211 1 96.94 177 GLU B O 1
ATOM 3143 N N . LEU B 1 178 ? -8.562 0.242 -7.785 1 97.38 178 LEU B N 1
ATOM 3144 C CA . LEU B 1 178 ? -8.797 1.085 -6.617 1 97.38 178 LEU B CA 1
ATOM 3145 C C . LEU B 1 178 ? -8 2.383 -6.715 1 97.38 178 LEU B C 1
ATOM 3147 O O . LEU B 1 178 ? -8.453 3.43 -6.25 1 97.38 178 LEU B O 1
ATOM 3151 N N . LEU B 1 179 ? -6.828 2.326 -7.355 1 97 179 LEU B N 1
ATOM 3152 C CA . LEU B 1 179 ? -5.93 3.475 -7.398 1 97 179 LEU B CA 1
ATOM 3153 C C . LEU B 1 179 ? -5.953 4.137 -8.773 1 97 179 LEU B C 1
ATOM 3155 O O . LEU B 1 179 ? -5.242 5.117 -9.008 1 97 179 LEU B O 1
ATOM 3159 N N . HIS B 1 180 ? -6.691 3.561 -9.711 1 96.5 180 HIS B N 1
ATOM 3160 C CA . HIS B 1 180 ? -6.812 4.055 -11.078 1 96.5 180 HIS B CA 1
ATOM 3161 C C . HIS B 1 180 ? -5.449 4.164 -11.742 1 96.5 180 HIS B C 1
ATOM 3163 O O . HIS B 1 180 ? -5.129 5.191 -12.344 1 96.5 180 HIS B O 1
ATOM 3169 N N . ILE B 1 181 ? -4.691 3.119 -11.586 1 96.88 181 ILE B N 1
ATOM 3170 C CA . ILE B 1 181 ? -3.395 3.037 -12.25 1 96.88 181 ILE B CA 1
ATOM 3171 C C . ILE B 1 181 ? -3.582 2.594 -13.703 1 96.88 181 ILE B C 1
ATOM 3173 O O . ILE B 1 181 ? -4.375 1.692 -13.984 1 96.88 181 ILE B O 1
ATOM 3177 N N . LEU B 1 182 ? -2.842 3.195 -14.617 1 95.75 182 LEU B N 1
ATOM 3178 C CA . LEU B 1 182 ? -2.906 2.795 -16.016 1 95.75 182 LEU B CA 1
ATOM 3179 C C . LEU B 1 182 ? -2.367 1.381 -16.203 1 95.75 182 LEU B C 1
ATOM 3181 O O . LEU B 1 182 ? -1.443 0.966 -15.508 1 95.75 182 LEU B O 1
ATOM 3185 N N . ASP B 1 183 ? -2.902 0.665 -17.266 1 95.75 183 ASP B N 1
ATOM 3186 C CA . ASP B 1 183 ? -2.545 -0.727 -17.516 1 95.75 183 ASP B CA 1
ATOM 3187 C C . ASP B 1 183 ? -1.03 -0.891 -17.625 1 95.75 183 ASP B C 1
ATOM 3189 O O . ASP B 1 183 ? -0.453 -1.804 -17.031 1 95.75 183 ASP B O 1
ATOM 3193 N N . GLU B 1 184 ? -0.39 0.035 -18.312 1 93.75 184 GLU B N 1
ATOM 3194 C CA . GLU B 1 184 ? 1.031 -0.099 -18.609 1 93.75 184 GLU B CA 1
ATOM 3195 C C . GLU B 1 184 ? 1.881 0.015 -17.359 1 93.75 184 GLU B C 1
ATOM 3197 O O . GLU B 1 184 ? 3.057 -0.353 -17.359 1 93.75 184 GLU B O 1
ATOM 3202 N N . HIS B 1 185 ? 1.274 0.471 -16.219 1 94.81 185 HIS B N 1
ATOM 3203 C CA . HIS B 1 185 ? 2.039 0.667 -14.992 1 94.81 185 HIS B CA 1
ATOM 3204 C C . HIS B 1 185 ? 1.562 -0.274 -13.891 1 94.81 185 HIS B C 1
ATOM 3206 O O . HIS B 1 185 ? 2.121 -0.283 -12.789 1 94.81 185 HIS B O 1
ATOM 3212 N N . ALA B 1 186 ? 0.562 -1.089 -14.164 1 93.5 186 ALA B N 1
ATOM 3213 C CA . ALA B 1 186 ? -0.095 -1.888 -13.133 1 93.5 186 ALA B CA 1
ATOM 3214 C C . ALA B 1 186 ? 0.894 -2.836 -12.461 1 93.5 186 ALA B C 1
ATOM 3216 O O . ALA B 1 186 ? 0.86 -3.018 -11.242 1 93.5 186 ALA B O 1
ATOM 3217 N N . PHE B 1 187 ? 1.822 -3.381 -13.188 1 93.88 187 PHE B N 1
ATOM 3218 C CA . PHE B 1 187 ? 2.666 -4.449 -12.664 1 93.88 187 PHE B CA 1
ATOM 3219 C C . PHE B 1 187 ? 3.832 -3.879 -11.867 1 93.88 187 PHE B C 1
ATOM 3221 O O . PHE B 1 187 ? 4.605 -4.629 -11.273 1 93.88 187 PHE B O 1
ATOM 3228 N N . ARG B 1 188 ? 3.969 -2.574 -11.766 1 91 188 ARG B N 1
ATOM 3229 C CA . ARG B 1 188 ? 4.918 -1.983 -10.828 1 91 188 ARG B CA 1
ATOM 3230 C C . ARG B 1 188 ? 4.602 -2.4 -9.391 1 91 188 ARG B C 1
ATOM 3232 O O . ARG B 1 188 ? 5.508 -2.582 -8.578 1 91 188 ARG B O 1
ATOM 3239 N N . LEU B 1 189 ? 3.305 -2.516 -9.156 1 92.62 189 LEU B N 1
ATOM 3240 C CA . LEU B 1 189 ? 2.84 -2.977 -7.855 1 92.62 189 LEU B CA 1
ATOM 3241 C C . LEU B 1 189 ? 3.229 -4.434 -7.621 1 92.62 189 LEU B C 1
ATOM 3243 O O . LEU B 1 189 ? 3.518 -4.828 -6.492 1 92.62 189 LEU B O 1
ATOM 3247 N N . ASN B 1 190 ? 3.246 -5.16 -8.656 1 93.62 190 ASN B N 1
ATOM 3248 C CA . ASN B 1 190 ? 3.412 -6.609 -8.586 1 93.62 190 ASN B CA 1
ATOM 3249 C C . ASN B 1 190 ? 4.844 -6.992 -8.211 1 93.62 190 ASN B C 1
ATOM 3251 O O . ASN B 1 190 ? 5.066 -8 -7.543 1 93.62 190 ASN B O 1
ATOM 3255 N N . LEU B 1 191 ? 5.781 -6.164 -8.547 1 89.06 191 LEU B N 1
ATOM 3256 C CA . LEU B 1 191 ? 7.207 -6.457 -8.461 1 89.06 191 LEU B CA 1
ATOM 3257 C C . LEU B 1 191 ? 7.633 -6.668 -7.012 1 89.06 191 LEU B C 1
ATOM 3259 O O . LEU B 1 191 ? 8.617 -7.359 -6.742 1 89.06 191 LEU B O 1
ATOM 3263 N N . THR B 1 192 ? 6.852 -6.137 -6.105 1 93.81 192 THR B N 1
ATOM 3264 C CA . THR B 1 192 ? 7.34 -6.164 -4.73 1 93.81 192 THR B CA 1
ATOM 3265 C C . THR B 1 192 ? 6.379 -6.945 -3.836 1 93.81 192 THR B C 1
ATOM 3267 O O . THR B 1 192 ? 6.539 -6.961 -2.613 1 93.81 192 THR B O 1
ATOM 3270 N N . LEU B 1 193 ? 5.379 -7.547 -4.387 1 97.56 193 LEU B N 1
ATOM 3271 C CA . LEU B 1 193 ? 4.434 -8.281 -3.551 1 97.56 193 LEU B CA 1
ATOM 3272 C C . LEU B 1 193 ? 5.094 -9.508 -2.928 1 97.56 193 LEU B C 1
ATOM 3274 O O . LEU B 1 193 ? 5.594 -10.375 -3.643 1 97.56 193 LEU B O 1
ATOM 3278 N N . ALA B 1 194 ? 5.125 -9.555 -1.673 1 98.12 194 ALA B N 1
ATOM 3279 C CA . ALA B 1 194 ? 5.762 -10.641 -0.923 1 98.12 194 ALA B CA 1
ATOM 3280 C C . ALA B 1 194 ? 4.852 -11.859 -0.839 1 98.12 194 ALA B C 1
ATOM 3282 O O . ALA B 1 194 ? 3.627 -11.727 -0.794 1 98.12 194 ALA B O 1
ATOM 3283 N N . ASN B 1 195 ? 5.445 -13.062 -0.849 1 98.19 195 ASN B N 1
ATOM 3284 C CA . ASN B 1 195 ? 4.688 -14.258 -0.479 1 98.19 195 ASN B CA 1
ATOM 3285 C C . ASN B 1 195 ? 4.129 -14.148 0.937 1 98.19 195 ASN B C 1
ATOM 3287 O O . ASN B 1 195 ? 4.855 -13.812 1.872 1 98.19 195 ASN B O 1
ATOM 3291 N N . CYS B 1 196 ? 2.84 -14.359 1.04 1 98.69 196 CYS B N 1
ATOM 3292 C CA . CYS B 1 196 ? 2.104 -14.258 2.295 1 98.69 196 CYS B CA 1
ATOM 3293 C C . CYS B 1 196 ? 2.061 -12.812 2.779 1 98.69 196 CYS B C 1
ATOM 3295 O O . CYS B 1 196 ? 2.002 -12.555 3.984 1 98.69 196 CYS B O 1
ATOM 3297 N N . GLY B 1 197 ? 2.215 -11.891 1.843 1 98.5 197 GLY B N 1
ATOM 3298 C CA . GLY B 1 197 ? 1.876 -10.508 2.139 1 98.5 197 GLY B CA 1
ATOM 3299 C C . GLY B 1 197 ? 0.381 -10.266 2.23 1 98.5 197 GLY B C 1
ATOM 3300 O O . GLY B 1 197 ? -0.407 -10.977 1.607 1 98.5 197 GLY B O 1
ATOM 3301 N N . LEU B 1 198 ? 0.017 -9.273 2.98 1 98.44 198 LEU B N 1
ATOM 3302 C CA . LEU B 1 198 ? -1.389 -8.977 3.232 1 98.44 198 LEU B CA 1
ATOM 3303 C C . LEU B 1 198 ? -1.757 -7.594 2.697 1 98.44 198 LEU B C 1
ATOM 3305 O O . LEU B 1 198 ? -1.061 -6.613 2.969 1 98.44 198 LEU B O 1
ATOM 3309 N N . THR B 1 199 ? -2.773 -7.492 1.887 1 98.75 199 THR B N 1
ATOM 3310 C CA . THR B 1 199 ? -3.352 -6.25 1.388 1 98.75 199 THR B CA 1
ATOM 3311 C C . THR B 1 199 ? -4.777 -6.078 1.897 1 98.75 199 THR B C 1
ATOM 3313 O O . THR B 1 199 ? -5.59 -7.004 1.821 1 98.75 199 THR B O 1
ATOM 3316 N N . LYS B 1 200 ? -5.023 -4.914 2.406 1 98.19 200 LYS B N 1
ATOM 3317 C CA . LYS B 1 200 ? -6.293 -4.633 3.074 1 98.19 200 LYS B CA 1
ATOM 3318 C C . LYS B 1 200 ? -7.145 -3.67 2.254 1 98.19 200 LYS B C 1
ATOM 3320 O O . LYS B 1 200 ? -6.715 -2.557 1.945 1 98.19 200 LYS B O 1
ATOM 3325 N N . VAL B 1 201 ? -8.336 -4.09 1.92 1 98.38 201 VAL B N 1
ATOM 3326 C CA . VAL B 1 201 ? -9.328 -3.258 1.241 1 98.38 201 VAL B CA 1
ATOM 3327 C C . VAL B 1 201 ? -10.516 -3.012 2.164 1 98.38 201 VAL B C 1
ATOM 3329 O O . VAL B 1 201 ? -11.133 -3.959 2.656 1 98.38 201 VAL B O 1
ATOM 3332 N N . ILE B 1 202 ? -10.836 -1.771 2.402 1 97.44 202 ILE B N 1
ATOM 3333 C CA . ILE B 1 202 ? -12.023 -1.437 3.189 1 97.44 202 ILE B CA 1
ATOM 3334 C C . ILE B 1 202 ? -13.172 -1.07 2.256 1 97.44 202 ILE B C 1
ATOM 3336 O O . ILE B 1 202 ? -12.953 -0.53 1.17 1 97.44 202 ILE B O 1
ATOM 3340 N N . TYR B 1 203 ? -14.352 -1.42 2.67 1 97.56 203 TYR B N 1
ATOM 3341 C CA . TYR B 1 203 ? -15.5 -1.113 1.829 1 97.56 203 TYR B CA 1
ATOM 3342 C C . TYR B 1 203 ? -16.688 -0.657 2.674 1 97.56 203 TYR B C 1
ATOM 3344 O O . TYR B 1 203 ? -16.812 -1.035 3.842 1 97.56 203 TYR B O 1
ATOM 3352 N N . SER B 1 204 ? -17.516 0.192 2.197 1 95.06 204 SER B N 1
ATOM 3353 C CA . SER B 1 204 ? -18.781 0.689 2.738 1 95.06 204 SER B CA 1
ATOM 3354 C C . SER B 1 204 ? -19.781 0.984 1.626 1 95.06 204 SER B C 1
ATOM 3356 O O . SER B 1 204 ? -19.547 0.628 0.468 1 95.06 204 SER B O 1
ATOM 3358 N N . GLU B 1 205 ? -20.906 1.546 2.002 1 91.31 205 GLU B N 1
ATOM 3359 C CA . GLU B 1 205 ? -21.891 1.934 1.004 1 91.31 205 GLU B CA 1
ATOM 3360 C C . GLU B 1 205 ? -21.328 2.977 0.043 1 91.31 205 GLU B C 1
ATOM 3362 O O . GLU B 1 205 ? -21.781 3.08 -1.102 1 91.31 205 GLU B O 1
ATOM 3367 N N . ARG B 1 206 ? -20.328 3.646 0.52 1 87.75 206 ARG B N 1
ATOM 3368 C CA . ARG B 1 206 ? -19.781 4.758 -0.253 1 87.75 206 ARG B CA 1
ATOM 3369 C C . ARG B 1 206 ? -18.812 4.258 -1.309 1 87.75 206 ARG B C 1
ATOM 3371 O O . ARG B 1 206 ? -18.547 4.953 -2.293 1 87.75 206 ARG B O 1
ATOM 3378 N N . GLY B 1 207 ? -18.219 3.064 -1.026 1 93.5 207 GLY B N 1
ATOM 3379 C CA . GLY B 1 207 ? -17.266 2.533 -1.99 1 93.5 207 GLY B CA 1
ATOM 3380 C C . GLY B 1 207 ? -16.203 1.659 -1.357 1 93.5 207 GLY B C 1
ATOM 3381 O O . GLY B 1 207 ? -16.375 1.171 -0.239 1 93.5 207 GLY B O 1
ATOM 3382 N N . ARG B 1 208 ? -15.148 1.355 -2.209 1 96.69 208 ARG B N 1
ATOM 3383 C CA . ARG B 1 208 ? -14.008 0.557 -1.781 1 96.69 208 ARG B CA 1
ATOM 3384 C C . ARG B 1 208 ? -12.719 1.372 -1.831 1 96.69 208 ARG B C 1
ATOM 3386 O O . ARG B 1 208 ? -12.516 2.166 -2.752 1 96.69 208 ARG B O 1
ATOM 3393 N N . TYR B 1 209 ? -11.852 1.125 -0.819 1 96.94 209 TYR B N 1
ATOM 3394 C CA . TYR B 1 209 ? -10.602 1.868 -0.722 1 96.94 209 TYR B CA 1
ATOM 3395 C C . TYR B 1 209 ? -9.461 0.958 -0.292 1 96.94 209 TYR B C 1
ATOM 3397 O O . TYR B 1 209 ? -9.641 0.077 0.552 1 96.94 209 TYR B O 1
ATOM 3405 N N . LEU B 1 210 ? -8.328 1.181 -0.907 1 98 210 LEU B N 1
ATOM 3406 C CA . LEU B 1 210 ? -7.125 0.487 -0.455 1 98 210 LEU B CA 1
ATOM 3407 C C . LEU B 1 210 ? -6.648 1.044 0.882 1 98 210 LEU B C 1
ATOM 3409 O O . LEU B 1 210 ? -6.328 2.23 0.986 1 98 210 LEU B O 1
ATOM 3413 N N . SER B 1 211 ? -6.605 0.248 1.882 1 97.81 211 SER B N 1
ATOM 3414 C CA . SER B 1 211 ? -6.164 0.663 3.209 1 97.81 211 SER B CA 1
ATOM 3415 C C . SER B 1 211 ? -4.676 0.408 3.402 1 97.81 211 SER B C 1
ATOM 3417 O O . SER B 1 211 ? -3.936 1.301 3.818 1 97.81 211 SER B O 1
ATOM 3419 N N . THR B 1 212 ? -4.25 -0.799 3.137 1 98.12 212 THR B N 1
ATOM 3420 C CA . THR B 1 212 ? -2.855 -1.22 3.232 1 98.12 212 THR B CA 1
ATOM 3421 C C . THR B 1 212 ? -2.473 -2.094 2.041 1 98.12 212 THR B C 1
ATOM 3423 O O . THR B 1 212 ? -3.258 -2.936 1.604 1 98.12 212 THR B O 1
ATOM 3426 N N . LEU B 1 213 ? -1.263 -1.856 1.572 1 98.31 213 LEU B N 1
ATOM 3427 C CA . LEU B 1 213 ? -0.741 -2.688 0.492 1 98.31 213 LEU B CA 1
ATOM 3428 C C . LEU B 1 213 ? 0.471 -3.486 0.958 1 98.31 213 LEU B C 1
ATOM 3430 O O . LEU B 1 213 ? 1.42 -2.92 1.506 1 98.31 213 LEU B O 1
ATOM 3434 N N . ASN B 1 214 ? 0.396 -4.832 0.746 1 98.5 214 ASN B N 1
ATOM 3435 C CA . ASN B 1 214 ? 1.555 -5.715 0.829 1 98.5 214 ASN B CA 1
ATOM 3436 C C . ASN B 1 214 ? 2.215 -5.648 2.203 1 98.5 214 ASN B C 1
ATOM 3438 O O . ASN B 1 214 ? 3.439 -5.547 2.305 1 98.5 214 ASN B O 1
ATOM 3442 N N . GLU B 1 215 ? 1.39 -5.605 3.203 1 97.75 215 GLU B N 1
ATOM 3443 C CA . GLU B 1 215 ? 1.9 -5.695 4.57 1 97.75 215 GLU B CA 1
ATOM 3444 C C . GLU B 1 215 ? 2.607 -7.027 4.809 1 97.75 215 GLU B C 1
ATOM 3446 O O . GLU B 1 215 ? 2.057 -8.086 4.516 1 97.75 215 GLU B O 1
ATOM 3451 N N . HIS B 1 216 ? 3.865 -6.977 5.316 1 97.69 216 HIS B N 1
ATOM 3452 C CA . HIS B 1 216 ? 4.605 -8.203 5.582 1 97.69 216 HIS B CA 1
ATOM 3453 C C . HIS B 1 216 ? 5.574 -8.023 6.746 1 97.69 216 HIS B C 1
ATOM 3455 O O . HIS B 1 216 ? 6.668 -8.594 6.742 1 97.69 216 HIS B O 1
ATOM 3461 N N . SER B 1 217 ? 5.176 -7.184 7.703 1 95.06 217 SER B N 1
ATOM 3462 C CA . SER B 1 217 ? 6.023 -6.922 8.859 1 95.06 217 SER B CA 1
ATOM 3463 C C . SER B 1 217 ? 6.301 -8.203 9.648 1 95.06 217 SER B C 1
ATOM 3465 O O . SER B 1 217 ? 7.297 -8.297 10.359 1 95.06 217 SER B O 1
ATOM 3467 N N . HIS B 1 218 ? 5.418 -9.156 9.555 1 95.38 218 HIS B N 1
ATOM 3468 C CA . HIS B 1 218 ? 5.582 -10.43 10.242 1 95.38 218 HIS B CA 1
ATOM 3469 C C . HIS B 1 218 ? 6.785 -11.195 9.703 1 95.38 218 HIS B C 1
ATOM 3471 O O . HIS B 1 218 ? 7.191 -12.211 10.281 1 95.38 218 HIS B O 1
ATOM 3477 N N . PHE B 1 219 ? 7.344 -10.773 8.633 1 96.25 219 PHE B N 1
ATOM 3478 C CA . PHE B 1 219 ? 8.547 -11.391 8.094 1 96.25 219 PHE B CA 1
ATOM 3479 C C . PHE B 1 219 ? 9.773 -10.516 8.359 1 96.25 219 PHE B C 1
ATOM 3481 O O . PHE B 1 219 ? 10.836 -10.742 7.781 1 96.25 219 PHE B O 1
ATOM 3488 N N . GLU B 1 220 ? 9.695 -9.523 9.141 1 93.81 220 GLU B N 1
ATOM 3489 C CA . GLU B 1 220 ? 10.82 -8.656 9.469 1 93.81 220 GLU B CA 1
ATOM 3490 C C . GLU B 1 220 ? 11.484 -9.086 10.773 1 93.81 220 GLU B C 1
ATOM 3492 O O . GLU B 1 220 ? 10.953 -9.922 11.508 1 93.81 220 GLU B O 1
ATOM 3497 N N . GLY B 1 221 ? 12.68 -8.578 11.094 1 92.12 221 GLY B N 1
ATOM 3498 C CA . GLY B 1 221 ? 13.406 -8.961 12.297 1 92.12 221 GLY B CA 1
ATOM 3499 C C . GLY B 1 221 ? 13.922 -10.391 12.25 1 92.12 221 GLY B C 1
ATOM 3500 O O . GLY B 1 221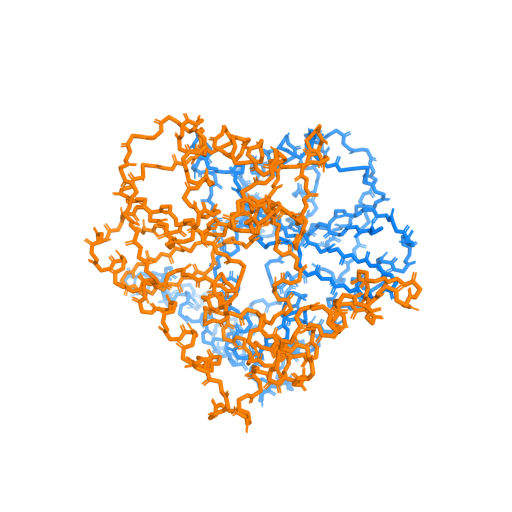 ? 14.594 -10.781 11.297 1 92.12 221 GLY B O 1
ATOM 3501 N N . ALA B 1 222 ? 13.469 -11.219 13.242 1 91.5 222 ALA B N 1
ATOM 3502 C CA . ALA B 1 222 ? 13.969 -12.586 13.383 1 91.5 222 ALA B CA 1
ATOM 3503 C C . ALA B 1 222 ? 13.469 -13.469 12.25 1 91.5 222 ALA B C 1
ATOM 3505 O O . ALA B 1 222 ? 14.055 -14.516 11.961 1 91.5 222 ALA B O 1
ATOM 3506 N N . GLN B 1 223 ? 12.422 -13.062 11.57 1 94.5 223 GLN B N 1
ATOM 3507 C CA . GLN B 1 223 ? 11.805 -13.898 10.539 1 94.5 223 GLN B CA 1
ATOM 3508 C C . GLN B 1 223 ? 12.172 -13.414 9.141 1 94.5 223 GLN B C 1
ATOM 3510 O O . GLN B 1 223 ? 11.516 -13.766 8.164 1 94.5 223 GLN B O 1
ATOM 3515 N N . ARG B 1 224 ? 13.172 -12.664 9 1 93.88 224 ARG B N 1
ATOM 3516 C CA . ARG B 1 224 ? 13.547 -12 7.758 1 93.88 224 ARG B CA 1
ATOM 3517 C C . ARG B 1 224 ? 13.836 -13.023 6.66 1 93.88 224 ARG B C 1
ATOM 3519 O O . ARG B 1 224 ? 13.633 -12.742 5.477 1 93.88 224 ARG B O 1
ATOM 3526 N N . ALA B 1 225 ? 14.297 -14.172 7.027 1 95.56 225 ALA B N 1
ATOM 3527 C CA . ALA B 1 225 ? 14.656 -15.203 6.055 1 95.56 225 ALA B CA 1
ATOM 3528 C C . ALA B 1 225 ? 13.414 -15.719 5.324 1 95.56 225 ALA B C 1
ATOM 3530 O O . ALA B 1 225 ? 13.523 -16.344 4.273 1 95.56 225 ALA B O 1
ATOM 3531 N N . LEU B 1 226 ? 12.242 -15.422 5.859 1 97.31 226 LEU B N 1
ATOM 3532 C CA . LEU B 1 226 ? 11 -15.914 5.281 1 97.31 226 LEU B CA 1
ATOM 3533 C C . LEU B 1 226 ? 10.461 -14.938 4.234 1 97.31 226 LEU B C 1
ATOM 3535 O O . LEU B 1 226 ? 9.508 -15.258 3.518 1 97.31 226 LEU B O 1
ATOM 3539 N N . LEU B 1 227 ? 11.047 -13.758 4.164 1 96.81 227 LEU B N 1
ATOM 3540 C CA . LEU B 1 227 ? 10.617 -12.789 3.164 1 96.81 227 LEU B CA 1
ATOM 3541 C C . LEU B 1 227 ? 11.086 -13.203 1.772 1 96.81 227 LEU B C 1
ATOM 3543 O O . LEU B 1 227 ? 12.289 -13.195 1.494 1 96.81 227 LEU B O 1
ATOM 3547 N N . THR B 1 228 ? 10.219 -13.633 0.936 1 95.44 228 THR B N 1
ATOM 3548 C CA . THR B 1 228 ? 10.523 -14.031 -0.436 1 95.44 228 THR B CA 1
ATOM 3549 C C . THR B 1 228 ? 9.539 -13.391 -1.412 1 95.44 228 THR B C 1
ATOM 3551 O O . THR B 1 228 ? 8.477 -12.914 -1.008 1 95.44 228 THR B O 1
ATOM 3554 N N . TYR B 1 229 ? 10.062 -13.344 -2.551 1 89.75 229 TYR B N 1
ATOM 3555 C CA . TYR B 1 229 ? 9.289 -12.789 -3.658 1 89.75 229 TYR B CA 1
ATOM 3556 C C . TYR B 1 229 ? 9.195 -13.781 -4.809 1 89.75 229 TYR B C 1
ATOM 3558 O O . TYR B 1 229 ? 9.914 -14.789 -4.832 1 89.75 229 TYR B O 1
ATOM 3566 N N . ARG B 1 230 ? 8.344 -13.633 -5.852 1 75.19 230 ARG B N 1
ATOM 3567 C CA . ARG B 1 230 ? 8.234 -14.367 -7.105 1 75.19 230 ARG B CA 1
ATOM 3568 C C . ARG B 1 230 ? 8.266 -15.875 -6.863 1 75.19 230 ARG B C 1
ATOM 3570 O O . ARG B 1 230 ? 8.961 -16.344 -5.961 1 75.19 230 ARG B O 1
#

Solvent-accessible surface area (backbone atoms only — not comparable to full-atom values): 22960 Å² total; per-residue (Å²): 107,16,37,41,36,42,26,24,26,27,38,54,25,82,80,44,96,59,51,61,28,55,26,74,66,8,47,51,38,15,29,52,45,12,51,63,40,49,68,36,55,69,75,69,72,43,32,35,21,13,69,47,51,28,16,44,53,24,44,53,38,14,30,60,51,35,68,52,83,68,70,68,44,71,36,69,38,36,38,59,76,63,62,65,57,42,41,16,70,65,41,60,73,42,64,41,61,66,53,41,50,55,54,34,67,72,42,97,44,38,68,60,52,48,51,52,50,47,52,52,18,47,50,52,47,41,61,54,84,54,39,88,79,41,97,66,27,46,70,54,48,36,49,40,32,44,49,39,52,50,52,50,50,61,72,65,42,82,59,38,25,33,43,34,23,23,30,56,61,35,52,28,41,50,50,24,61,61,46,59,33,48,62,86,39,32,60,59,58,43,76,44,43,33,41,41,12,37,26,34,33,36,34,53,96,88,45,69,43,63,42,27,38,35,40,48,70,83,28,35,43,92,37,39,88,60,61,44,60,127,108,18,37,40,35,41,26,25,26,28,41,54,24,81,80,44,95,58,53,62,28,54,26,74,66,10,48,50,38,16,28,52,46,13,51,62,39,50,68,35,56,70,76,69,73,42,32,35,20,13,71,47,51,29,16,45,53,24,44,52,38,14,30,62,49,35,67,51,84,70,70,67,44,70,36,69,39,37,38,58,76,64,63,65,57,44,40,16,70,64,42,61,72,42,64,41,61,65,53,41,51,54,55,34,67,72,44,99,47,38,68,60,52,49,50,52,51,46,52,52,17,47,50,52,47,40,62,52,82,55,39,86,78,41,97,65,25,45,70,53,48,36,49,41,32,46,50,38,52,50,52,50,49,63,72,65,43,83,59,37,25,34,43,34,23,23,30,55,60,35,54,29,40,49,49,23,61,59,46,58,34,48,61,86,41,32,60,59,58,41,76,45,43,34,41,42,10,38,24,34,33,37,35,52,96,90,46,70,43,63,41,26,37,36,40,50,70,82,27,35,44,94,36,39,88,61,60,45,60,129

Sequence (460 aa):
MGVVYLVRHGQASFGAANYDQLSETGLVQARVLGESLRERLPRVDAVVTGTMARHRQTAEACLAALGCGTVAVQTAGFNEFDHEEIVARHTPRYADPEVLRAELSQTESPRRAYQALFADAVARWVAGQHDAEYTEPWSAFGERCRRAMDALIQEMGASKNALVFTSGGTITAICQELLHILDEHAFRLNLTLANCGLTKVIYSERGRYLSTLNEHSHFEGAQRALLTYRMGVVYLVRHGQASFGAANYDQLSETGLVQARVLGESLRERLPRVDAVVTGTMARHRQTAEACLAALGCGTVAVQTAGFNEFDHEEIVARHTPRYADPEVLRAELSQTESPRRAYQALFADAVARWVAGQHDAEYTEPWSAFGERCRRAMDALIQEMGASKNALVFTSGGTITAICQELLHILDEHAFRLNLTLANCGLTKVIYSERGRYLSTLNEHSHFEGAQRALLTYR

Foldseek 3Di:
DEKEKEWEFFDFDDPDPDRQHHDPLRLVLLLLLLQVCLPPDDDAPAEEEEPTHRLVSSCVSSCVNSVHPHDYHYDNLQEDDDLLLLLCLVPVVCVPVVVLVVVLVPDPHSVVVVVVSSLVSLLVQLVCPPCVSDPAGLVNNLVSLVVVVVVVDVVSDFHHYYYYRHHLSSVLSVVCVQVVPRSNCSCVLSQQQWRRFIWMWDADPVGIHTDDGRHDCSCPDPNVVSTDHD/DEKEKEWEFFDFDDPDPDRQHHDPLRLVLLLLLLQVCLPPDDDAPAEEEEPTHRLVSSCVSSCVNSVHPHDYHYDNLQEDDDLLLLLCLVPVVCVPVVVLVVVLVPDPHSVVVVVVSSLVSLLVQLVCPPCVSDPAGLVNNLVSLVVVVVVVDVVRDFHHYHYYRHHLSSVLSVVCVQVVPRSNCSCVLSQQQWHRFIWMWDADPVGIHTDDGRHDCSCPDPNVVSTDHD

Organism: Myxococcus xanthus (strain DK1622) (NCBI:txid246197)

Radius of gyration: 22.75 Å; Cα contacts (8 Å, |Δi|>4): 892; chains: 2; bounding box: 51×66×53 Å

Secondary structure (DSSP, 8-state):
-EEEEEEE---B-SSSSSSSSB-HHHHHHHHHHHHHHTTT-----EEEE-SSHHHHHHHHHHHHHHT--PPEEE-GGGPPP-HHHHHHHHSGGGGSHHHHHHHHHTSS-HHHHHHHHHHHHHHHHHHSTTGGGSSS-HHHHHHHHHHHHHHHHHHH-TT-EEEEEE-HHHHHHHHHHHHTB-GGGGGGTGGGPBTT-EEEEEEETTEEEEEEEEE-GGGSGGGGGG--B-/-EEEEEEE---B-SSSSSSSSB-HHHHHHHHHHHHHHTTT-----EEEE-SSHHHHHHHHHHHHHHT--PPEEE-GGGPPP-HHHHHHHHSGGGGSHHHHHHHHHTSS-HHHHHHHHHHHHHHHHHHSTTGGGSSS-HHHHHHHHHHHHHHHHHHH-TT-EEEEEE-HHHHHHHHHHHHTB-GGGGGGTGGGPBTT-EEEEEEETTEEEEEEEEE-GGGSGGGGGG--B-

pLDDT: mean 95.2, std 6.68, range [53.09, 98.94]

InterPro domains:
  IPR013078 Histidine phosphatase superfamily, clade-1 [PF00300] (4-125)
  IPR013078 Histidine phosphatase superfamily, clade-1 [SM00855] (3-174)
  IPR013078 Histidine phosphatase superfamily, clade-1 [cd07067] (4-214)
  IPR029033 Histidine phosphatase superfamily [G3DSA:3.40.50.1240] (2-226)
  IPR029033 Histidine phosphatase superfamily [SSF53254] (1-221)
  IPR050275 Phosphoglycerate Mutase/Phosphatase [PTHR48100] (3-201)